Protein AF-A0A1Z9DSN2-F1 (afdb_monomer)

Secondary structure (DSSP, 8-state):
-----EEEEE--HHHHHHHHHHH----HHHH-HHHHHHSTTSS-B--HHHHHHHHHHHHT----SEEEEEESSPPBTTSEEEEEEEEE-SSEEEEEEEETTEEEEEEEEE-SS-------S--SEEEEEE--HHHHHHT--TTS-HHHHHHHHHHHHIIIIISS-TTEEEEEEEEEE-SS----SEEEEEEE-S-TT--EEEEEEEETTEEEEEEEEE-------PPPPPHHHHHHHHT--SEEEEETTTSHHHHHHHHHHTT--SS-EEEEESSSPP----TTEEEEE--TTT-HHHHHHHHHHS-SEEEEE-------SS---HHHHHHHHIIIIIHHHHHHHHHHHTT-EEEEEEEGGGTTT---HHHHHHHHHHHHHHTT-TTTTSEEEEEE---SSGGG--TT---PPPHHHHHHH-HHHHHHHHT--

Radius of gyration: 26.13 Å; Cα contacts (8 Å, |Δi|>4): 818; chains: 1; bounding box: 60×51×72 Å

Sequence (433 aa):
MNNVTVKKIVIKRKDGVNFSRLSGDNNSIHLIKSIGYLSQFGENIVHGSLILIKILKKIKIKNFFSINVNFLSFIKYDLVCEIVLSKRSNKKNIYKIYQEEELKIILEISNENNDEITDLKKITFEKKIKISNTKRKLFNDTSMDSNLKLILSELSKYVGVVYPGKNSLINRIKIIKKKNFSLNNLIFFKSNRLDKRFNLIENSLSFNEFFIDFKTSIRPVLRVKLKKPNNKIIKEIKAIKNNILIIGGSSGIGNDLLKLFVYNNKIKIISTYNKNSIVVKKKNVKNVKVNITKNTKKIFRIIKKYKPLNVYYFATPMINTTLKSKTVYNLYFNYYVKIPIKILKYCINQKNNFFYPSTVFIDYKNDSHYSYIKNLFEKKVKSLRNINNKINIVKIPRINTKHNLNILNEKLPNFRDIIFKNKEIRKKTFFNY

Mean predicted aligned error: 7.41 Å

pLDDT: mean 89.37, std 9.83, range [38.38, 98.62]

Nearest PDB structures (foldseek):
  4b79-assembly1_A-2  TM=8.120E-01  e=1.055E-06  Pseudomonas aeruginosa PAO1
  4b79-assembly1_B-2  TM=8.137E-01  e=2.299E-06  Pseudomonas aeruginosa PAO1
  1s9c-assembly1_B  TM=6.016E-01  e=8.811E-07  Homo sapiens
  5bp3-assembly2_B  TM=5.705E-01  e=1.661E-05  Mycolicibacterium smegmatis MC2 155
  5hu7-assembly1_A  TM=4.007E-01  e=7.891E-05  Brevibacillus brevis NBRC 100599

Structure (mmCIF, N/CA/C/O backbone):
data_AF-A0A1Z9DSN2-F1
#
_entry.id   AF-A0A1Z9DSN2-F1
#
loop_
_atom_site.group_PDB
_atom_site.id
_atom_site.type_symbol
_atom_site.label_atom_id
_atom_site.label_alt_id
_atom_site.label_comp_id
_atom_site.label_asym_id
_atom_site.label_entity_id
_atom_site.label_seq_id
_atom_site.pdbx_PDB_ins_code
_atom_site.Cartn_x
_atom_site.Cartn_y
_atom_site.Cartn_z
_atom_site.occupancy
_atom_site.B_iso_or_equiv
_atom_site.auth_seq_id
_atom_site.auth_comp_id
_atom_site.auth_asym_id
_atom_site.auth_atom_id
_atom_site.pdbx_PDB_model_num
ATOM 1 N N . MET A 1 1 ? 21.714 30.359 -12.832 1.00 38.38 1 MET A N 1
ATOM 2 C CA . MET A 1 1 ? 20.628 29.409 -12.493 1.00 38.38 1 MET A CA 1
ATOM 3 C C . MET A 1 1 ? 20.331 28.556 -13.722 1.00 38.38 1 MET A C 1
ATOM 5 O O . MET A 1 1 ? 19.765 29.066 -14.676 1.00 38.38 1 MET A O 1
ATOM 9 N N . ASN A 1 2 ? 20.775 27.296 -13.759 1.00 41.44 2 ASN A N 1
ATOM 10 C CA . ASN A 1 2 ? 20.534 26.428 -14.918 1.00 41.44 2 ASN A CA 1
ATOM 11 C C . ASN A 1 2 ? 19.049 26.054 -14.990 1.00 41.44 2 ASN A C 1
ATOM 13 O O . ASN A 1 2 ? 18.524 25.469 -14.044 1.00 41.44 2 ASN A O 1
ATOM 17 N N . ASN A 1 3 ? 18.388 26.370 -16.107 1.00 48.94 3 ASN A N 1
ATOM 18 C CA . ASN A 1 3 ? 17.003 25.989 -16.383 1.00 48.94 3 ASN A CA 1
ATOM 19 C C . ASN A 1 3 ? 16.847 24.463 -16.314 1.00 48.94 3 ASN A C 1
ATOM 21 O O . ASN A 1 3 ? 17.160 23.732 -17.258 1.00 48.94 3 ASN A O 1
ATOM 25 N N . VAL A 1 4 ? 16.367 23.966 -15.174 1.00 68.75 4 VAL A N 1
ATOM 26 C CA . VAL A 1 4 ? 16.099 22.544 -14.970 1.00 68.75 4 VAL A CA 1
ATOM 27 C C . VAL A 1 4 ? 14.948 22.150 -15.891 1.00 68.75 4 VAL A C 1
ATOM 29 O O . VAL A 1 4 ? 13.799 22.530 -15.681 1.00 68.75 4 VAL A O 1
ATOM 32 N N . THR A 1 5 ? 15.243 21.383 -16.940 1.00 76.44 5 THR A N 1
ATOM 33 C CA . THR A 1 5 ? 14.204 20.892 -17.850 1.00 76.44 5 THR A CA 1
ATOM 34 C C . THR A 1 5 ? 13.369 19.829 -17.138 1.00 76.44 5 THR A C 1
ATOM 36 O O . THR A 1 5 ? 13.841 18.711 -16.909 1.00 76.44 5 THR A O 1
ATOM 39 N N . VAL A 1 6 ? 12.117 20.162 -16.817 1.00 88.62 6 VAL A N 1
ATOM 40 C CA . VAL A 1 6 ? 11.157 19.241 -16.196 1.00 88.62 6 VAL A CA 1
ATOM 41 C C . VAL A 1 6 ? 10.145 18.771 -17.237 1.00 88.62 6 VAL A C 1
ATOM 43 O O . VAL A 1 6 ? 9.358 19.554 -17.765 1.00 88.62 6 VAL A O 1
ATOM 46 N N . LYS A 1 7 ? 10.125 17.467 -17.529 1.00 95.00 7 LYS A N 1
ATOM 47 C CA . LYS A 1 7 ? 9.081 16.841 -18.358 1.00 95.00 7 LYS A CA 1
ATOM 48 C C . LYS A 1 7 ? 8.053 16.161 -17.459 1.00 95.00 7 LYS A C 1
ATOM 50 O O . LYS A 1 7 ? 8.420 15.485 -16.509 1.00 95.00 7 LYS A O 1
ATOM 55 N N . LYS A 1 8 ? 6.765 16.268 -17.789 1.00 96.50 8 LYS A N 1
ATOM 56 C CA . LYS A 1 8 ? 5.681 15.621 -17.030 1.00 96.50 8 LYS A CA 1
ATOM 57 C C . LYS A 1 8 ? 5.045 14.475 -17.815 1.00 96.50 8 LYS A C 1
ATOM 59 O O . LYS A 1 8 ? 4.846 14.588 -19.030 1.00 96.50 8 LYS A O 1
ATOM 64 N N . ILE A 1 9 ? 4.727 13.382 -17.124 1.00 97.19 9 ILE A N 1
ATOM 65 C CA . ILE A 1 9 ? 3.923 12.268 -17.648 1.00 97.19 9 ILE A CA 1
ATOM 66 C C . ILE A 1 9 ? 2.844 11.872 -16.643 1.00 97.19 9 ILE A C 1
ATOM 68 O O . ILE A 1 9 ? 3.028 12.012 -15.441 1.00 97.19 9 ILE A O 1
ATOM 72 N N . VAL A 1 10 ? 1.730 11.339 -17.137 1.00 97.75 10 VAL A N 1
ATOM 73 C CA . VAL A 1 10 ? 0.703 10.684 -16.317 1.00 97.75 10 VAL A CA 1
ATOM 74 C C . VAL A 1 10 ? 0.472 9.306 -16.911 1.00 97.75 10 VAL A C 1
ATOM 76 O O . VAL A 1 10 ? 0.232 9.188 -18.114 1.00 97.75 10 VAL A O 1
ATOM 79 N N . ILE A 1 11 ? 0.544 8.268 -16.080 1.00 97.75 11 ILE A N 1
ATOM 80 C CA . ILE A 1 11 ? 0.219 6.901 -16.491 1.00 97.75 11 ILE A CA 1
ATOM 81 C C . ILE A 1 11 ? -1.161 6.578 -15.939 1.00 97.75 11 ILE A C 1
ATOM 83 O O . ILE A 1 11 ? -1.341 6.428 -14.730 1.00 97.75 11 ILE A O 1
ATOM 87 N N . LYS A 1 12 ? -2.154 6.511 -16.825 1.00 97.75 12 LYS A N 1
ATOM 88 C CA . LYS A 1 12 ? -3.547 6.316 -16.433 1.00 97.75 12 LYS A CA 1
ATOM 89 C C . LYS A 1 12 ? -3.828 4.856 -16.129 1.00 97.75 12 LYS A C 1
ATOM 91 O O . LYS A 1 12 ? -3.186 3.952 -16.666 1.00 97.75 12 LYS A O 1
ATOM 96 N N . ARG A 1 13 ? -4.877 4.594 -15.353 1.00 96.44 13 ARG A N 1
ATOM 97 C CA . ARG A 1 13 ? -5.306 3.218 -15.065 1.00 96.44 13 ARG A CA 1
ATOM 98 C C . ARG A 1 13 ? -5.552 2.378 -16.319 1.00 96.44 13 ARG A C 1
ATOM 100 O O . ARG A 1 13 ? -5.196 1.199 -16.345 1.00 96.44 13 ARG A O 1
ATOM 107 N N . LYS A 1 14 ? -6.120 3.005 -17.356 1.00 97.38 14 LYS A N 1
ATOM 108 C CA . LYS A 1 14 ? -6.358 2.388 -18.669 1.00 97.38 14 LYS A CA 1
ATOM 109 C C . LYS A 1 14 ? -5.066 1.964 -19.374 1.00 97.38 14 LYS A C 1
ATOM 111 O O . LYS A 1 14 ? -5.065 0.928 -20.027 1.00 97.38 14 LYS A O 1
ATOM 116 N N . ASP A 1 15 ? -3.966 2.704 -19.193 1.00 97.75 15 ASP A N 1
ATOM 117 C CA . ASP A 1 15 ? -2.663 2.335 -19.761 1.00 97.75 15 ASP A CA 1
ATOM 118 C C . ASP A 1 15 ? -2.185 1.003 -19.175 1.00 97.75 15 ASP A C 1
ATOM 120 O O . ASP A 1 15 ? -1.724 0.143 -19.914 1.00 97.75 15 ASP A O 1
ATOM 124 N N . GLY A 1 16 ? -2.355 0.803 -17.863 1.00 97.56 16 GLY A N 1
ATOM 125 C CA . GLY A 1 16 ? -2.004 -0.453 -17.192 1.00 97.56 16 GLY A CA 1
ATOM 126 C C . GLY A 1 16 ? -2.844 -1.646 -17.652 1.00 97.56 16 GLY A C 1
ATOM 127 O O . GLY A 1 16 ? -2.315 -2.739 -17.832 1.00 97.56 16 GLY A O 1
ATOM 128 N N . VAL A 1 17 ? -4.146 -1.443 -17.883 1.00 97.75 17 VAL A N 1
ATOM 129 C CA . VAL A 1 17 ? -5.033 -2.493 -18.422 1.00 97.75 17 VAL A CA 1
ATOM 130 C C . VAL A 1 17 ? -4.626 -2.866 -19.848 1.00 97.75 17 VAL A C 1
ATOM 132 O O . VAL A 1 17 ? -4.486 -4.047 -20.158 1.00 97.75 17 VAL A O 1
ATOM 135 N N . ASN A 1 18 ? -4.383 -1.873 -20.703 1.00 97.81 18 ASN A N 1
ATOM 136 C CA . ASN A 1 18 ? -3.964 -2.109 -22.084 1.00 97.81 18 ASN A CA 1
ATOM 137 C C . ASN A 1 18 ? -2.583 -2.770 -22.148 1.00 97.81 18 ASN A C 1
ATOM 139 O O . ASN A 1 18 ? -2.390 -3.718 -22.903 1.00 97.81 18 ASN A O 1
ATOM 143 N N . PHE A 1 19 ? -1.643 -2.323 -21.314 1.00 97.88 19 PHE A N 1
ATOM 144 C CA . PHE A 1 19 ? -0.321 -2.929 -21.225 1.00 97.88 19 PHE A CA 1
ATOM 145 C C . PHE A 1 19 ? -0.381 -4.370 -20.721 1.00 97.88 19 PHE A C 1
ATOM 147 O O . PHE A 1 19 ? 0.336 -5.217 -21.240 1.00 97.88 19 PHE A O 1
ATOM 154 N N . SER A 1 20 ? -1.254 -4.676 -19.760 1.00 97.56 20 SER A N 1
ATOM 155 C CA . SER A 1 20 ? -1.466 -6.048 -19.295 1.00 97.56 20 SER A CA 1
ATOM 156 C C . SER A 1 20 ? -1.955 -6.972 -20.413 1.00 97.56 20 SER A C 1
ATOM 158 O O . SER A 1 20 ? -1.433 -8.072 -20.560 1.00 97.56 20 SER A O 1
ATOM 160 N N . ARG A 1 21 ? -2.895 -6.507 -21.249 1.00 97.06 21 ARG A N 1
ATOM 161 C CA . ARG A 1 21 ? -3.361 -7.257 -22.429 1.00 97.06 21 ARG A CA 1
ATOM 162 C C . ARG A 1 21 ? -2.249 -7.454 -23.460 1.00 97.06 21 ARG A C 1
ATOM 164 O O . ARG A 1 21 ? -2.094 -8.553 -23.971 1.00 97.06 21 ARG A O 1
ATOM 171 N N . LEU A 1 22 ? -1.468 -6.405 -23.728 1.00 95.50 22 LEU A N 1
ATOM 172 C CA . LEU A 1 22 ? -0.383 -6.430 -24.713 1.00 95.50 22 LEU A CA 1
ATOM 173 C C . LEU A 1 22 ? 0.787 -7.327 -24.278 1.00 95.50 22 LEU A C 1
ATOM 175 O O . LEU A 1 22 ? 1.281 -8.133 -25.058 1.00 95.50 22 LEU A O 1
ATOM 179 N N . SER A 1 23 ? 1.249 -7.167 -23.039 1.00 96.44 23 SER A N 1
ATOM 180 C CA . SER A 1 23 ? 2.394 -7.908 -22.496 1.00 96.44 23 SER A CA 1
ATOM 181 C C . SER A 1 23 ? 2.024 -9.315 -22.035 1.00 96.44 23 SER A C 1
ATOM 183 O O . SER A 1 23 ? 2.876 -10.193 -22.001 1.00 96.44 23 SER A O 1
ATOM 185 N N . GLY A 1 24 ? 0.768 -9.546 -21.650 1.00 96.19 24 GLY A N 1
ATOM 186 C CA . GLY A 1 24 ? 0.348 -10.745 -20.930 1.00 96.19 24 GLY A CA 1
ATOM 187 C C . GLY A 1 24 ? 0.667 -10.712 -19.431 1.00 96.19 24 GLY A C 1
ATOM 188 O O . GLY A 1 24 ? 0.391 -11.693 -18.745 1.00 96.19 24 GLY A O 1
ATOM 189 N N . ASP A 1 25 ? 1.221 -9.616 -18.897 1.00 97.00 25 ASP A N 1
ATOM 190 C CA . ASP A 1 25 ? 1.394 -9.435 -17.454 1.00 97.00 25 ASP A CA 1
ATOM 191 C C . ASP A 1 25 ? 0.057 -9.080 -16.791 1.00 97.00 25 ASP A C 1
ATOM 193 O O . ASP A 1 25 ? -0.348 -7.914 -16.696 1.00 97.00 25 ASP A O 1
ATOM 197 N N . ASN A 1 26 ? -0.644 -10.113 -16.330 1.00 95.88 26 ASN A N 1
ATOM 198 C CA . ASN A 1 26 ? -1.940 -10.027 -15.664 1.00 95.88 26 ASN A CA 1
ATOM 199 C C . ASN A 1 26 ? -1.839 -9.986 -14.130 1.00 95.88 26 ASN A C 1
ATOM 201 O O . ASN A 1 26 ? -2.830 -10.245 -13.435 1.00 95.88 26 ASN A O 1
ATOM 205 N N . ASN A 1 27 ? -0.668 -9.642 -13.575 1.00 94.31 27 ASN A N 1
ATOM 206 C CA . ASN A 1 27 ? -0.483 -9.623 -12.131 1.00 94.31 27 ASN A CA 1
ATOM 207 C C . ASN A 1 27 ? -1.488 -8.674 -11.460 1.00 94.31 27 ASN A C 1
ATOM 209 O O . ASN A 1 27 ? -1.576 -7.471 -11.728 1.00 94.31 27 ASN A O 1
ATOM 213 N N . SER A 1 28 ? -2.265 -9.234 -10.535 1.00 94.00 28 SER A N 1
ATOM 214 C CA . SER A 1 28 ? -3.422 -8.562 -9.957 1.00 94.00 28 SER A CA 1
ATOM 215 C C . SER A 1 28 ? -3.082 -7.304 -9.158 1.00 94.00 28 SER A C 1
ATOM 217 O O . SER A 1 28 ? -3.966 -6.471 -8.956 1.00 94.00 28 SER A O 1
ATOM 219 N N . ILE A 1 29 ? -1.829 -7.120 -8.723 1.00 94.06 29 ILE A N 1
ATOM 220 C CA . ILE A 1 29 ? -1.405 -5.873 -8.064 1.00 94.06 29 ILE A CA 1
ATOM 221 C C . ILE A 1 29 ? -1.563 -4.658 -8.976 1.00 94.06 29 ILE A C 1
ATOM 223 O O . ILE A 1 29 ? -1.838 -3.555 -8.501 1.00 94.06 29 ILE A O 1
ATOM 227 N N . HIS A 1 30 ? -1.447 -4.874 -10.284 1.00 95.56 30 HIS A N 1
ATOM 228 C CA . HIS A 1 30 ? -1.593 -3.835 -11.282 1.00 95.56 30 HIS A CA 1
ATOM 229 C C . HIS A 1 30 ? -3.041 -3.640 -11.692 1.00 95.56 30 HIS A C 1
ATOM 231 O O . HIS A 1 30 ? -3.330 -2.606 -12.265 1.00 95.56 30 HIS A O 1
ATOM 237 N N . LEU A 1 31 ? -3.952 -4.591 -11.437 1.00 93.81 31 LEU A N 1
ATOM 238 C CA . LEU A 1 31 ? -5.282 -4.651 -12.066 1.00 93.81 31 LEU A CA 1
ATOM 239 C C . LEU A 1 31 ? -6.457 -4.618 -11.077 1.00 93.81 31 LEU A C 1
ATOM 241 O O . LEU A 1 31 ? -7.464 -3.974 -11.352 1.00 93.81 31 LEU A O 1
ATOM 245 N N . ILE A 1 32 ? -6.324 -5.219 -9.898 1.00 92.44 32 ILE A N 1
ATOM 246 C CA . ILE A 1 32 ? -7.440 -5.406 -8.967 1.00 92.44 32 ILE A CA 1
ATOM 247 C C . ILE A 1 32 ? -7.295 -4.448 -7.780 1.00 92.44 32 ILE A C 1
ATOM 249 O O . ILE A 1 32 ? -6.363 -4.567 -6.982 1.00 92.44 32 ILE A O 1
ATOM 253 N N . LYS A 1 33 ? -8.228 -3.495 -7.637 1.00 89.88 33 LYS A N 1
ATOM 254 C CA . LYS A 1 33 ? -8.186 -2.441 -6.598 1.00 89.88 33 LYS A CA 1
ATOM 255 C C . LYS A 1 33 ? -8.092 -2.993 -5.175 1.00 89.88 33 LYS A C 1
ATOM 257 O O . LYS A 1 33 ? -7.336 -2.462 -4.363 1.00 89.88 33 LYS A O 1
ATOM 262 N N . SER A 1 34 ? -8.829 -4.062 -4.871 1.00 85.25 34 SER A N 1
ATOM 263 C CA . SER A 1 34 ? -8.818 -4.690 -3.543 1.00 85.25 34 SER A CA 1
ATOM 264 C C . SER A 1 34 ? -7.457 -5.303 -3.202 1.00 85.25 34 SER A C 1
ATOM 266 O O . SER A 1 34 ? -6.990 -5.148 -2.076 1.00 85.25 34 SER A O 1
ATOM 268 N N . ILE A 1 35 ? -6.787 -5.928 -4.176 1.00 88.06 35 ILE A N 1
ATOM 269 C CA . ILE A 1 35 ? -5.452 -6.515 -4.000 1.00 88.06 35 ILE A CA 1
ATOM 270 C C . ILE A 1 35 ? -4.407 -5.420 -3.791 1.00 88.06 35 ILE A C 1
ATOM 272 O O . ILE A 1 35 ? -3.629 -5.506 -2.843 1.00 88.06 35 ILE A O 1
ATOM 276 N N . GLY A 1 36 ? -4.443 -4.355 -4.599 1.00 88.56 36 GLY A N 1
ATOM 277 C CA . GLY A 1 36 ? -3.597 -3.177 -4.389 1.00 88.56 36 GLY A CA 1
ATOM 278 C C . GLY A 1 36 ? -3.757 -2.602 -2.979 1.00 88.56 36 GLY A C 1
ATOM 279 O O . GLY A 1 36 ? -2.783 -2.445 -2.246 1.00 88.56 36 GLY A O 1
ATOM 280 N N . TYR A 1 37 ? -5.001 -2.403 -2.536 1.00 85.06 37 TYR A N 1
ATOM 281 C CA . TYR A 1 37 ? -5.294 -1.867 -1.204 1.00 85.06 37 TYR A CA 1
ATOM 282 C C . TYR A 1 37 ? -4.820 -2.744 -0.033 1.00 85.06 37 TYR A C 1
ATOM 284 O O . TYR A 1 37 ? -4.496 -2.216 1.040 1.00 85.06 37 TYR A O 1
ATOM 292 N N . LEU A 1 38 ? -4.833 -4.068 -0.203 1.00 81.19 38 LEU A N 1
ATOM 293 C CA . LEU A 1 38 ? -4.390 -5.033 0.808 1.00 81.19 38 LEU A CA 1
ATOM 294 C C . LEU A 1 38 ? -2.873 -5.265 0.802 1.00 81.19 38 LEU A C 1
ATOM 296 O O . LEU A 1 38 ? -2.351 -5.817 1.769 1.00 81.19 38 LEU A O 1
ATOM 300 N N . SER A 1 39 ? -2.178 -4.838 -0.251 1.00 86.19 39 SER A N 1
ATOM 301 C CA . SER A 1 39 ? -0.717 -4.861 -0.312 1.00 86.19 39 SER A CA 1
ATOM 302 C C . SER A 1 39 ? -0.080 -3.792 0.583 1.00 86.19 39 SER A C 1
ATOM 304 O O . SER A 1 39 ? -0.756 -2.889 1.087 1.00 86.19 39 SER A O 1
ATOM 306 N N . GLN A 1 40 ? 1.244 -3.857 0.720 1.00 83.94 40 GLN A N 1
ATOM 307 C CA . GLN A 1 40 ? 2.048 -2.836 1.391 1.00 83.94 40 GLN A CA 1
ATOM 308 C C . GLN A 1 40 ? 1.973 -1.457 0.712 1.00 83.94 40 GLN A C 1
ATOM 310 O O . GLN A 1 40 ? 2.264 -0.448 1.344 1.00 83.94 40 GLN A O 1
ATOM 315 N N . PHE A 1 41 ? 1.547 -1.394 -0.554 1.00 87.56 41 PHE A N 1
ATOM 316 C CA . PHE A 1 41 ? 1.435 -0.145 -1.309 1.00 87.56 41 PHE A CA 1
ATOM 317 C C . PHE A 1 41 ? 0.128 0.606 -1.039 1.00 87.56 41 PHE A C 1
ATOM 319 O O . PHE A 1 41 ? 0.032 1.791 -1.328 1.00 87.56 41 PHE A O 1
ATOM 326 N N . GLY A 1 42 ? -0.900 -0.068 -0.504 1.00 86.19 42 GLY A N 1
ATOM 327 C CA . GLY A 1 42 ? -2.195 0.548 -0.193 1.00 86.19 42 GLY A CA 1
ATOM 328 C C . GLY A 1 42 ? -3.064 0.921 -1.405 1.00 86.19 42 GLY A C 1
ATOM 329 O O . GLY A 1 42 ? -4.194 1.388 -1.215 1.00 86.19 42 GLY A O 1
ATOM 330 N N . GLU A 1 43 ? -2.593 0.662 -2.625 1.00 90.75 43 GLU A N 1
ATOM 331 C CA . GLU A 1 43 ? -3.275 0.902 -3.898 1.00 90.75 43 GLU A CA 1
ATOM 332 C C . GLU A 1 43 ? -2.655 0.080 -5.045 1.00 90.75 43 GLU A C 1
ATOM 334 O O . GLU A 1 43 ? -1.728 -0.701 -4.830 1.00 90.75 43 GLU A O 1
ATOM 339 N N . ASN A 1 44 ? -3.213 0.186 -6.258 1.00 94.00 44 ASN A N 1
ATOM 340 C CA . ASN A 1 44 ? -2.614 -0.443 -7.438 1.00 94.00 44 ASN A CA 1
ATOM 341 C C . ASN A 1 44 ? -1.383 0.339 -7.892 1.00 94.00 44 ASN A C 1
ATOM 343 O O . ASN A 1 44 ? -1.415 1.566 -7.936 1.00 94.00 44 ASN A O 1
ATOM 347 N N . ILE A 1 45 ? -0.354 -0.386 -8.319 1.00 95.69 45 ILE A N 1
ATOM 348 C CA . ILE A 1 45 ? 0.895 0.200 -8.811 1.00 95.69 45 ILE A CA 1
ATOM 349 C C . ILE A 1 45 ? 1.049 -0.038 -10.311 1.00 95.69 45 ILE A C 1
ATOM 351 O O . ILE A 1 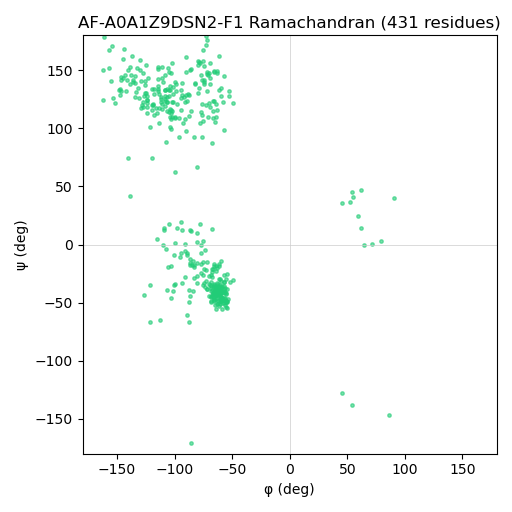45 ? 0.531 -1.025 -10.846 1.00 95.69 45 ILE A O 1
ATOM 355 N N . VAL A 1 46 ? 1.769 0.847 -10.990 1.00 97.69 46 VAL A N 1
ATOM 356 C CA . VAL A 1 46 ? 2.087 0.704 -12.415 1.00 97.69 46 VAL A CA 1
ATOM 357 C C . VAL A 1 46 ? 3.103 -0.429 -12.626 1.00 97.69 46 VAL A C 1
ATOM 359 O O . VAL A 1 46 ? 3.960 -0.662 -11.774 1.00 97.69 46 VAL A O 1
ATOM 362 N N . HIS A 1 47 ? 3.010 -1.154 -13.745 1.00 97.81 47 HIS A N 1
ATOM 363 C CA . HIS A 1 47 ? 4.035 -2.119 -14.161 1.00 97.81 47 HIS A CA 1
ATOM 364 C C . HIS A 1 47 ? 5.395 -1.431 -14.355 1.00 97.81 47 HIS A C 1
ATOM 366 O O . HIS A 1 47 ? 5.468 -0.394 -15.014 1.00 97.81 47 HIS A O 1
ATOM 372 N N . GLY A 1 48 ? 6.480 -2.028 -13.846 1.00 96.31 48 GLY A N 1
ATOM 373 C CA . GLY A 1 48 ? 7.838 -1.464 -13.945 1.00 96.31 48 GLY A CA 1
ATOM 374 C C . GLY A 1 48 ? 8.248 -1.146 -15.387 1.00 96.31 48 GLY A C 1
ATOM 375 O O . GLY A 1 48 ? 8.631 -0.019 -15.704 1.00 96.31 48 GLY A O 1
ATOM 376 N N . SER A 1 49 ? 8.065 -2.116 -16.286 1.00 97.69 49 SER A N 1
ATOM 377 C CA . SER A 1 49 ? 8.360 -1.963 -17.713 1.00 97.69 49 SER A CA 1
ATOM 378 C C . SER A 1 49 ? 7.486 -0.915 -18.405 1.00 97.69 49 SER A C 1
ATOM 380 O O . SER A 1 49 ? 7.989 -0.161 -19.233 1.00 97.69 49 SER A O 1
ATOM 382 N N . LEU A 1 50 ? 6.198 -0.809 -18.051 1.00 98.25 50 LEU A N 1
ATOM 383 C CA . LEU A 1 50 ? 5.310 0.217 -18.615 1.00 98.25 50 LEU A CA 1
ATOM 384 C C . LEU A 1 50 ? 5.801 1.626 -18.272 1.00 98.25 50 LEU A C 1
ATOM 386 O O . LEU A 1 50 ? 5.791 2.503 -19.137 1.00 98.25 50 LEU A O 1
ATOM 390 N N . ILE A 1 51 ? 6.239 1.842 -17.027 1.00 97.44 51 ILE A N 1
ATOM 391 C CA . ILE A 1 51 ? 6.800 3.130 -16.605 1.00 97.44 51 ILE A CA 1
ATOM 392 C C . ILE A 1 51 ? 8.024 3.459 -17.457 1.00 97.44 51 ILE A C 1
ATOM 394 O O . ILE A 1 51 ? 8.101 4.554 -18.013 1.00 97.44 51 ILE A O 1
ATOM 398 N N . LEU A 1 52 ? 8.940 2.499 -17.608 1.00 97.31 52 LEU A N 1
ATOM 399 C CA . LEU A 1 52 ? 10.156 2.689 -18.390 1.00 97.31 52 LEU A CA 1
ATOM 400 C C . LEU A 1 52 ? 9.844 3.027 -19.854 1.00 97.31 52 LEU A C 1
ATOM 402 O O . LEU A 1 52 ? 10.344 4.027 -20.357 1.00 97.31 52 LEU A O 1
ATOM 406 N N . ILE A 1 53 ? 8.950 2.278 -20.508 1.00 96.69 53 ILE A N 1
ATOM 407 C CA . ILE A 1 53 ? 8.513 2.558 -21.888 1.00 96.69 53 ILE A CA 1
ATOM 408 C C . ILE A 1 53 ? 7.953 3.986 -21.998 1.00 96.69 53 ILE A C 1
ATOM 410 O O . ILE A 1 53 ? 8.333 4.739 -22.896 1.00 96.69 53 ILE A O 1
ATOM 414 N N . LYS A 1 54 ? 7.070 4.399 -21.078 1.00 96.81 54 LYS A N 1
ATOM 415 C CA . LYS A 1 54 ? 6.478 5.750 -21.094 1.00 96.81 54 LYS A CA 1
ATOM 416 C C . LYS A 1 54 ? 7.533 6.842 -20.885 1.00 96.81 54 LYS A C 1
ATOM 418 O O . LYS A 1 54 ? 7.460 7.871 -21.558 1.00 96.81 54 LYS A O 1
ATOM 423 N N . ILE A 1 55 ? 8.507 6.622 -19.999 1.00 96.12 55 ILE A N 1
ATOM 424 C CA . ILE A 1 55 ? 9.616 7.558 -19.779 1.00 96.12 55 ILE A CA 1
ATOM 425 C C . ILE A 1 55 ? 10.466 7.662 -21.044 1.00 96.12 55 ILE A C 1
ATOM 427 O O . ILE A 1 55 ? 10.593 8.769 -21.562 1.00 96.12 55 ILE A O 1
ATOM 431 N N . LEU A 1 56 ? 10.977 6.543 -21.575 1.00 95.00 56 LEU A N 1
ATOM 432 C CA . LEU A 1 56 ? 11.865 6.511 -22.747 1.00 95.00 56 LEU A CA 1
ATOM 433 C C . LEU A 1 56 ? 11.241 7.214 -23.961 1.00 95.00 56 LEU A C 1
ATOM 435 O O . LEU A 1 56 ? 11.890 8.048 -24.594 1.00 95.00 56 LEU A O 1
ATOM 439 N N . LYS A 1 57 ? 9.947 6.985 -24.213 1.00 94.31 57 LYS A N 1
ATOM 440 C CA . LYS A 1 57 ? 9.191 7.705 -25.250 1.00 94.31 57 LYS A CA 1
ATOM 441 C C . LYS A 1 57 ? 9.126 9.212 -25.007 1.00 94.31 57 LYS A C 1
ATOM 443 O O . LYS A 1 57 ? 9.291 10.001 -25.933 1.00 94.31 57 LYS A O 1
ATOM 448 N N . LYS A 1 58 ? 8.892 9.643 -23.761 1.00 95.25 58 LYS A N 1
ATOM 449 C CA . LYS A 1 58 ? 8.804 11.071 -23.410 1.00 95.25 58 LYS A CA 1
ATOM 450 C C . LYS A 1 58 ? 10.153 11.783 -23.543 1.00 95.25 58 LYS A C 1
ATOM 452 O O . LYS A 1 58 ? 10.203 12.959 -23.924 1.00 95.25 58 LYS A O 1
ATOM 457 N N . ILE A 1 59 ? 11.246 11.097 -23.214 1.00 92.88 59 ILE A N 1
ATOM 458 C CA . ILE A 1 59 ? 12.595 11.643 -23.380 1.00 92.88 59 ILE A CA 1
ATOM 459 C C . ILE A 1 59 ? 13.112 11.534 -24.822 1.00 92.88 59 ILE A C 1
ATOM 461 O O . ILE A 1 59 ? 13.991 12.316 -25.163 1.00 92.88 59 ILE A O 1
ATOM 465 N N . LYS A 1 60 ? 12.479 10.707 -25.673 1.00 90.44 60 LYS A N 1
ATOM 466 C CA . LYS A 1 60 ? 12.788 10.501 -27.102 1.00 90.44 60 LYS A CA 1
ATOM 467 C C . LYS A 1 60 ? 14.197 9.943 -27.343 1.00 90.44 60 LYS A C 1
ATOM 469 O O . LYS A 1 60 ? 14.936 10.442 -28.187 1.00 90.44 60 LYS A O 1
ATOM 474 N N . ILE A 1 61 ? 14.578 8.912 -26.593 1.00 83.50 61 ILE A N 1
ATOM 475 C CA . ILE A 1 61 ? 15.883 8.256 -26.764 1.00 83.50 61 ILE A CA 1
ATOM 476 C C . ILE A 1 61 ? 15.842 7.356 -27.997 1.00 83.50 61 ILE A C 1
ATOM 478 O O . ILE A 1 61 ? 15.022 6.443 -28.063 1.00 83.50 61 ILE A O 1
ATOM 482 N N . LYS A 1 62 ? 16.727 7.632 -28.959 1.00 75.19 62 LYS A N 1
ATOM 483 C CA . LYS A 1 62 ? 16.888 6.838 -30.187 1.00 75.19 62 LYS A CA 1
ATOM 484 C C . LYS A 1 62 ? 18.126 5.944 -30.134 1.00 75.19 62 LYS A C 1
ATOM 486 O O . LYS A 1 62 ? 18.024 4.755 -30.405 1.00 75.19 62 LYS A O 1
ATOM 491 N N . ASN A 1 63 ? 19.257 6.505 -29.706 1.00 82.75 63 ASN A N 1
ATOM 492 C CA . ASN A 1 63 ? 20.537 5.808 -29.616 1.00 82.75 63 ASN A CA 1
ATOM 493 C C . ASN A 1 63 ? 21.000 5.767 -28.161 1.00 82.75 63 ASN A C 1
ATOM 495 O O . ASN A 1 63 ? 20.917 6.772 -27.456 1.00 82.75 63 ASN A O 1
ATOM 499 N N . PHE A 1 64 ? 21.450 4.597 -27.724 1.00 91.12 64 PHE A N 1
ATOM 500 C CA . PHE A 1 64 ? 22.074 4.371 -26.4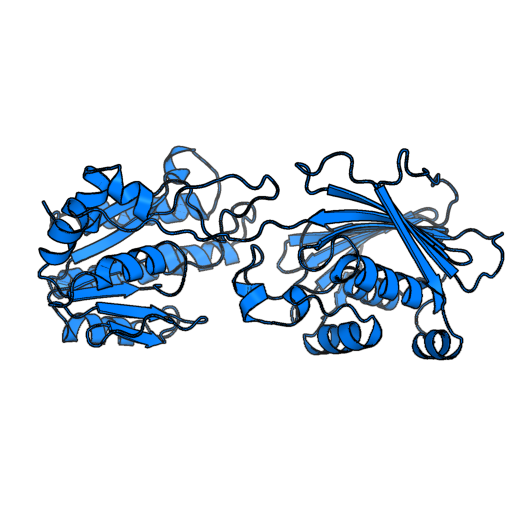28 1.00 91.12 64 PHE A CA 1
ATOM 501 C C . PHE A 1 64 ? 22.949 3.120 -26.516 1.00 91.12 64 PHE A C 1
ATOM 503 O O . PHE A 1 64 ? 22.654 2.209 -27.294 1.00 91.12 64 PHE A O 1
ATOM 510 N N . PHE A 1 65 ? 23.992 3.073 -25.694 1.00 91.88 65 PHE A N 1
ATOM 511 C CA . PHE A 1 65 ? 24.739 1.849 -25.430 1.00 91.88 65 PHE A CA 1
ATOM 512 C C . PHE A 1 65 ? 24.099 1.079 -24.273 1.00 91.88 65 PHE A C 1
ATOM 514 O O . PHE A 1 65 ? 23.786 -0.106 -24.402 1.00 91.88 65 PHE A O 1
ATOM 521 N N . SER A 1 66 ? 23.825 1.773 -23.163 1.00 94.19 66 SER A N 1
ATOM 522 C CA . SER A 1 66 ? 23.178 1.174 -22.000 1.00 94.19 66 SER A CA 1
ATOM 523 C C . SER A 1 66 ? 22.130 2.070 -21.346 1.00 94.19 66 SER A C 1
ATOM 525 O O . SER A 1 66 ? 22.170 3.301 -21.423 1.00 94.19 66 SER A O 1
ATOM 527 N N . ILE A 1 67 ? 21.160 1.423 -20.700 1.00 95.56 67 ILE A N 1
ATOM 528 C CA . ILE A 1 67 ? 20.126 2.055 -19.882 1.00 95.56 67 ILE A CA 1
ATOM 529 C C . ILE A 1 67 ? 20.091 1.348 -18.530 1.00 95.56 67 ILE A C 1
ATOM 531 O O . ILE A 1 67 ? 19.733 0.176 -18.453 1.00 95.56 67 ILE A O 1
ATOM 535 N N . ASN A 1 68 ? 20.390 2.075 -17.459 1.00 96.38 68 ASN A N 1
ATOM 536 C CA . ASN A 1 68 ? 20.320 1.594 -16.085 1.00 96.38 68 ASN A CA 1
ATOM 537 C C . ASN A 1 68 ? 19.144 2.248 -15.361 1.00 96.38 68 ASN A C 1
ATOM 539 O O . ASN A 1 68 ? 19.050 3.466 -15.264 1.00 96.38 68 ASN A O 1
ATOM 543 N N . VAL A 1 69 ? 18.243 1.436 -14.823 1.00 97.88 69 VAL A N 1
ATOM 544 C CA . VAL A 1 69 ? 17.030 1.881 -14.136 1.00 97.88 69 VAL A CA 1
ATOM 545 C C . VAL A 1 69 ? 17.009 1.286 -12.747 1.00 97.88 69 VAL A C 1
ATOM 547 O O . VAL A 1 69 ? 17.005 0.064 -12.596 1.00 97.88 69 VAL A O 1
ATOM 550 N N . ASN A 1 70 ? 16.948 2.145 -11.736 1.00 98.12 70 ASN A N 1
ATOM 551 C CA . ASN A 1 70 ? 16.775 1.750 -10.348 1.00 98.12 70 ASN A CA 1
ATOM 552 C C . ASN A 1 70 ? 15.412 2.228 -9.837 1.00 98.12 70 ASN A C 1
ATOM 554 O O . ASN A 1 70 ? 15.146 3.432 -9.797 1.00 98.12 70 ASN A O 1
ATOM 558 N N . PHE A 1 71 ? 14.551 1.287 -9.451 1.00 97.19 71 PHE A N 1
ATOM 559 C CA . PHE A 1 71 ? 13.242 1.563 -8.869 1.00 97.19 71 PHE A CA 1
ATOM 560 C C . PHE A 1 71 ? 13.388 1.664 -7.349 1.00 97.19 71 PHE A C 1
ATOM 562 O O . PHE A 1 71 ? 13.402 0.656 -6.643 1.00 97.19 71 PHE A O 1
ATOM 569 N N . LEU A 1 72 ? 13.485 2.894 -6.843 1.00 94.44 72 LEU A N 1
ATOM 570 C CA . LEU A 1 72 ? 13.567 3.169 -5.406 1.00 94.44 72 LEU A CA 1
ATOM 571 C C . LEU A 1 72 ? 12.213 2.975 -4.717 1.00 94.44 72 LEU A C 1
ATOM 573 O O . LEU A 1 72 ? 12.142 2.582 -3.555 1.00 94.44 72 LEU A O 1
ATOM 577 N N . SER A 1 73 ? 11.125 3.269 -5.431 1.00 92.44 73 SER A N 1
ATOM 578 C CA . SER A 1 73 ? 9.758 3.114 -4.943 1.00 92.44 73 SER A CA 1
ATOM 579 C C . SER A 1 73 ? 8.784 2.923 -6.109 1.00 92.44 73 SER A C 1
ATOM 581 O O . SER A 1 73 ? 9.142 3.029 -7.283 1.00 92.44 73 SER A O 1
ATOM 583 N N . PHE A 1 74 ? 7.537 2.590 -5.789 1.00 93.50 74 PHE A N 1
ATOM 584 C CA . PHE A 1 74 ? 6.499 2.321 -6.777 1.00 93.50 74 PHE A CA 1
ATOM 585 C C . PHE A 1 74 ? 5.897 3.614 -7.342 1.00 93.50 74 PHE A C 1
ATOM 587 O O . PHE A 1 74 ? 5.854 4.646 -6.672 1.00 93.50 74 PHE A O 1
ATOM 594 N N . ILE A 1 75 ? 5.372 3.518 -8.564 1.00 96.50 75 ILE A N 1
ATOM 595 C CA . ILE A 1 75 ? 4.574 4.568 -9.201 1.00 96.50 75 ILE A CA 1
ATOM 596 C C . ILE A 1 75 ? 3.094 4.207 -9.098 1.00 96.50 75 ILE A C 1
ATOM 598 O O . ILE A 1 75 ? 2.694 3.066 -9.350 1.00 96.50 75 ILE A O 1
ATOM 602 N N . LYS A 1 76 ? 2.283 5.198 -8.743 1.00 96.19 76 LYS A N 1
ATOM 603 C CA . LYS A 1 76 ? 0.823 5.135 -8.696 1.00 96.19 76 LYS A CA 1
ATOM 604 C C . LYS A 1 76 ? 0.222 5.553 -10.032 1.00 96.19 76 LYS A C 1
ATOM 606 O O . LYS A 1 76 ? 0.774 6.402 -10.738 1.00 96.19 76 LYS A O 1
ATOM 611 N N . TYR A 1 77 ? -0.925 4.965 -10.355 1.00 97.25 77 TYR A N 1
ATOM 612 C CA . TYR A 1 77 ? -1.725 5.383 -11.503 1.00 97.25 77 TYR A CA 1
ATOM 613 C C . TYR A 1 77 ? -2.348 6.762 -11.281 1.00 97.25 77 TYR A C 1
ATOM 615 O O . TYR A 1 77 ? -2.587 7.170 -10.148 1.00 97.25 77 TYR A O 1
ATOM 623 N N . ASP A 1 78 ? -2.663 7.436 -12.387 1.00 96.69 78 ASP A N 1
ATOM 624 C CA . ASP A 1 78 ? -3.468 8.663 -12.438 1.00 96.69 78 ASP A CA 1
ATOM 625 C C . ASP A 1 78 ? -2.856 9.867 -11.690 1.00 96.69 78 ASP A C 1
ATOM 627 O O . ASP A 1 78 ? -3.520 10.882 -11.491 1.00 96.69 78 ASP A O 1
ATOM 631 N N . LEU A 1 79 ? -1.573 9.783 -11.328 1.00 95.69 79 LEU A N 1
ATOM 632 C CA . LEU A 1 79 ? -0.789 10.866 -10.740 1.00 95.69 79 LEU A CA 1
ATOM 633 C C . LEU A 1 79 ? 0.339 11.293 -11.684 1.00 95.69 79 LEU A C 1
ATOM 635 O O . LEU A 1 79 ? 0.864 10.492 -12.462 1.00 95.69 79 LEU A O 1
ATOM 639 N N . VAL A 1 80 ? 0.720 12.567 -11.595 1.00 97.06 80 VAL A N 1
ATOM 640 C CA . VAL A 1 80 ? 1.811 13.144 -12.387 1.00 97.06 80 VAL A CA 1
ATOM 641 C C . VAL A 1 80 ? 3.154 12.615 -11.889 1.00 97.06 80 VAL A C 1
ATOM 643 O O . VAL A 1 80 ? 3.429 12.633 -10.691 1.00 97.06 80 VAL A O 1
ATOM 646 N N . CYS A 1 81 ? 3.994 12.172 -12.820 1.00 97.56 81 CYS A N 1
ATOM 647 C CA . CYS A 1 81 ? 5.417 11.971 -12.600 1.00 97.56 81 CYS A CA 1
ATOM 648 C C . CYS A 1 81 ? 6.196 13.111 -13.256 1.00 97.56 81 CYS A C 1
ATOM 650 O O . CYS A 1 81 ? 5.971 13.436 -14.427 1.00 97.56 81 CYS A O 1
ATOM 652 N N . GLU A 1 82 ? 7.137 13.673 -12.512 1.00 97.44 82 GLU A N 1
ATOM 653 C CA . GLU A 1 82 ? 8.047 14.712 -12.976 1.00 97.44 82 G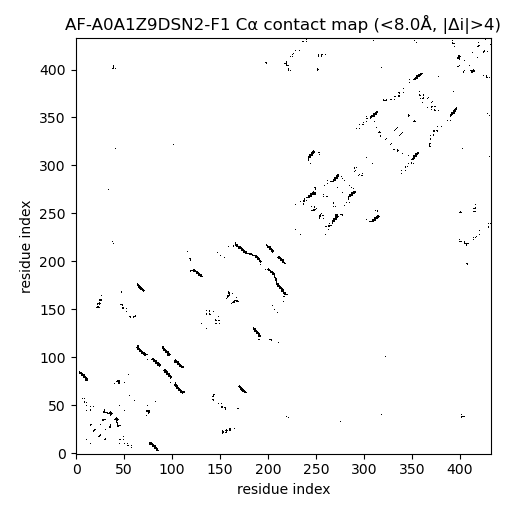LU A CA 1
ATOM 654 C C . GLU A 1 82 ? 9.402 14.081 -13.283 1.00 97.44 82 GLU A C 1
ATOM 656 O O . GLU A 1 82 ? 10.001 13.421 -12.440 1.00 97.44 82 GLU A O 1
ATOM 661 N N . ILE A 1 83 ? 9.863 14.242 -14.517 1.00 97.50 83 ILE A N 1
ATOM 662 C CA . ILE A 1 83 ? 11.130 13.726 -15.021 1.00 97.50 83 ILE A CA 1
ATOM 663 C C . ILE A 1 83 ? 12.092 14.904 -15.074 1.00 97.50 83 ILE A C 1
ATOM 665 O O . ILE A 1 83 ? 11.909 15.826 -15.871 1.00 97.50 83 ILE A O 1
ATOM 669 N N . VAL A 1 84 ? 13.118 14.845 -14.236 1.00 96.56 84 VAL A N 1
ATOM 670 C CA . VAL A 1 84 ? 14.114 15.896 -14.064 1.00 96.56 84 VAL A CA 1
ATOM 671 C C . VAL A 1 84 ? 15.450 15.397 -14.595 1.00 96.56 84 VAL A C 1
ATOM 673 O O . VAL A 1 84 ? 15.954 14.371 -14.140 1.00 96.56 84 VAL A O 1
ATOM 676 N N . LEU A 1 85 ? 16.039 16.111 -15.553 1.00 94.81 85 LEU A N 1
ATOM 677 C CA . LEU A 1 85 ? 17.418 15.859 -15.974 1.00 94.81 85 LEU A CA 1
ATOM 678 C C . LEU A 1 85 ? 18.365 16.416 -14.904 1.00 94.81 85 LEU A C 1
ATOM 680 O O . LEU A 1 85 ? 18.508 17.627 -14.783 1.00 94.81 85 LEU A O 1
ATOM 684 N N . SER A 1 86 ? 18.988 15.538 -14.114 1.00 90.88 86 SER A N 1
ATOM 685 C CA . SER A 1 86 ? 19.861 15.949 -13.006 1.00 90.88 86 SER A CA 1
ATOM 686 C C . SER A 1 86 ? 21.329 16.093 -13.398 1.00 90.88 86 SER A C 1
ATOM 688 O O . SER A 1 86 ? 22.052 16.851 -12.765 1.00 90.88 86 SER A O 1
ATOM 690 N N . LYS A 1 87 ? 21.787 15.347 -14.411 1.00 88.75 87 LYS A N 1
ATOM 691 C CA . LYS A 1 87 ? 23.154 15.444 -14.940 1.00 88.75 87 LYS A CA 1
ATOM 692 C C . LYS A 1 87 ? 23.136 15.156 -16.434 1.00 88.75 87 LYS A C 1
ATOM 694 O O . LYS A 1 87 ? 22.512 14.180 -16.852 1.00 88.75 87 LYS A O 1
ATOM 699 N N . ARG A 1 88 ? 23.825 15.988 -17.212 1.00 87.62 88 ARG A N 1
ATOM 700 C CA . ARG A 1 88 ? 24.011 15.822 -18.655 1.00 87.62 88 ARG A CA 1
ATOM 701 C C . ARG A 1 88 ? 25.501 15.837 -18.965 1.00 87.62 88 ARG A C 1
ATOM 703 O O . ARG A 1 88 ? 26.200 16.744 -18.527 1.00 87.62 88 ARG A O 1
ATOM 710 N N . SER A 1 89 ? 25.967 14.853 -19.716 1.00 85.31 89 SER A N 1
ATOM 711 C CA . SER A 1 89 ? 27.273 14.873 -20.370 1.00 85.31 89 SER A CA 1
ATOM 712 C C . SER A 1 89 ? 27.166 14.186 -21.728 1.00 85.31 89 SER A C 1
ATOM 714 O O . SER A 1 89 ? 26.172 13.515 -22.010 1.00 85.31 89 SER A O 1
ATOM 716 N N . ASN A 1 90 ? 28.193 14.325 -22.567 1.00 79.44 90 ASN A N 1
ATOM 717 C CA . ASN A 1 90 ? 28.237 13.637 -23.864 1.00 79.44 90 ASN A CA 1
ATOM 718 C C . ASN A 1 90 ? 28.168 12.108 -23.705 1.00 79.44 90 ASN A C 1
ATOM 720 O O . ASN A 1 90 ? 27.584 11.411 -24.534 1.00 79.44 90 ASN A O 1
ATOM 724 N N . LYS A 1 91 ? 28.714 11.603 -22.595 1.00 85.38 91 LYS A N 1
ATOM 725 C CA . LYS A 1 91 ? 28.832 10.176 -22.292 1.00 85.38 91 LYS A CA 1
ATOM 726 C C . LYS A 1 91 ? 27.595 9.616 -21.592 1.00 85.38 91 LYS A C 1
ATOM 728 O O . LYS A 1 91 ? 27.193 8.489 -21.866 1.00 85.38 91 LYS A O 1
ATOM 733 N N . LYS A 1 92 ? 27.002 10.385 -20.667 1.00 90.75 92 LYS A N 1
ATOM 734 C CA . LYS A 1 92 ? 25.996 9.887 -19.721 1.00 90.75 92 LYS A CA 1
ATOM 735 C C . LYS A 1 92 ? 24.962 10.948 -19.343 1.00 90.75 92 LYS A C 1
ATOM 737 O O . LYS A 1 92 ? 25.302 12.049 -18.913 1.00 90.75 92 LYS A O 1
ATOM 742 N N . ASN A 1 93 ? 23.691 10.562 -19.378 1.00 93.19 93 ASN A N 1
ATOM 743 C CA . ASN A 1 93 ? 22.569 11.361 -18.889 1.00 93.19 93 ASN A CA 1
ATOM 744 C C . ASN A 1 93 ? 21.911 10.680 -17.690 1.00 93.19 93 ASN A C 1
ATOM 746 O O . ASN A 1 93 ? 21.639 9.482 -17.733 1.00 93.19 93 ASN A O 1
ATOM 750 N N . ILE A 1 94 ? 21.628 11.444 -16.633 1.00 95.44 94 ILE A N 1
ATOM 751 C CA . ILE A 1 94 ? 20.947 10.950 -15.430 1.00 95.44 94 ILE A CA 1
ATOM 752 C C . ILE A 1 94 ? 19.638 11.707 -15.249 1.00 95.44 94 ILE A C 1
ATOM 754 O O . ILE A 1 94 ? 19.630 12.927 -15.064 1.00 95.44 94 ILE A O 1
ATOM 758 N N . TYR A 1 95 ? 18.543 10.959 -15.257 1.00 97.00 95 TYR A N 1
ATOM 759 C CA . TYR A 1 95 ? 17.194 11.427 -15.002 1.00 97.00 95 TYR A CA 1
ATOM 760 C C . TYR A 1 95 ? 16.711 10.930 -13.641 1.00 97.00 95 TYR A C 1
ATOM 762 O O . TYR A 1 95 ? 16.810 9.747 -13.311 1.00 97.00 95 TYR A O 1
ATOM 770 N N . LYS A 1 96 ? 16.129 11.841 -12.868 1.00 97.69 96 LYS A N 1
ATOM 771 C CA . LYS A 1 96 ? 15.446 11.556 -11.610 1.00 97.69 96 LYS A CA 1
ATOM 772 C C . LYS A 1 96 ? 13.950 11.727 -11.818 1.00 97.69 96 LYS A C 1
ATOM 774 O O . LYS A 1 96 ? 13.512 12.751 -12.340 1.00 97.69 96 LYS A O 1
ATOM 779 N N . ILE A 1 97 ? 13.172 10.714 -11.446 1.00 97.94 97 ILE A N 1
ATOM 780 C CA . ILE A 1 97 ? 11.721 10.722 -11.618 1.00 97.94 97 ILE A CA 1
ATOM 781 C C . ILE A 1 97 ? 11.053 10.812 -10.256 1.00 97.94 97 ILE A C 1
ATOM 783 O O . ILE A 1 97 ? 11.223 9.927 -9.412 1.00 97.94 97 ILE A O 1
ATOM 787 N N . TYR A 1 98 ? 10.268 11.867 -10.082 1.00 96.31 98 TYR A N 1
ATOM 788 C CA . TYR A 1 98 ? 9.548 12.181 -8.860 1.00 96.31 98 TYR A CA 1
ATOM 789 C C . TYR A 1 98 ? 8.048 11.947 -9.034 1.00 96.31 98 TYR A C 1
ATOM 791 O O . TYR A 1 98 ? 7.490 12.172 -10.108 1.00 96.31 98 TYR A O 1
ATOM 799 N N . GLN A 1 99 ? 7.382 11.506 -7.972 1.00 94.81 99 GLN A N 1
ATOM 800 C CA . GLN A 1 99 ? 5.922 11.479 -7.870 1.00 94.81 99 GLN A CA 1
ATOM 801 C C . GLN A 1 99 ? 5.549 11.742 -6.412 1.00 94.81 99 GLN A C 1
ATOM 803 O O . GLN A 1 99 ? 6.114 11.107 -5.523 1.00 94.81 99 GLN A O 1
ATOM 808 N N . GLU A 1 100 ? 4.603 12.656 -6.175 1.00 91.00 100 GLU A N 1
ATOM 809 C CA . GLU A 1 100 ? 4.234 13.104 -4.819 1.00 91.00 100 GLU A CA 1
ATOM 810 C C . GLU A 1 100 ? 5.455 13.597 -4.012 1.00 91.00 100 GLU A C 1
ATOM 812 O O . GLU A 1 100 ? 5.633 13.201 -2.865 1.00 91.00 100 GLU A O 1
ATOM 817 N N . GLU A 1 101 ? 6.319 14.418 -4.626 1.00 89.00 101 GLU A N 1
ATOM 818 C CA . GLU A 1 101 ? 7.546 14.983 -4.017 1.00 89.00 101 GLU A CA 1
ATOM 819 C C . GLU A 1 101 ? 8.627 13.947 -3.632 1.00 89.00 101 GLU A C 1
ATOM 821 O O . GLU A 1 101 ? 9.708 14.310 -3.177 1.00 89.00 101 GLU A O 1
ATOM 826 N N . GLU A 1 102 ? 8.394 12.653 -3.859 1.00 90.56 102 GLU A N 1
ATOM 827 C CA . GLU A 1 102 ? 9.363 11.594 -3.573 1.00 90.56 102 GLU A CA 1
ATOM 828 C C . GLU A 1 102 ? 10.115 11.163 -4.832 1.00 90.56 102 GLU A C 1
ATOM 830 O O . GLU A 1 102 ? 9.506 10.950 -5.882 1.00 90.56 102 GLU A O 1
ATOM 835 N N . LEU A 1 103 ? 11.431 10.952 -4.714 1.00 94.69 103 LEU A N 1
ATOM 836 C CA . LEU A 1 103 ? 12.231 10.312 -5.758 1.00 94.69 103 LEU A CA 1
ATOM 837 C C . LEU A 1 103 ? 11.853 8.829 -5.855 1.00 94.69 103 LEU A C 1
ATOM 839 O O . LEU A 1 103 ? 12.032 8.065 -4.908 1.00 94.69 103 LEU A O 1
ATOM 843 N N . LYS A 1 104 ? 11.344 8.413 -7.014 1.00 96.19 104 LYS A N 1
ATOM 844 C CA . LYS A 1 104 ? 10.847 7.049 -7.240 1.00 96.19 104 LYS A CA 1
ATOM 845 C C . LYS A 1 104 ? 11.781 6.217 -8.100 1.00 96.19 104 LYS A C 1
ATOM 847 O O . LYS A 1 104 ? 11.925 5.023 -7.855 1.00 96.19 104 LYS A O 1
ATOM 852 N N . ILE A 1 105 ? 12.379 6.829 -9.121 1.00 98.19 105 ILE A N 1
ATOM 853 C CA . ILE A 1 105 ? 13.215 6.130 -10.102 1.00 98.19 105 ILE A CA 1
ATOM 854 C C . ILE A 1 105 ? 14.443 6.978 -10.414 1.00 98.19 105 ILE A C 1
ATOM 856 O O . ILE A 1 105 ? 14.340 8.192 -10.601 1.00 98.19 105 ILE A O 1
ATOM 860 N N . ILE A 1 106 ? 15.591 6.312 -10.507 1.00 98.38 106 ILE A N 1
ATOM 861 C CA . ILE A 1 106 ? 16.807 6.857 -11.109 1.00 98.38 106 ILE A CA 1
ATOM 862 C C . ILE A 1 106 ? 17.013 6.130 -12.434 1.00 98.38 106 ILE A C 1
ATOM 864 O O . ILE A 1 106 ? 17.028 4.900 -12.471 1.00 98.38 106 ILE A O 1
ATOM 868 N N . LEU A 1 107 ? 17.129 6.896 -13.511 1.00 97.69 107 LEU A N 1
ATOM 869 C CA . LEU A 1 107 ? 17.357 6.410 -14.863 1.00 97.69 107 LEU A CA 1
ATOM 870 C C . LEU A 1 107 ? 18.668 7.001 -15.370 1.00 97.69 107 LEU A C 1
ATOM 872 O O . LEU A 1 107 ? 18.796 8.215 -15.489 1.00 97.69 107 LEU A O 1
ATOM 876 N N . GLU A 1 108 ? 19.615 6.147 -15.709 1.00 96.12 108 GLU A N 1
ATOM 877 C CA . GLU A 1 108 ? 20.880 6.529 -16.317 1.00 96.12 108 GLU A CA 1
ATOM 878 C C . GLU A 1 108 ? 20.954 5.972 -17.732 1.00 96.12 108 GLU A C 1
ATOM 880 O O . GLU A 1 108 ? 20.594 4.821 -17.972 1.00 96.12 108 GLU A O 1
ATOM 885 N N . ILE A 1 109 ? 21.416 6.789 -18.670 1.00 94.75 109 ILE A N 1
ATOM 886 C CA . ILE A 1 109 ? 21.567 6.414 -20.074 1.00 94.75 109 ILE A CA 1
ATOM 887 C C . ILE A 1 109 ? 22.995 6.735 -20.486 1.00 94.75 109 ILE A C 1
ATOM 889 O O . ILE A 1 109 ? 23.415 7.885 -20.347 1.00 94.75 109 ILE A O 1
ATOM 893 N N . SER A 1 110 ? 23.720 5.727 -20.964 1.00 93.31 110 SER A N 1
ATOM 894 C CA . SER A 1 110 ? 25.096 5.849 -21.446 1.00 93.31 110 SER A CA 1
ATOM 895 C C . SER A 1 110 ? 25.157 5.645 -22.954 1.00 93.31 110 SER A C 1
ATOM 897 O O . SER A 1 110 ? 24.464 4.781 -23.497 1.00 93.31 110 SER A O 1
ATOM 899 N N . ASN A 1 111 ? 26.028 6.405 -23.613 1.00 87.69 111 ASN A N 1
ATOM 900 C CA . ASN A 1 111 ? 26.385 6.211 -25.019 1.00 87.69 111 ASN A CA 1
ATOM 901 C C . ASN A 1 111 ? 27.724 5.477 -25.196 1.00 87.69 111 ASN A C 1
ATOM 903 O O . ASN A 1 111 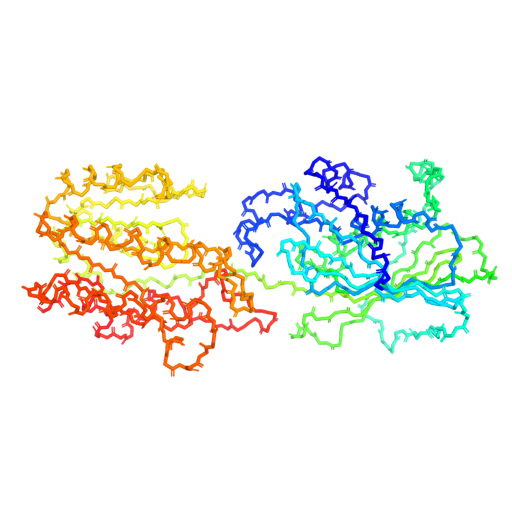? 28.051 5.096 -26.315 1.00 87.69 111 ASN A O 1
ATOM 907 N N . GLU A 1 112 ? 28.481 5.266 -24.116 1.00 83.44 112 GLU A N 1
ATOM 908 C CA . GLU A 1 112 ? 29.794 4.614 -24.158 1.00 83.44 112 GLU A CA 1
ATOM 909 C C . GLU A 1 112 ? 29.751 3.166 -23.677 1.00 83.44 112 GLU A C 1
ATOM 911 O O . GLU A 1 112 ? 28.993 2.816 -22.764 1.00 83.44 112 GLU A O 1
ATOM 916 N N . ASN A 1 113 ? 30.628 2.359 -24.277 1.00 73.44 113 ASN A N 1
ATOM 917 C CA . ASN A 1 113 ? 30.832 0.946 -23.987 1.00 73.44 113 ASN A CA 1
ATOM 918 C C . ASN A 1 113 ? 31.708 0.745 -22.740 1.00 73.44 113 ASN A C 1
ATOM 920 O O . ASN A 1 113 ? 32.829 0.264 -22.836 1.00 73.44 113 ASN A O 1
ATOM 924 N N . ASN A 1 114 ? 31.190 1.139 -21.578 1.00 67.94 114 ASN A N 1
ATOM 925 C CA . ASN A 1 114 ? 31.877 0.947 -20.293 1.00 67.94 114 ASN A CA 1
ATOM 926 C C . ASN A 1 114 ? 31.181 -0.113 -19.421 1.00 67.94 114 ASN A C 1
ATOM 928 O O . ASN A 1 114 ? 31.579 -0.348 -18.286 1.00 67.94 114 ASN A O 1
ATOM 932 N N . ASP A 1 115 ? 30.084 -0.698 -19.911 1.00 70.50 115 ASP A N 1
ATOM 933 C CA . ASP A 1 115 ? 29.256 -1.622 -19.145 1.00 70.50 115 ASP A CA 1
ATOM 934 C C . ASP A 1 115 ? 29.580 -3.072 -19.511 1.00 70.50 115 ASP A C 1
ATOM 936 O O . ASP A 1 115 ? 29.187 -3.562 -20.569 1.00 70.50 115 ASP A O 1
ATOM 940 N N . GLU A 1 116 ? 30.223 -3.778 -18.583 1.00 70.75 116 GLU A N 1
ATOM 941 C CA . GLU A 1 116 ? 30.427 -5.219 -18.694 1.00 70.75 116 GLU A CA 1
ATOM 942 C C . GLU A 1 116 ? 29.123 -5.995 -18.471 1.00 70.75 116 GLU A C 1
ATOM 944 O O . GLU A 1 116 ? 28.227 -5.594 -17.706 1.00 70.75 116 GLU A O 1
ATOM 949 N N . ILE A 1 117 ? 29.039 -7.130 -19.164 1.00 73.50 117 ILE A N 1
ATOM 950 C CA . ILE A 1 117 ? 28.020 -8.154 -18.962 1.00 73.50 117 ILE A CA 1
ATOM 951 C C . ILE A 1 117 ? 28.565 -9.142 -17.952 1.00 73.50 117 ILE A C 1
ATOM 953 O O . ILE A 1 117 ? 29.612 -9.742 -18.170 1.00 73.50 117 ILE A O 1
ATOM 957 N N . THR A 1 118 ? 27.829 -9.325 -16.864 1.00 69.12 118 THR A N 1
ATOM 958 C CA . THR A 1 118 ? 28.158 -10.337 -15.867 1.00 69.12 118 THR A CA 1
ATOM 959 C C . THR A 1 118 ? 27.187 -11.493 -16.017 1.00 69.12 118 THR A C 1
ATOM 961 O O . THR A 1 118 ? 25.984 -11.346 -15.806 1.00 69.12 118 THR A O 1
ATOM 964 N N . ASP A 1 119 ? 27.704 -12.655 -16.411 1.00 75.88 119 ASP A N 1
ATOM 965 C CA . ASP A 1 119 ? 26.899 -13.867 -16.423 1.00 75.88 119 ASP A CA 1
ATOM 966 C C . ASP A 1 119 ? 26.510 -14.273 -14.996 1.00 75.88 119 ASP A C 1
ATOM 968 O O . ASP A 1 119 ? 27.224 -14.043 -14.013 1.00 75.88 119 ASP A O 1
ATOM 972 N N . LEU A 1 120 ? 25.337 -14.893 -14.872 1.00 81.69 120 LEU A N 1
ATOM 973 C CA . LEU A 1 120 ? 24.870 -15.395 -13.586 1.00 81.69 120 LEU A CA 1
ATOM 974 C C . LEU A 1 120 ? 25.770 -16.545 -13.126 1.00 81.69 120 LEU A C 1
ATOM 976 O O . LEU A 1 120 ? 25.847 -17.575 -13.789 1.00 81.69 120 LEU A O 1
ATOM 980 N N . LYS A 1 121 ? 26.352 -16.412 -11.927 1.00 79.50 121 LYS A N 1
ATOM 981 C CA . LYS A 1 121 ? 27.212 -17.442 -11.310 1.00 79.50 121 LYS A CA 1
ATOM 982 C C . LYS A 1 121 ? 26.541 -18.818 -11.181 1.00 79.50 121 LYS A C 1
ATOM 984 O O . LYS A 1 121 ? 27.221 -19.834 -11.165 1.00 79.50 121 LYS A O 1
ATOM 989 N N . LYS A 1 122 ? 25.211 -18.8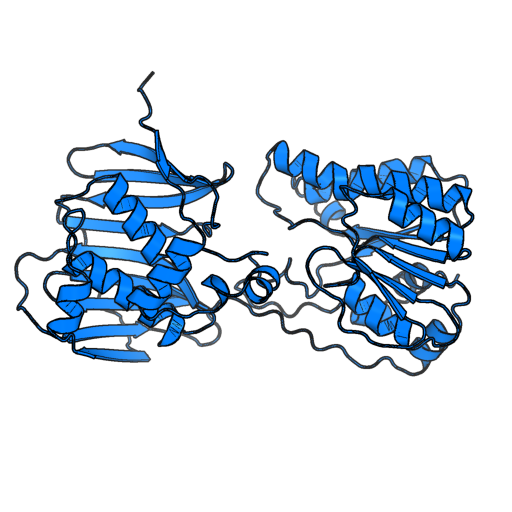56 -11.034 1.00 87.38 122 LYS A N 1
ATOM 990 C CA . LYS A 1 122 ? 24.408 -20.083 -10.938 1.00 87.38 122 LYS A CA 1
ATOM 991 C C . LYS A 1 122 ? 23.043 -19.861 -11.573 1.00 87.38 122 LYS A C 1
ATOM 993 O O . LYS A 1 122 ? 22.448 -18.803 -11.391 1.00 87.38 122 LYS A O 1
ATOM 998 N N . ILE A 1 123 ? 22.518 -20.865 -12.271 1.00 91.06 123 ILE A N 1
ATOM 999 C CA . ILE A 1 123 ? 21.168 -20.832 -12.840 1.00 91.06 123 ILE A CA 1
ATOM 1000 C C . ILE A 1 123 ? 20.273 -21.744 -12.003 1.00 91.06 123 ILE A C 1
ATOM 1002 O O . ILE A 1 123 ? 20.555 -22.921 -11.813 1.00 91.06 123 ILE A O 1
ATOM 1006 N N . THR A 1 124 ? 19.196 -21.175 -11.473 1.00 91.50 124 THR A N 1
ATOM 1007 C CA . THR A 1 124 ? 18.174 -21.895 -10.691 1.00 91.50 124 THR A CA 1
ATOM 1008 C C . THR A 1 124 ? 16.878 -22.100 -11.464 1.00 91.50 124 THR A C 1
ATOM 1010 O O . THR A 1 124 ? 16.069 -22.945 -11.097 1.00 91.50 124 THR A O 1
ATOM 1013 N N . PHE A 1 125 ? 16.667 -21.310 -12.516 1.00 93.19 125 PHE A N 1
ATOM 1014 C CA . PHE A 1 125 ? 15.523 -21.411 -13.407 1.00 93.19 125 PHE A CA 1
ATOM 1015 C C . PHE A 1 125 ? 15.894 -20.812 -14.767 1.00 93.19 125 PHE A C 1
ATOM 1017 O O . PHE A 1 125 ? 16.572 -19.784 -14.824 1.00 93.19 125 PHE A O 1
ATOM 1024 N N . GLU A 1 126 ? 15.434 -21.435 -15.847 1.00 95.19 126 GLU A N 1
ATOM 1025 C CA . GLU A 1 126 ? 15.627 -20.960 -17.217 1.00 95.19 126 GLU A CA 1
ATOM 1026 C C . GLU A 1 126 ? 14.306 -21.045 -17.987 1.00 95.19 126 GLU A C 1
ATOM 1028 O O . GLU A 1 126 ? 13.503 -21.961 -17.787 1.00 95.19 126 GLU A O 1
ATOM 1033 N N . LYS A 1 127 ? 14.070 -20.091 -18.891 1.00 95.38 127 LYS A N 1
ATOM 1034 C CA . LYS A 1 127 ? 12.946 -20.148 -19.826 1.00 95.38 127 LYS A CA 1
ATOM 1035 C C . LYS A 1 127 ? 13.344 -19.619 -21.195 1.00 95.38 127 LYS A C 1
ATOM 1037 O O . LYS A 1 127 ? 13.860 -18.515 -21.316 1.00 95.38 127 LYS A O 1
ATOM 1042 N N . LYS A 1 128 ? 12.998 -20.376 -22.234 1.00 94.88 128 LYS A N 1
ATOM 1043 C CA . LYS A 1 128 ? 13.103 -19.954 -23.635 1.00 94.88 128 LYS A CA 1
ATOM 1044 C C . LYS A 1 128 ? 11.716 -19.603 -24.168 1.00 94.88 128 LYS A C 1
ATOM 1046 O O . LYS A 1 128 ? 10.751 -20.323 -23.895 1.00 94.88 128 LYS A O 1
ATOM 1051 N N . ILE A 1 129 ? 11.600 -18.495 -24.898 1.00 93.00 129 ILE A N 1
ATOM 1052 C CA . ILE A 1 129 ? 10.340 -18.037 -25.500 1.00 93.00 129 ILE A CA 1
ATOM 1053 C C . ILE A 1 129 ? 10.558 -17.772 -26.985 1.00 93.00 129 ILE A C 1
ATOM 1055 O O . ILE A 1 129 ? 11.341 -16.898 -27.347 1.00 93.00 129 ILE A O 1
ATOM 1059 N N . LYS A 1 130 ? 9.819 -18.486 -27.841 1.00 92.69 130 LYS A N 1
ATOM 1060 C CA . LYS A 1 130 ? 9.785 -18.226 -29.283 1.00 92.69 130 LYS A CA 1
ATOM 1061 C C . LYS A 1 130 ? 8.870 -17.045 -29.595 1.00 92.69 130 LYS A C 1
ATOM 1063 O O . LYS A 1 130 ? 7.728 -16.987 -29.138 1.00 92.69 130 LYS A O 1
ATOM 1068 N N . ILE A 1 131 ? 9.379 -16.105 -30.379 1.00 91.25 131 ILE A N 1
ATOM 1069 C CA . ILE A 1 131 ? 8.681 -14.908 -30.832 1.00 91.25 131 ILE A CA 1
ATOM 1070 C C . ILE A 1 131 ? 8.229 -15.125 -32.273 1.00 91.25 131 ILE A C 1
ATOM 1072 O O . ILE A 1 131 ? 9.047 -15.256 -33.180 1.00 91.25 131 ILE A O 1
ATOM 1076 N N . SER A 1 132 ? 6.911 -15.166 -32.473 1.00 89.38 132 SER A N 1
ATOM 1077 C CA . SER A 1 132 ? 6.308 -15.246 -33.803 1.00 89.38 132 SER A CA 1
ATOM 1078 C C . SER A 1 132 ? 6.319 -13.889 -34.509 1.00 89.38 132 SER A C 1
ATOM 1080 O O . SER A 1 132 ? 6.300 -12.833 -33.869 1.00 89.38 132 SER A O 1
ATOM 1082 N N . ASN A 1 133 ? 6.268 -13.908 -35.841 1.00 86.44 133 ASN A N 1
ATOM 1083 C CA . ASN A 1 133 ? 6.183 -12.690 -36.653 1.00 86.44 133 ASN A CA 1
ATOM 1084 C C . ASN A 1 133 ? 4.920 -11.875 -36.341 1.00 86.44 133 ASN A C 1
ATOM 1086 O O . ASN A 1 133 ? 4.993 -10.653 -36.219 1.00 86.44 133 ASN A O 1
ATOM 1090 N N . THR A 1 134 ? 3.781 -12.537 -36.115 1.00 88.44 134 THR A N 1
ATOM 1091 C CA . THR A 1 134 ? 2.534 -11.885 -35.680 1.00 88.44 134 THR A CA 1
ATOM 1092 C C . THR A 1 134 ? 2.737 -11.110 -34.383 1.00 88.44 134 THR A C 1
ATOM 1094 O O . THR A 1 134 ? 2.299 -9.968 -34.263 1.00 88.44 134 THR A O 1
ATOM 1097 N N . LYS A 1 135 ? 3.473 -11.690 -33.426 1.00 87.56 135 LYS A N 1
ATOM 1098 C CA . LYS A 1 135 ? 3.795 -11.017 -32.170 1.00 87.56 135 LYS A CA 1
ATOM 1099 C C . LYS A 1 135 ? 4.721 -9.823 -32.388 1.00 87.56 135 LYS A C 1
ATOM 1101 O O . LYS A 1 135 ? 4.461 -8.781 -31.804 1.00 87.56 135 LYS A O 1
ATOM 1106 N N . ARG A 1 136 ? 5.743 -9.927 -33.249 1.00 88.19 136 ARG A N 1
ATOM 1107 C CA . ARG A 1 136 ? 6.620 -8.785 -33.591 1.00 88.19 136 ARG A CA 1
ATOM 1108 C C . ARG A 1 136 ? 5.813 -7.598 -34.126 1.00 88.19 136 ARG A C 1
ATOM 1110 O O . ARG A 1 136 ? 5.974 -6.493 -33.618 1.00 88.19 136 ARG A O 1
ATOM 1117 N N . LYS A 1 137 ? 4.875 -7.847 -35.050 1.00 89.06 137 LYS A N 1
ATOM 1118 C CA . LYS A 1 137 ? 4.008 -6.808 -35.638 1.00 89.06 137 LYS A CA 1
ATOM 1119 C C . LYS A 1 137 ? 3.193 -6.039 -34.587 1.00 89.06 137 LYS A C 1
ATOM 1121 O O . LYS A 1 137 ? 3.041 -4.829 -34.716 1.00 89.06 137 LYS A O 1
ATOM 1126 N N . LEU A 1 138 ? 2.735 -6.696 -33.514 1.00 90.62 138 LEU A N 1
ATOM 1127 C CA . LEU A 1 138 ? 2.003 -6.040 -32.413 1.00 90.62 138 LEU A CA 1
ATOM 1128 C C . LEU A 1 138 ? 2.841 -5.003 -31.646 1.00 90.62 138 LEU A C 1
ATOM 1130 O O . LEU A 1 138 ? 2.284 -4.119 -30.991 1.00 90.62 138 LEU A O 1
ATOM 1134 N N . PHE A 1 139 ? 4.171 -5.113 -31.692 1.00 91.25 139 PHE A N 1
ATOM 1135 C CA . PHE A 1 139 ? 5.083 -4.219 -30.980 1.00 91.25 139 PHE A CA 1
ATOM 1136 C C . PHE A 1 139 ? 5.691 -3.128 -31.858 1.00 91.25 139 PHE A C 1
ATOM 1138 O O . PHE A 1 139 ? 6.423 -2.300 -31.312 1.00 91.25 139 PHE A O 1
ATOM 1145 N N . ASN A 1 140 ? 5.331 -3.061 -33.145 1.00 88.81 140 ASN A N 1
ATOM 1146 C CA . ASN A 1 140 ? 5.744 -1.977 -34.031 1.00 88.81 140 ASN A CA 1
ATOM 1147 C C . ASN A 1 140 ? 5.397 -0.616 -33.412 1.00 88.81 140 ASN A C 1
ATOM 1149 O O . ASN A 1 140 ? 4.280 -0.375 -32.940 1.00 88.81 140 ASN A O 1
ATOM 1153 N N . ASP A 1 141 ? 6.392 0.262 -33.346 1.00 84.00 141 ASP A N 1
ATOM 1154 C CA . ASP A 1 141 ? 6.277 1.551 -32.681 1.00 84.00 141 ASP A CA 1
ATOM 1155 C C . ASP A 1 141 ? 7.226 2.565 -33.314 1.00 84.00 141 ASP A C 1
ATOM 1157 O O . ASP A 1 141 ? 8.436 2.375 -33.329 1.00 84.00 141 ASP A O 1
ATOM 1161 N N . THR A 1 142 ? 6.688 3.672 -33.816 1.00 84.62 142 THR A N 1
ATOM 1162 C CA . THR A 1 142 ? 7.496 4.738 -34.429 1.00 84.62 142 THR A CA 1
ATOM 1163 C C . THR A 1 142 ? 8.200 5.612 -33.390 1.00 84.62 142 THR A C 1
ATOM 1165 O O . THR A 1 142 ? 9.142 6.334 -33.707 1.00 84.62 142 THR A O 1
ATOM 1168 N N . SER A 1 143 ? 7.757 5.564 -32.128 1.00 86.50 143 SER A N 1
ATOM 1169 C CA . SER A 1 143 ? 8.266 6.426 -31.053 1.00 86.50 143 SER A CA 1
ATOM 1170 C C . SER A 1 143 ? 9.383 5.796 -30.215 1.00 86.50 143 SER A C 1
ATOM 1172 O O . SER A 1 143 ? 9.933 6.465 -29.339 1.00 86.50 143 SER A O 1
ATOM 1174 N N . MET A 1 144 ? 9.686 4.514 -30.433 1.00 89.69 144 MET A N 1
ATOM 1175 C CA . MET A 1 144 ? 10.654 3.735 -29.660 1.00 89.69 144 MET A CA 1
ATOM 1176 C C . MET A 1 144 ? 11.069 2.485 -30.441 1.00 89.69 144 MET A C 1
ATOM 1178 O O . MET A 1 144 ? 10.252 1.920 -31.155 1.00 89.69 144 MET A O 1
ATOM 1182 N N . ASP A 1 145 ? 12.298 2.011 -30.241 1.00 90.19 145 ASP A N 1
ATOM 1183 C CA . ASP A 1 145 ? 12.765 0.729 -30.780 1.00 90.19 145 ASP A CA 1
ATOM 1184 C C . ASP A 1 145 ? 11.761 -0.407 -30.467 1.00 90.19 145 ASP A C 1
ATOM 1186 O O . ASP A 1 145 ? 11.404 -0.661 -29.308 1.00 90.19 145 ASP A O 1
ATOM 1190 N N . SER A 1 146 ? 11.260 -1.056 -31.523 1.00 91.00 146 SER A N 1
ATOM 1191 C CA . SER A 1 146 ? 10.186 -2.052 -31.427 1.00 91.00 146 SER A CA 1
ATOM 1192 C C . SER A 1 146 ? 10.655 -3.333 -30.730 1.00 91.00 146 SER A C 1
ATOM 1194 O O . SER A 1 146 ? 9.897 -3.913 -29.946 1.00 91.00 146 SER A O 1
ATOM 1196 N N . ASN A 1 147 ? 11.919 -3.731 -30.924 1.00 91.00 147 ASN A N 1
ATOM 1197 C CA . ASN A 1 147 ? 12.519 -4.853 -30.203 1.00 91.00 147 ASN A CA 1
ATOM 1198 C C . ASN A 1 147 ? 12.642 -4.516 -28.714 1.00 91.00 147 ASN A C 1
ATOM 1200 O O . ASN A 1 147 ? 12.265 -5.331 -27.872 1.00 91.00 147 ASN A O 1
ATOM 1204 N N . LEU A 1 148 ? 13.064 -3.293 -28.375 1.00 93.19 148 LEU A N 1
ATOM 1205 C CA . LEU A 1 148 ? 13.150 -2.847 -26.981 1.00 93.19 148 LEU A CA 1
ATOM 1206 C C . LEU A 1 148 ? 11.777 -2.842 -26.283 1.00 93.19 148 LEU A C 1
ATOM 1208 O O . LEU A 1 148 ? 11.639 -3.266 -25.134 1.00 93.19 148 LEU A O 1
ATOM 1212 N N . LYS A 1 149 ? 10.728 -2.380 -26.968 1.00 94.62 149 LYS A N 1
ATOM 1213 C CA . LYS A 1 149 ? 9.358 -2.413 -26.433 1.00 94.62 149 LYS A CA 1
ATOM 1214 C C . LYS A 1 149 ? 8.864 -3.849 -26.226 1.00 94.62 149 LYS A C 1
ATOM 1216 O O . LYS A 1 149 ? 8.225 -4.127 -25.205 1.00 94.62 149 LYS A O 1
ATOM 1221 N N . LEU A 1 150 ? 9.168 -4.749 -27.163 1.00 95.25 150 LEU A N 1
ATOM 1222 C CA . LEU A 1 150 ? 8.834 -6.170 -27.074 1.00 95.25 150 LEU A CA 1
ATOM 1223 C C . LEU A 1 150 ? 9.517 -6.815 -25.865 1.00 95.25 150 LEU 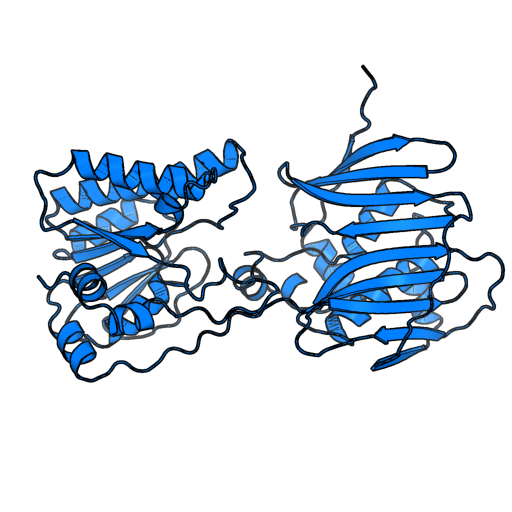A C 1
ATOM 1225 O O . LEU A 1 150 ? 8.828 -7.380 -25.018 1.00 95.25 150 LEU A O 1
ATOM 1229 N N . ILE A 1 151 ? 10.838 -6.673 -25.717 1.00 95.25 151 ILE A N 1
ATOM 1230 C CA . ILE A 1 151 ? 11.573 -7.309 -24.609 1.00 95.25 151 ILE A CA 1
ATOM 1231 C C . ILE A 1 151 ? 11.170 -6.753 -23.247 1.00 95.25 151 ILE A C 1
ATOM 1233 O O . ILE A 1 151 ? 11.053 -7.516 -22.295 1.00 95.25 151 ILE A O 1
ATOM 1237 N N . LEU A 1 152 ? 10.875 -5.453 -23.134 1.00 97.06 152 LEU A N 1
ATOM 1238 C CA . LEU A 1 152 ? 10.366 -4.883 -21.884 1.00 97.06 152 LEU A CA 1
ATOM 1239 C C . LEU A 1 152 ? 8.979 -5.433 -21.526 1.00 97.06 152 LEU A C 1
ATOM 1241 O O . LEU A 1 152 ? 8.674 -5.622 -20.344 1.00 97.06 152 LEU A O 1
ATOM 1245 N N . SER A 1 153 ? 8.153 -5.719 -22.532 1.00 97.06 153 SER A N 1
ATOM 1246 C CA . SER A 1 153 ? 6.839 -6.340 -22.346 1.00 97.06 153 SER A CA 1
ATOM 1247 C C . SER A 1 153 ? 6.972 -7.805 -21.919 1.00 97.06 153 SER A C 1
ATOM 1249 O O . SER A 1 153 ? 6.341 -8.211 -20.942 1.00 97.06 153 SER A O 1
ATOM 1251 N N . GLU A 1 154 ? 7.858 -8.569 -22.561 1.00 97.00 154 GLU A N 1
ATOM 1252 C CA . GLU A 1 154 ? 8.147 -9.957 -22.179 1.00 97.00 154 GLU A CA 1
ATOM 1253 C C . GLU A 1 154 ? 8.807 -10.060 -20.805 1.00 97.00 154 GLU A C 1
ATOM 1255 O O . GLU A 1 154 ? 8.461 -10.953 -20.036 1.00 97.00 154 GLU A O 1
ATOM 1260 N N . LEU A 1 155 ? 9.684 -9.118 -20.446 1.00 97.62 155 LEU A N 1
ATOM 1261 C CA . LEU A 1 155 ? 10.256 -9.020 -19.105 1.00 97.62 155 LEU A CA 1
ATOM 1262 C C . LEU A 1 155 ? 9.153 -8.823 -18.062 1.00 97.62 155 LEU A C 1
ATOM 1264 O O . LEU A 1 155 ? 9.150 -9.517 -17.047 1.00 97.62 155 LEU A O 1
ATOM 1268 N N . SER A 1 156 ? 8.183 -7.934 -18.315 1.00 97.88 156 SER A N 1
ATOM 1269 C CA . SER A 1 156 ? 7.053 -7.743 -17.393 1.00 97.88 156 SER A CA 1
ATOM 1270 C C . SER A 1 156 ? 6.276 -9.045 -17.209 1.00 97.88 156 SER A C 1
ATOM 1272 O O . SER A 1 156 ? 6.064 -9.479 -16.080 1.00 97.88 156 SER A O 1
ATOM 1274 N N . LYS A 1 157 ? 5.924 -9.725 -18.310 1.00 97.50 157 LYS A N 1
ATOM 1275 C CA . LYS A 1 157 ? 5.217 -11.012 -18.268 1.00 97.50 157 LYS A CA 1
ATOM 1276 C C . LYS A 1 157 ? 6.005 -12.075 -17.514 1.00 97.50 157 LYS A C 1
ATOM 1278 O O . LYS A 1 157 ? 5.440 -12.773 -16.672 1.00 97.50 157 LYS A O 1
ATOM 1283 N N . TYR A 1 158 ? 7.296 -12.198 -17.807 1.00 97.56 158 TYR A N 1
ATOM 1284 C CA . TYR A 1 158 ? 8.174 -13.151 -17.147 1.00 97.56 158 TYR A CA 1
ATOM 1285 C C . TYR A 1 158 ? 8.134 -12.944 -15.635 1.00 97.56 158 TYR A C 1
ATOM 1287 O O . TYR A 1 158 ? 7.758 -13.851 -14.899 1.00 97.56 158 TYR A O 1
ATOM 1295 N N . VAL A 1 159 ? 8.391 -11.718 -15.183 1.00 96.44 159 VAL A N 1
ATOM 1296 C CA . VAL A 1 159 ? 8.436 -11.385 -13.759 1.00 96.44 159 VAL A CA 1
ATOM 1297 C C . VAL A 1 159 ? 7.067 -11.537 -13.097 1.00 96.44 159 VAL A C 1
ATOM 1299 O O . VAL A 1 159 ? 6.961 -12.144 -12.030 1.00 96.44 159 VAL A O 1
ATOM 1302 N N . GLY A 1 160 ? 6.009 -11.003 -13.707 1.00 95.56 160 GLY A N 1
ATOM 1303 C CA . GLY A 1 160 ? 4.661 -10.949 -13.140 1.00 95.56 160 GLY A CA 1
ATOM 1304 C C . GLY A 1 160 ? 3.902 -12.278 -13.145 1.00 95.56 160 GLY A C 1
ATOM 1305 O O . GLY A 1 160 ? 3.045 -12.483 -12.281 1.00 95.56 160 GLY A O 1
ATOM 1306 N N . VAL A 1 161 ? 4.225 -13.185 -14.075 1.00 95.75 161 VAL A N 1
ATOM 1307 C CA . VAL A 1 161 ? 3.438 -14.404 -14.341 1.00 95.75 161 VAL A CA 1
ATOM 1308 C C . VAL A 1 161 ? 4.275 -15.679 -14.281 1.00 95.75 161 VAL A C 1
ATOM 1310 O O . VAL A 1 161 ? 3.818 -16.655 -13.696 1.00 95.75 161 VAL A O 1
ATOM 1313 N N . VAL A 1 162 ? 5.480 -15.682 -14.855 1.00 95.88 162 VAL A N 1
ATOM 1314 C CA . VAL A 1 162 ? 6.300 -16.899 -14.996 1.00 95.88 162 VAL A CA 1
ATOM 1315 C C . VAL A 1 162 ? 7.161 -17.126 -13.755 1.00 95.88 162 VAL A C 1
ATOM 1317 O O . VAL A 1 162 ? 6.940 -18.079 -13.015 1.00 95.88 162 VAL A O 1
ATOM 1320 N N . TYR A 1 163 ? 8.127 -16.244 -13.505 1.00 94.50 163 TYR A N 1
ATOM 1321 C CA . TYR A 1 163 ? 9.048 -16.348 -12.383 1.00 94.50 163 TYR A CA 1
ATOM 1322 C C . TYR A 1 163 ? 9.572 -14.959 -11.977 1.00 94.50 163 TYR A C 1
ATOM 1324 O O . TYR A 1 163 ? 10.092 -14.235 -12.822 1.00 94.50 163 TYR A O 1
ATOM 1332 N N . PRO A 1 164 ? 9.452 -14.547 -10.699 1.00 92.44 164 PRO A N 1
ATOM 1333 C CA . PRO A 1 164 ? 8.891 -15.292 -9.568 1.00 92.44 164 PRO A CA 1
ATOM 1334 C C . PRO A 1 164 ? 7.349 -15.274 -9.493 1.00 92.44 164 PRO A C 1
ATOM 1336 O O . PRO A 1 164 ? 6.770 -15.831 -8.559 1.00 92.44 164 PRO A O 1
ATOM 1339 N N . GLY A 1 165 ? 6.669 -14.641 -10.454 1.00 93.38 165 GLY A N 1
ATOM 1340 C CA . GLY A 1 165 ? 5.216 -14.709 -10.623 1.00 93.38 165 GLY A CA 1
ATOM 1341 C C . GLY A 1 165 ? 4.435 -13.687 -9.790 1.00 93.38 165 GLY A C 1
ATOM 1342 O O . GLY A 1 165 ? 4.889 -12.579 -9.526 1.00 93.38 165 GLY A O 1
ATOM 1343 N N . LYS A 1 166 ? 3.230 -14.051 -9.339 1.00 90.62 166 LYS A N 1
ATOM 1344 C CA . LYS A 1 166 ? 2.193 -13.134 -8.808 1.00 90.62 166 LYS A CA 1
ATOM 1345 C C . LYS A 1 166 ? 2.640 -12.118 -7.742 1.00 90.62 166 LYS A C 1
ATOM 1347 O O . LYS A 1 166 ? 2.047 -11.045 -7.616 1.00 90.62 166 LYS A O 1
ATOM 1352 N N . ASN A 1 167 ? 3.635 -12.438 -6.923 1.00 90.50 167 ASN A N 1
ATOM 1353 C CA . ASN A 1 167 ? 4.106 -11.553 -5.850 1.00 90.50 167 ASN A CA 1
ATOM 1354 C C . ASN A 1 167 ? 5.439 -10.879 -6.174 1.00 90.50 167 ASN A C 1
ATOM 1356 O O . ASN A 1 167 ? 6.100 -10.382 -5.274 1.00 90.50 167 ASN A O 1
ATOM 1360 N N . SER A 1 168 ? 5.835 -10.846 -7.436 1.00 93.12 168 SER A N 1
ATOM 1361 C CA . SER A 1 168 ? 7.074 -10.220 -7.860 1.00 93.12 168 SER A CA 1
ATOM 1362 C C . SER A 1 168 ? 7.008 -8.691 -7.881 1.00 93.12 168 SER A C 1
ATOM 1364 O O . SER A 1 168 ? 5.937 -8.077 -7.960 1.00 93.12 168 SER A O 1
ATOM 1366 N N . LEU A 1 169 ? 8.187 -8.084 -7.806 1.00 93.75 169 LEU A N 1
ATOM 1367 C CA . LEU A 1 169 ? 8.477 -6.681 -8.066 1.00 93.75 169 LEU A CA 1
ATOM 1368 C C . LEU A 1 169 ? 9.775 -6.605 -8.864 1.00 93.75 169 LEU A C 1
ATOM 1370 O O . LEU A 1 169 ? 10.685 -7.398 -8.631 1.00 93.75 169 LEU A O 1
ATOM 1374 N N . ILE A 1 170 ? 9.877 -5.630 -9.762 1.00 95.88 170 ILE A N 1
ATOM 1375 C CA . ILE A 1 170 ? 11.133 -5.295 -10.437 1.00 95.88 170 ILE A CA 1
ATOM 1376 C C . ILE A 1 170 ? 11.827 -4.205 -9.618 1.00 95.88 170 ILE A C 1
ATOM 1378 O O . ILE A 1 170 ? 11.221 -3.178 -9.324 1.00 95.88 170 ILE A O 1
ATOM 1382 N N . ASN A 1 171 ? 13.086 -4.433 -9.250 1.00 95.12 171 ASN A N 1
ATOM 1383 C CA . ASN A 1 171 ? 13.900 -3.496 -8.471 1.00 95.12 171 ASN A CA 1
ATOM 1384 C C . ASN A 1 171 ? 14.875 -2.723 -9.357 1.00 95.12 171 ASN A C 1
ATOM 1386 O O . ASN A 1 171 ? 15.083 -1.531 -9.163 1.00 95.12 171 ASN A O 1
ATOM 1390 N N . ARG A 1 172 ? 15.470 -3.401 -10.341 1.00 97.31 172 ARG A N 1
ATOM 1391 C CA . ARG A 1 172 ? 16.466 -2.820 -11.244 1.00 97.31 172 ARG A CA 1
ATOM 1392 C C . ARG A 1 172 ? 16.351 -3.447 -12.622 1.00 97.31 172 ARG A C 1
ATOM 1394 O O . ARG A 1 172 ? 16.121 -4.650 -12.702 1.00 97.31 172 ARG A O 1
ATOM 1401 N N . ILE A 1 173 ? 16.572 -2.656 -13.664 1.00 97.75 173 ILE A N 1
ATOM 1402 C CA . ILE A 1 173 ? 16.759 -3.122 -15.042 1.00 97.75 173 ILE A CA 1
ATOM 1403 C C . ILE A 1 173 ? 18.014 -2.435 -15.593 1.00 97.75 173 ILE A C 1
ATOM 1405 O O . ILE A 1 173 ? 18.099 -1.214 -15.548 1.00 97.75 173 ILE A O 1
ATOM 1409 N N . LYS A 1 174 ? 18.972 -3.201 -16.107 1.00 96.56 174 LYS A N 1
ATOM 1410 C CA . LYS A 1 174 ? 20.123 -2.742 -16.891 1.00 96.56 174 LYS A CA 1
ATOM 1411 C C . LYS A 1 174 ? 19.984 -3.331 -18.283 1.00 96.56 174 LYS A C 1
ATOM 1413 O O . LYS A 1 174 ? 19.963 -4.544 -18.409 1.00 96.56 174 LYS A O 1
ATOM 1418 N N . ILE A 1 175 ? 19.853 -2.488 -19.297 1.00 95.44 175 ILE A N 1
ATOM 1419 C CA . ILE A 1 175 ? 19.772 -2.876 -20.708 1.00 95.44 175 ILE A CA 1
ATOM 1420 C C . ILE A 1 175 ? 21.096 -2.500 -21.356 1.00 95.44 175 ILE A C 1
ATOM 1422 O O . ILE A 1 175 ? 21.553 -1.375 -21.176 1.00 95.44 175 ILE A O 1
ATOM 1426 N N . ILE A 1 176 ? 21.672 -3.410 -22.130 1.00 93.56 176 ILE A N 1
ATOM 1427 C CA . ILE A 1 176 ? 22.889 -3.213 -22.914 1.00 93.56 176 ILE A CA 1
ATOM 1428 C C . ILE A 1 176 ? 22.569 -3.586 -24.364 1.00 93.56 176 ILE A C 1
ATOM 1430 O O . ILE A 1 176 ? 21.988 -4.646 -24.612 1.00 93.56 176 ILE A O 1
ATOM 1434 N N . LYS A 1 177 ? 22.926 -2.713 -25.312 1.00 90.44 177 LYS A N 1
ATOM 1435 C CA . LYS A 1 177 ? 22.745 -2.926 -26.755 1.00 90.44 177 LYS A CA 1
ATOM 1436 C C . LYS A 1 177 ? 24.088 -3.300 -27.400 1.00 90.44 177 LYS A C 1
ATOM 1438 O O . LYS A 1 177 ? 25.013 -2.494 -27.415 1.00 90.44 177 LYS A O 1
ATOM 1443 N N . LYS A 1 178 ? 24.201 -4.515 -27.940 1.00 82.31 178 LYS A N 1
ATOM 1444 C CA . LYS A 1 178 ? 25.389 -5.054 -28.625 1.00 82.31 178 LYS A CA 1
ATOM 1445 C C . LYS A 1 178 ? 25.259 -4.943 -30.142 1.00 82.31 178 LYS A C 1
ATOM 1447 O O . LYS A 1 178 ? 24.266 -5.377 -30.700 1.00 82.31 178 LYS A O 1
ATOM 1452 N N . LYS A 1 179 ? 26.287 -4.446 -30.833 1.00 70.00 179 LYS A N 1
ATOM 1453 C CA . LYS A 1 179 ? 26.250 -4.296 -32.301 1.00 70.00 179 LYS A CA 1
ATOM 1454 C C . LYS A 1 179 ? 26.293 -5.626 -33.079 1.00 70.00 179 LYS A C 1
ATOM 1456 O O . LYS A 1 179 ? 25.723 -5.687 -34.159 1.00 70.00 179 LYS A O 1
ATOM 1461 N N . ASN A 1 180 ? 26.889 -6.686 -32.519 1.00 63.38 180 ASN A N 1
ATOM 1462 C CA . ASN A 1 180 ? 27.188 -7.930 -33.247 1.00 63.38 180 ASN A CA 1
ATOM 1463 C C . ASN A 1 180 ? 26.478 -9.146 -32.625 1.00 63.38 180 ASN A C 1
ATOM 1465 O O . ASN A 1 180 ? 27.110 -9.946 -31.939 1.00 63.38 180 ASN A O 1
ATOM 1469 N N . PHE A 1 181 ? 25.164 -9.281 -32.817 1.00 63.94 181 PHE A N 1
ATOM 1470 C CA . PHE A 1 181 ? 24.415 -10.460 -32.363 1.00 63.94 181 PHE A CA 1
ATOM 1471 C C . PHE A 1 181 ? 23.570 -11.041 -33.497 1.00 63.94 181 PHE A C 1
ATOM 1473 O O . PHE A 1 181 ? 22.976 -10.294 -34.273 1.00 63.94 181 PHE A O 1
ATOM 1480 N N . SER A 1 182 ? 23.499 -12.371 -33.587 1.00 63.09 182 SER A N 1
ATOM 1481 C CA . SER A 1 182 ? 22.667 -13.041 -34.585 1.00 63.09 182 SER A CA 1
ATOM 1482 C C . SER A 1 182 ? 21.179 -12.847 -34.275 1.00 63.09 182 SER A C 1
ATOM 1484 O O . SER A 1 182 ? 20.737 -12.919 -33.122 1.00 63.09 182 SER A O 1
ATOM 1486 N N . LEU A 1 183 ? 20.390 -12.583 -35.321 1.00 62.31 183 LEU A N 1
ATOM 1487 C CA . LEU A 1 183 ? 18.933 -12.512 -35.238 1.00 62.31 183 LEU A CA 1
ATOM 1488 C C . LEU A 1 183 ? 18.396 -13.896 -34.866 1.00 62.31 183 LEU A C 1
ATOM 1490 O O . LEU A 1 183 ? 18.356 -14.801 -35.696 1.00 62.31 183 LEU A O 1
ATOM 1494 N N . ASN A 1 184 ? 17.958 -14.057 -33.619 1.00 70.62 184 ASN A N 1
ATOM 1495 C CA . ASN A 1 184 ? 17.275 -15.263 -33.175 1.00 70.62 184 ASN A CA 1
ATOM 1496 C C . ASN A 1 184 ? 15.830 -14.926 -32.799 1.00 70.62 184 ASN A C 1
ATOM 1498 O O . ASN A 1 184 ? 15.526 -13.893 -32.206 1.00 70.62 184 ASN A O 1
ATOM 1502 N N . ASN A 1 185 ? 14.902 -15.824 -33.113 1.00 85.19 185 ASN A N 1
ATOM 1503 C CA . ASN A 1 185 ? 13.502 -15.687 -32.719 1.00 85.19 185 ASN A CA 1
ATOM 1504 C C . ASN A 1 185 ? 13.253 -16.129 -31.269 1.00 85.19 185 ASN A C 1
ATOM 1506 O O . ASN A 1 185 ? 12.100 -16.254 -30.863 1.00 85.19 185 ASN A O 1
ATOM 1510 N N . LEU A 1 186 ? 14.306 -16.380 -30.490 1.00 91.62 186 LEU A N 1
ATOM 1511 C CA . LEU A 1 186 ? 14.230 -16.874 -29.122 1.00 91.62 186 LEU A CA 1
ATOM 1512 C C . LEU A 1 186 ? 14.701 -15.819 -28.124 1.00 91.62 186 LEU A C 1
ATOM 1514 O O . LEU A 1 186 ? 15.815 -15.315 -28.222 1.00 91.62 186 LEU A O 1
ATOM 1518 N N . ILE A 1 187 ? 13.860 -15.541 -27.129 1.00 93.44 187 ILE A N 1
ATOM 1519 C CA . ILE A 1 187 ? 14.256 -14.837 -25.908 1.00 93.44 187 ILE A CA 1
ATOM 1520 C C . ILE A 1 187 ? 14.693 -15.878 -24.884 1.00 93.44 187 ILE A C 1
ATOM 1522 O O . ILE A 1 187 ? 13.932 -16.807 -24.590 1.00 93.44 187 ILE A O 1
ATOM 1526 N N . PHE A 1 188 ? 15.879 -15.697 -24.313 1.00 94.19 188 PHE A N 1
ATOM 1527 C CA . PHE A 1 188 ? 16.409 -16.556 -23.258 1.00 94.19 188 PHE A CA 1
ATOM 1528 C C . PHE A 1 188 ? 16.355 -15.822 -21.927 1.00 94.19 188 PHE A C 1
ATOM 1530 O O . PHE A 1 188 ? 16.939 -14.754 -21.795 1.00 94.19 188 PHE A O 1
ATOM 1537 N N . PHE A 1 189 ? 15.673 -16.400 -20.944 1.00 96.06 189 PHE A N 1
ATOM 1538 C CA . PHE A 1 189 ? 15.648 -15.931 -19.564 1.00 96.06 189 PHE A CA 1
ATOM 1539 C C . PHE A 1 189 ? 16.427 -16.887 -18.680 1.00 96.06 189 PHE A C 1
ATOM 1541 O O . PHE A 1 189 ? 16.166 -18.089 -18.710 1.00 96.06 189 PHE A O 1
ATOM 1548 N N . LYS A 1 190 ? 17.299 -16.350 -17.831 1.00 96.31 190 LYS A N 1
ATOM 1549 C CA . LYS A 1 190 ? 17.988 -17.091 -16.772 1.00 96.31 190 LYS A CA 1
ATOM 1550 C C . LYS A 1 190 ? 17.745 -16.393 -15.440 1.00 96.31 190 LYS A C 1
ATOM 1552 O O . LYS A 1 190 ? 17.752 -15.167 -15.370 1.00 96.31 190 LYS A O 1
ATOM 1557 N N . SER A 1 191 ? 17.547 -17.164 -14.377 1.00 95.56 191 SER A N 1
ATOM 1558 C CA . SER A 1 191 ? 17.332 -16.637 -13.029 1.00 95.56 191 SER A CA 1
ATOM 1559 C C . SER A 1 191 ? 18.163 -17.377 -11.991 1.00 95.56 191 SER A C 1
ATOM 1561 O O . SER A 1 191 ? 18.220 -18.608 -11.976 1.00 95.56 191 SER A O 1
ATOM 1563 N N . ASN A 1 192 ? 18.729 -16.622 -11.055 1.00 94.06 192 ASN A N 1
ATOM 1564 C CA . ASN A 1 192 ? 19.471 -17.114 -9.908 1.00 94.06 192 ASN A CA 1
ATOM 1565 C C . ASN A 1 192 ? 18.792 -16.694 -8.603 1.00 94.06 192 ASN A C 1
ATOM 1567 O O . ASN A 1 192 ? 18.647 -15.505 -8.302 1.00 94.06 192 ASN A O 1
ATOM 1571 N N . ARG A 1 193 ? 18.415 -17.683 -7.797 1.00 89.44 193 ARG A N 1
ATOM 1572 C CA . ARG A 1 193 ? 17.967 -17.488 -6.424 1.00 89.44 193 ARG A CA 1
ATOM 1573 C C . ARG A 1 193 ? 18.873 -18.275 -5.487 1.00 89.44 193 ARG A C 1
ATOM 1575 O O . ARG A 1 193 ? 18.689 -19.476 -5.325 1.00 89.44 193 ARG A O 1
ATOM 1582 N N . LEU A 1 194 ? 19.810 -17.577 -4.847 1.00 77.00 194 LEU A N 1
ATOM 1583 C CA . LEU A 1 194 ? 20.789 -18.199 -3.950 1.00 77.00 194 LEU A CA 1
ATOM 1584 C C . LEU A 1 194 ? 20.127 -18.921 -2.764 1.00 77.00 194 LEU A C 1
ATOM 1586 O O . LEU A 1 194 ? 20.520 -20.033 -2.434 1.00 77.00 194 LEU A O 1
ATOM 1590 N N . ASP A 1 195 ? 19.092 -18.324 -2.159 1.00 79.44 195 ASP A N 1
ATOM 1591 C CA . ASP A 1 195 ? 18.361 -18.917 -1.032 1.00 79.44 195 ASP A CA 1
ATOM 1592 C C . ASP A 1 195 ? 16.861 -18.576 -1.096 1.00 79.44 195 ASP A C 1
ATOM 1594 O O . ASP A 1 195 ? 16.460 -17.461 -1.447 1.00 79.44 195 ASP A O 1
ATOM 1598 N N . LYS A 1 196 ? 16.006 -19.529 -0.706 1.00 77.25 196 LYS A N 1
ATOM 1599 C CA . LYS A 1 196 ? 14.550 -19.337 -0.599 1.00 77.25 196 LYS A CA 1
ATOM 1600 C C . LYS A 1 196 ? 14.152 -18.365 0.521 1.00 77.25 196 LYS A C 1
ATOM 1602 O O . LYS A 1 196 ? 13.051 -17.817 0.478 1.00 77.25 196 LYS A O 1
ATOM 1607 N N . ARG A 1 197 ? 15.014 -18.144 1.513 1.00 76.38 197 ARG A N 1
ATOM 1608 C CA . ARG A 1 197 ? 14.824 -17.179 2.607 1.00 76.38 197 ARG A CA 1
ATOM 1609 C C . ARG A 1 197 ? 14.994 -15.741 2.132 1.00 76.38 197 ARG A C 1
ATOM 1611 O O . ARG A 1 197 ? 14.309 -14.853 2.636 1.00 76.38 197 ARG A O 1
ATOM 1618 N N . PHE A 1 198 ? 15.846 -15.517 1.133 1.00 78.62 198 PHE A N 1
ATOM 1619 C CA . PHE A 1 198 ? 15.979 -14.212 0.503 1.00 78.62 198 PHE A CA 1
ATOM 1620 C C . PHE A 1 198 ? 14.886 -14.018 -0.546 1.00 78.62 198 PHE A C 1
ATOM 1622 O O . PHE A 1 198 ? 14.528 -14.914 -1.320 1.00 78.62 198 PHE A O 1
ATOM 1629 N N . ASN A 1 199 ? 14.328 -12.812 -0.548 1.00 85.00 199 ASN A N 1
ATOM 1630 C CA . ASN A 1 199 ? 13.294 -12.427 -1.498 1.00 85.00 199 ASN A CA 1
ATOM 1631 C C . ASN A 1 199 ? 13.873 -11.885 -2.806 1.00 85.00 199 ASN A C 1
ATOM 1633 O O . ASN A 1 199 ? 13.111 -11.748 -3.753 1.00 85.00 199 ASN A O 1
ATOM 1637 N N . LEU A 1 200 ? 15.175 -11.586 -2.866 1.00 91.00 200 LEU A N 1
ATOM 1638 C CA . LEU A 1 200 ? 15.854 -11.067 -4.052 1.00 91.00 200 LEU A CA 1
ATOM 1639 C C . LEU A 1 200 ? 16.242 -12.200 -5.013 1.00 91.00 200 LEU A C 1
ATOM 1641 O O . LEU A 1 200 ? 16.695 -13.261 -4.590 1.00 91.00 200 LEU A O 1
ATOM 1645 N N . ILE A 1 201 ? 16.066 -11.948 -6.305 1.00 93.62 201 ILE A N 1
ATOM 1646 C CA . ILE A 1 201 ? 16.395 -12.849 -7.407 1.00 93.62 201 ILE A CA 1
ATOM 1647 C C . ILE A 1 201 ? 17.130 -12.028 -8.462 1.00 93.62 201 ILE A C 1
ATOM 1649 O O . ILE A 1 201 ? 16.678 -10.941 -8.843 1.00 93.62 201 ILE A O 1
ATOM 1653 N N . GLU A 1 202 ? 18.257 -12.555 -8.922 1.00 95.12 202 GLU A N 1
ATOM 1654 C CA . GLU A 1 202 ? 19.011 -12.003 -10.042 1.00 95.12 202 GLU A CA 1
ATOM 1655 C C . GLU A 1 202 ? 18.574 -12.698 -11.322 1.00 95.12 202 GLU A C 1
ATOM 1657 O O . GLU A 1 202 ? 18.319 -13.900 -11.327 1.00 95.12 202 GLU A O 1
ATOM 1662 N N . ASN A 1 203 ? 18.428 -11.940 -12.399 1.00 96.12 203 ASN A N 1
ATOM 1663 C CA . ASN A 1 203 ? 17.940 -12.460 -13.661 1.00 96.12 203 ASN A CA 1
ATOM 1664 C C . ASN A 1 203 ? 18.712 -11.827 -14.809 1.00 96.12 203 ASN A C 1
ATOM 1666 O O . ASN A 1 203 ? 19.096 -10.658 -14.719 1.00 96.12 203 ASN A O 1
ATOM 1670 N N . SER A 1 204 ? 18.838 -12.571 -15.898 1.00 95.62 204 SER A N 1
ATOM 1671 C CA . SER A 1 204 ? 19.297 -12.057 -17.178 1.00 95.62 204 SER A CA 1
ATOM 1672 C C . SER A 1 204 ? 18.347 -12.469 -18.302 1.00 95.62 204 SER A C 1
ATOM 1674 O O . SER A 1 204 ? 17.654 -13.490 -18.226 1.00 95.62 204 SER A O 1
ATOM 1676 N N . LEU A 1 205 ? 18.274 -11.625 -19.326 1.00 94.44 205 LEU A N 1
ATOM 1677 C CA . LEU A 1 205 ? 17.529 -11.839 -20.559 1.00 94.44 205 LEU A CA 1
ATOM 1678 C C . LEU A 1 205 ? 18.434 -11.522 -21.745 1.00 94.44 205 LEU A C 1
ATOM 1680 O O . LEU A 1 205 ? 19.070 -10.471 -21.755 1.00 94.44 205 LEU A O 1
ATOM 1684 N N . SER A 1 206 ? 18.441 -12.371 -22.771 1.00 92.38 206 SER A N 1
ATOM 1685 C CA . SER A 1 206 ? 19.067 -12.062 -24.062 1.00 92.38 206 SER A CA 1
ATOM 1686 C C . SER A 1 206 ? 18.093 -12.240 -25.228 1.00 92.38 206 SER A C 1
ATOM 1688 O O . SER A 1 206 ? 17.309 -13.195 -25.263 1.00 92.38 206 SER A O 1
ATOM 1690 N N . PHE A 1 207 ? 18.112 -11.286 -26.164 1.00 91.56 207 PHE A N 1
ATOM 1691 C CA . PHE A 1 207 ? 17.325 -11.312 -27.399 1.00 91.56 207 PHE A CA 1
ATOM 1692 C C . PHE A 1 207 ? 17.868 -10.325 -28.440 1.00 91.56 207 PHE A C 1
ATOM 1694 O O . PHE A 1 207 ? 17.917 -9.123 -28.172 1.00 91.56 207 PHE A O 1
ATOM 1701 N N . ASN A 1 208 ? 18.185 -10.819 -29.642 1.00 88.00 208 ASN A N 1
ATOM 1702 C CA . ASN A 1 208 ? 18.854 -10.058 -30.706 1.00 88.00 208 ASN A CA 1
ATOM 1703 C C . ASN A 1 208 ? 20.044 -9.262 -30.133 1.00 88.00 208 ASN A C 1
ATOM 1705 O O . ASN A 1 208 ? 20.865 -9.813 -29.405 1.00 88.00 208 ASN A O 1
ATOM 1709 N N . GLU A 1 209 ? 20.108 -7.959 -30.396 1.00 89.00 209 GLU A N 1
ATOM 1710 C CA . GLU A 1 209 ? 21.138 -7.061 -29.894 1.00 89.00 209 GLU A CA 1
ATOM 1711 C C . GLU A 1 209 ? 21.025 -6.712 -28.400 1.00 89.00 209 GLU A C 1
ATOM 1713 O O . GLU A 1 209 ? 21.886 -6.010 -27.872 1.00 89.00 209 GLU A O 1
ATOM 1718 N N . PHE A 1 210 ? 19.982 -7.151 -27.695 1.00 92.12 210 PHE A N 1
ATOM 1719 C CA . PHE A 1 210 ? 19.743 -6.754 -26.311 1.00 92.12 210 PHE A CA 1
ATOM 1720 C C . PHE A 1 210 ? 20.167 -7.822 -25.314 1.00 92.12 210 PHE A C 1
ATOM 1722 O O . PHE A 1 210 ? 19.716 -8.969 -25.353 1.00 92.12 210 PHE A O 1
ATOM 1729 N N . PHE A 1 211 ? 20.954 -7.385 -24.338 1.00 93.19 211 PHE A N 1
ATOM 1730 C CA . PHE A 1 211 ? 21.184 -8.097 -23.094 1.00 93.19 211 PHE A CA 1
ATOM 1731 C C . PHE A 1 211 ? 20.613 -7.276 -21.937 1.00 93.19 211 PHE A C 1
ATOM 1733 O O . PHE A 1 211 ? 20.836 -6.067 -21.858 1.00 93.19 211 PHE A O 1
ATOM 1740 N N . ILE A 1 212 ? 19.842 -7.907 -21.055 1.00 95.12 212 ILE A N 1
ATOM 1741 C CA . ILE A 1 212 ? 19.210 -7.246 -19.918 1.00 95.12 212 ILE A CA 1
ATOM 1742 C C . ILE A 1 212 ? 19.534 -7.987 -18.630 1.00 95.12 212 ILE A C 1
ATOM 1744 O O . ILE A 1 212 ? 19.046 -9.094 -18.430 1.00 95.12 212 ILE A O 1
ATOM 1748 N N . ASP A 1 213 ? 20.213 -7.316 -17.704 1.00 95.12 213 ASP A N 1
ATOM 1749 C CA . ASP A 1 213 ? 20.313 -7.751 -16.313 1.00 95.12 213 ASP A CA 1
ATOM 1750 C C . ASP A 1 213 ? 19.234 -7.083 -15.479 1.00 95.12 213 ASP A C 1
ATOM 1752 O O . ASP A 1 213 ? 19.114 -5.856 -15.443 1.00 95.12 213 ASP A O 1
ATOM 1756 N N . PHE A 1 214 ? 18.468 -7.860 -14.727 1.00 96.12 214 PHE A N 1
ATOM 1757 C CA . PHE A 1 214 ? 17.419 -7.300 -13.890 1.00 96.12 214 PHE A CA 1
ATOM 1758 C C . PHE A 1 214 ? 17.309 -8.002 -12.544 1.00 96.12 214 PHE A C 1
ATOM 1760 O O . PHE A 1 214 ? 17.453 -9.216 -12.403 1.00 96.12 214 PHE A O 1
ATOM 1767 N N . LYS A 1 215 ? 17.044 -7.201 -11.511 1.00 95.81 215 LYS A N 1
ATOM 1768 C CA . LYS A 1 215 ? 16.828 -7.694 -10.150 1.00 95.81 215 LYS A CA 1
ATOM 1769 C C . LYS A 1 215 ? 15.349 -7.634 -9.830 1.00 95.81 215 LYS A C 1
ATOM 1771 O O . LYS A 1 215 ? 14.703 -6.608 -10.056 1.00 95.81 215 LYS A O 1
ATOM 1776 N N . THR A 1 216 ? 14.834 -8.723 -9.282 1.00 95.62 216 THR A N 1
ATOM 1777 C CA . THR A 1 216 ? 13.439 -8.831 -8.857 1.00 95.62 216 THR A CA 1
ATOM 1778 C C . THR A 1 216 ? 13.348 -9.235 -7.403 1.00 95.62 216 THR A C 1
ATOM 1780 O O . THR A 1 216 ? 14.232 -9.924 -6.901 1.00 95.62 216 THR A O 1
ATOM 1783 N N . SER A 1 217 ? 12.253 -8.878 -6.743 1.00 92.62 217 SER A N 1
ATOM 1784 C CA . SER A 1 217 ? 11.973 -9.299 -5.376 1.00 92.62 217 SER A CA 1
ATOM 1785 C C . SER A 1 217 ? 10.596 -9.926 -5.246 1.00 92.62 217 SER A C 1
ATOM 1787 O O . SER A 1 217 ? 9.653 -9.547 -5.937 1.00 92.62 217 SER A O 1
ATOM 1789 N N . ILE A 1 218 ? 10.466 -10.886 -4.336 1.00 91.38 218 ILE A N 1
ATOM 1790 C CA . ILE A 1 218 ? 9.174 -11.406 -3.895 1.00 91.38 218 ILE A CA 1
ATOM 1791 C C . ILE A 1 218 ? 8.668 -10.509 -2.770 1.00 91.38 218 ILE A C 1
ATOM 1793 O O . ILE A 1 218 ? 9.258 -10.434 -1.694 1.00 91.38 218 ILE A O 1
ATOM 1797 N N . ARG A 1 219 ? 7.558 -9.816 -3.009 1.00 87.56 219 ARG A N 1
ATOM 1798 C CA . ARG A 1 219 ? 6.935 -8.965 -2.000 1.00 87.56 219 ARG A CA 1
ATOM 1799 C C . ARG A 1 219 ? 6.297 -9.796 -0.881 1.00 87.56 219 ARG A C 1
ATOM 1801 O O . ARG A 1 219 ? 5.726 -10.859 -1.156 1.00 87.56 219 ARG A O 1
ATOM 1808 N N . PRO A 1 220 ? 6.291 -9.282 0.359 1.00 82.19 220 PRO A N 1
ATOM 1809 C CA . PRO A 1 220 ? 5.590 -9.916 1.465 1.00 82.19 220 PRO A CA 1
ATOM 1810 C C . PRO A 1 220 ? 4.077 -9.955 1.217 1.00 82.19 220 PRO A C 1
ATOM 1812 O O . PRO A 1 220 ? 3.493 -9.064 0.597 1.00 82.19 220 PRO A O 1
ATOM 1815 N N . VAL A 1 221 ? 3.420 -10.984 1.750 1.00 82.00 221 VAL A N 1
ATOM 1816 C CA . VAL A 1 221 ? 1.959 -11.132 1.701 1.00 82.00 221 VAL A CA 1
ATOM 1817 C C . VAL A 1 221 ? 1.421 -11.120 3.120 1.00 82.00 221 VAL A C 1
ATOM 1819 O O . VAL A 1 221 ? 1.881 -11.888 3.965 1.00 82.00 221 VAL A O 1
ATOM 1822 N N . LEU A 1 222 ? 0.407 -10.291 3.376 1.00 78.50 222 LEU A N 1
ATOM 1823 C CA . LEU A 1 222 ? -0.265 -10.272 4.670 1.00 78.50 222 LEU A CA 1
ATOM 1824 C C . LEU A 1 222 ? -0.969 -11.608 4.922 1.00 78.50 222 LEU A C 1
ATOM 1826 O O . LEU A 1 222 ? -1.988 -11.917 4.305 1.00 78.50 222 LEU A O 1
ATOM 1830 N N . ARG A 1 223 ? -0.442 -12.386 5.869 1.00 75.00 223 ARG A N 1
ATOM 1831 C CA . ARG A 1 223 ? -1.048 -13.637 6.331 1.00 75.00 223 ARG A CA 1
ATOM 1832 C C . ARG A 1 223 ? -1.704 -13.398 7.685 1.00 75.00 223 ARG A C 1
ATOM 1834 O O . ARG A 1 223 ? -1.028 -13.359 8.708 1.00 75.00 223 ARG A O 1
ATOM 1841 N N . VAL A 1 224 ? -3.026 -13.244 7.696 1.00 72.06 224 VAL A N 1
ATOM 1842 C CA . VAL A 1 224 ? -3.798 -13.075 8.936 1.00 72.06 224 VAL A CA 1
ATOM 1843 C C . VAL A 1 224 ? -4.349 -14.433 9.371 1.00 72.06 224 VAL A C 1
ATOM 1845 O O . VAL A 1 224 ? -5.428 -14.835 8.941 1.00 72.06 224 VAL A O 1
ATOM 1848 N N . LYS A 1 225 ? -3.612 -15.153 10.223 1.00 76.81 225 LYS A N 1
ATOM 1849 C CA . LYS A 1 225 ? -4.142 -16.314 10.958 1.00 76.81 225 LYS A CA 1
ATOM 1850 C C . LYS A 1 225 ? -4.486 -15.863 12.378 1.00 76.81 225 LYS A C 1
ATOM 1852 O O . LYS A 1 225 ? -3.585 -15.558 13.152 1.00 76.81 225 LYS A O 1
ATOM 1857 N N . LEU A 1 226 ? -5.779 -15.785 12.701 1.00 79.81 226 LEU A N 1
ATOM 1858 C CA . LEU A 1 226 ? -6.256 -15.404 14.036 1.00 79.81 226 LEU A CA 1
ATOM 1859 C C . LEU A 1 226 ? -6.516 -16.653 14.876 1.00 79.81 226 LEU A C 1
ATOM 1861 O O . LEU A 1 226 ? -7.290 -17.516 14.464 1.00 79.81 226 LEU A O 1
ATOM 1865 N N . LYS A 1 227 ? -5.920 -16.726 16.068 1.00 82.06 227 LYS A N 1
ATOM 1866 C CA . LYS A 1 227 ? -6.210 -17.790 17.037 1.00 82.06 227 LYS A CA 1
ATOM 1867 C C . LYS A 1 227 ? -7.623 -17.630 17.609 1.00 82.06 227 LYS A C 1
ATOM 1869 O O . LYS A 1 227 ? -8.073 -16.507 17.850 1.00 82.06 227 LYS A O 1
ATOM 1874 N N . LYS A 1 228 ? -8.326 -18.742 17.859 1.00 87.50 228 LYS A N 1
ATOM 1875 C CA . LYS A 1 228 ? -9.607 -18.729 18.593 1.00 87.50 228 LYS A CA 1
ATOM 1876 C C . LYS A 1 228 ? -9.384 -18.224 20.034 1.00 87.50 228 LYS A C 1
ATOM 1878 O O . LYS A 1 228 ? -8.291 -18.400 20.568 1.00 87.50 228 LYS A O 1
ATOM 1883 N N . PRO A 1 229 ? -10.358 -17.521 20.645 1.00 90.75 229 PRO A N 1
ATOM 1884 C CA . PRO A 1 229 ? -10.208 -17.011 22.003 1.00 90.75 229 PRO A CA 1
ATOM 1885 C C . PRO A 1 229 ? -10.417 -18.166 22.985 1.00 90.75 229 PRO A C 1
ATOM 1887 O O . PRO A 1 229 ? -11.236 -19.043 22.722 1.00 90.75 229 PRO A O 1
ATOM 1890 N N . ASN A 1 230 ? -9.713 -18.163 24.115 1.00 92.56 230 ASN A N 1
ATOM 1891 C CA . ASN A 1 230 ? -9.998 -19.128 25.178 1.00 92.56 230 ASN A CA 1
ATOM 1892 C C . ASN A 1 230 ? -11.282 -18.746 25.947 1.00 92.56 230 ASN A C 1
ATOM 1894 O O . ASN A 1 230 ? -11.791 -17.626 25.828 1.00 92.56 230 ASN A O 1
ATOM 1898 N N . ASN A 1 231 ? -11.788 -19.668 26.768 1.00 93.81 231 ASN A N 1
ATOM 1899 C CA . ASN A 1 231 ? -13.043 -19.482 27.504 1.00 93.81 231 ASN A CA 1
ATOM 1900 C C . ASN A 1 231 ? -13.015 -18.277 28.454 1.00 93.81 231 ASN A C 1
ATOM 1902 O O . ASN A 1 231 ? -14.013 -17.568 28.559 1.00 93.81 231 ASN A O 1
ATOM 1906 N N . LYS A 1 232 ? -11.873 -17.993 29.093 1.00 93.69 232 LYS A N 1
ATOM 1907 C CA . LYS A 1 232 ? -11.706 -16.822 29.968 1.00 93.69 232 LYS A CA 1
ATOM 1908 C C . LYS A 1 232 ? -11.936 -15.518 29.205 1.00 93.69 232 LYS A C 1
ATOM 1910 O O . LYS A 1 232 ? -12.734 -14.688 29.628 1.00 93.69 232 LYS A O 1
ATOM 1915 N N . ILE A 1 233 ? -11.307 -15.374 28.041 1.00 93.69 233 ILE A N 1
ATOM 1916 C CA . ILE A 1 233 ? -11.481 -14.203 27.179 1.00 93.69 233 ILE A CA 1
ATOM 1917 C C . ILE A 1 233 ? -12.927 -14.091 26.683 1.00 93.69 233 ILE A C 1
ATOM 1919 O O . ILE A 1 233 ? -13.482 -12.996 26.663 1.00 93.69 233 ILE A O 1
ATOM 1923 N N . ILE A 1 234 ? -13.558 -15.206 26.303 1.00 95.12 234 ILE A N 1
ATOM 1924 C CA . ILE A 1 234 ? -14.965 -15.203 25.874 1.00 95.12 234 ILE A CA 1
ATOM 1925 C C . ILE A 1 234 ? -15.878 -14.728 27.011 1.00 95.12 234 ILE A C 1
ATOM 1927 O O . ILE A 1 234 ? -16.770 -13.919 26.757 1.00 95.12 234 ILE A O 1
ATOM 1931 N N . LYS A 1 235 ? -15.653 -15.191 28.249 1.00 95.44 235 LYS A N 1
ATOM 1932 C CA . LYS A 1 235 ? -16.394 -14.733 29.434 1.00 95.44 235 LYS A CA 1
ATOM 1933 C C . LYS A 1 235 ? -16.239 -13.220 29.628 1.00 95.44 235 LYS A C 1
ATOM 1935 O O . LYS A 1 235 ? -17.247 -12.530 29.734 1.00 95.44 235 LYS A O 1
ATOM 1940 N N . GLU A 1 236 ? -15.012 -12.696 29.565 1.00 95.62 236 GLU A N 1
ATOM 1941 C CA . GLU A 1 236 ? -14.748 -11.250 29.671 1.00 95.62 236 GLU A CA 1
ATOM 1942 C C . GLU A 1 236 ? -15.457 -10.442 28.563 1.00 95.62 236 GLU A C 1
ATOM 1944 O O . GLU A 1 236 ? -16.063 -9.411 28.837 1.00 95.62 236 GLU A O 1
ATOM 1949 N N . ILE A 1 237 ? -15.460 -10.926 27.316 1.00 95.94 237 ILE A N 1
ATOM 1950 C CA . ILE A 1 237 ? -16.146 -10.260 26.193 1.00 95.94 237 ILE A CA 1
ATOM 1951 C C . ILE A 1 237 ? -17.666 -10.264 26.375 1.00 95.94 237 ILE A C 1
ATOM 1953 O O . ILE A 1 237 ? -18.326 -9.260 26.100 1.00 95.94 237 ILE A O 1
ATOM 1957 N N . LYS A 1 238 ? -18.235 -11.387 26.827 1.00 96.12 238 LYS A N 1
ATOM 1958 C CA . LYS A 1 238 ? -19.675 -11.521 27.092 1.00 96.12 238 LYS A CA 1
ATOM 1959 C C . LYS A 1 238 ? -20.140 -10.669 28.278 1.00 96.12 238 LYS A C 1
ATOM 1961 O O . LYS A 1 238 ? -21.316 -10.326 28.325 1.00 96.12 238 LYS A O 1
ATOM 1966 N N . ALA A 1 239 ? -19.239 -10.318 29.195 1.00 96.31 239 ALA A N 1
ATOM 1967 C CA . ALA A 1 239 ? -19.529 -9.441 30.327 1.00 96.31 239 ALA A CA 1
ATOM 1968 C C . ALA A 1 239 ? -19.643 -7.953 29.938 1.00 96.31 239 ALA A C 1
ATOM 1970 O O . ALA A 1 239 ? -20.174 -7.158 30.712 1.00 96.31 239 ALA A O 1
ATOM 1971 N N . ILE A 1 240 ? -19.186 -7.559 28.742 1.00 96.00 240 ILE A N 1
ATOM 1972 C CA . ILE A 1 240 ? -19.315 -6.179 28.253 1.00 96.00 240 ILE A CA 1
ATOM 1973 C C . ILE A 1 240 ? -20.801 -5.830 28.081 1.00 96.00 240 ILE A C 1
ATOM 1975 O O . ILE A 1 240 ? -21.508 -6.471 27.301 1.00 96.00 240 ILE A O 1
ATOM 1979 N N . LYS A 1 241 ? -21.252 -4.784 28.787 1.00 95.12 241 LYS A N 1
ATOM 1980 C CA . LYS A 1 241 ? -22.647 -4.303 28.773 1.00 95.12 241 LYS A CA 1
ATOM 1981 C C . LYS A 1 241 ? -22.902 -3.193 27.747 1.00 95.12 241 LYS A C 1
ATOM 1983 O O . LYS A 1 241 ? -23.983 -3.125 27.172 1.00 95.12 241 LYS A O 1
ATOM 1988 N N . ASN A 1 242 ? -21.912 -2.333 27.502 1.00 96.06 242 ASN A N 1
ATOM 1989 C CA . ASN A 1 242 ? -22.053 -1.213 26.571 1.00 96.06 242 ASN A CA 1
ATOM 1990 C C . ASN A 1 242 ? -22.081 -1.697 25.119 1.00 96.06 242 ASN A C 1
ATOM 1992 O O . ASN A 1 242 ? -21.352 -2.617 24.746 1.00 96.06 242 ASN A O 1
ATOM 1996 N N . ASN A 1 243 ? -22.845 -1.004 24.273 1.00 98.06 243 ASN A N 1
ATOM 1997 C CA . ASN A 1 243 ? -22.753 -1.189 22.828 1.00 98.06 243 ASN A CA 1
ATOM 1998 C C . ASN A 1 243 ? -21.343 -0.824 22.339 1.00 98.06 243 ASN A C 1
ATOM 2000 O O . ASN A 1 243 ? -20.593 -0.107 23.003 1.00 98.06 243 ASN A O 1
ATOM 2004 N N . ILE A 1 244 ? -20.976 -1.268 21.140 1.00 98.38 244 ILE A N 1
ATOM 2005 C CA . ILE A 1 244 ? -19.635 -1.037 20.595 1.00 98.38 244 ILE A CA 1
ATOM 2006 C C . ILE A 1 244 ? -19.718 -0.242 19.299 1.00 98.38 244 ILE A C 1
ATOM 2008 O O . ILE A 1 244 ? -20.492 -0.577 18.406 1.00 98.38 244 ILE A O 1
ATOM 2012 N N . LEU A 1 245 ? -18.870 0.779 19.167 1.00 98.62 245 LEU A N 1
ATOM 2013 C CA . LEU A 1 245 ? -18.620 1.471 17.905 1.00 98.62 245 LEU A CA 1
ATOM 2014 C C . LEU A 1 245 ? -17.143 1.346 17.530 1.00 98.62 245 LEU A C 1
ATOM 2016 O O . LEU A 1 245 ? -16.289 1.906 18.204 1.00 98.62 245 LEU A O 1
ATOM 2020 N N . ILE A 1 246 ? -16.842 0.678 16.420 1.00 98.50 246 ILE A N 1
ATOM 2021 C CA . ILE A 1 246 ? -15.488 0.563 15.868 1.00 98.50 246 ILE A CA 1
ATOM 2022 C C . ILE A 1 246 ? -15.369 1.486 14.658 1.00 98.50 246 ILE A C 1
ATOM 2024 O O . ILE A 1 246 ? -15.945 1.228 13.600 1.00 98.50 246 ILE A O 1
ATOM 2028 N N . ILE A 1 247 ? -14.599 2.561 14.792 1.00 98.12 247 ILE A N 1
ATOM 2029 C CA . ILE A 1 247 ? -14.297 3.475 13.694 1.00 98.12 247 ILE A CA 1
ATOM 2030 C C . ILE A 1 247 ? -13.066 2.949 12.955 1.00 98.12 247 ILE A C 1
ATOM 2032 O O . ILE A 1 247 ? -11.969 2.985 13.499 1.00 98.12 247 ILE A O 1
ATOM 2036 N N . GLY A 1 248 ? -13.230 2.463 11.721 1.00 95.38 248 GLY A N 1
ATOM 2037 C CA . GLY A 1 248 ? -12.143 1.822 10.965 1.00 95.38 248 GLY A CA 1
ATOM 2038 C C . GLY A 1 248 ? -12.046 0.302 11.163 1.00 95.38 248 GLY A C 1
ATOM 2039 O O . GLY A 1 248 ? -10.952 -0.245 11.245 1.00 95.38 248 GLY A O 1
ATOM 2040 N N . GLY A 1 249 ? -13.177 -0.403 11.213 1.00 94.69 249 GLY A N 1
ATOM 2041 C CA . GLY A 1 249 ? -13.236 -1.848 11.474 1.00 94.69 249 GLY A CA 1
ATOM 2042 C C . GLY A 1 249 ? -13.071 -2.769 10.257 1.00 94.69 249 GLY A C 1
ATOM 2043 O O . GLY A 1 249 ? -13.334 -3.961 10.362 1.00 94.69 249 GLY A O 1
ATOM 2044 N N . SER A 1 250 ? -12.656 -2.248 9.097 1.00 91.50 250 SER A N 1
ATOM 2045 C CA . SER A 1 250 ? -12.505 -3.037 7.854 1.00 91.50 250 SER A CA 1
ATOM 2046 C C . SER A 1 250 ? -11.155 -3.737 7.689 1.00 91.50 250 SER A C 1
ATOM 2048 O O . SER A 1 250 ? -11.032 -4.631 6.854 1.00 91.50 250 SER A O 1
ATOM 2050 N N . SER A 1 251 ? -10.132 -3.360 8.459 1.00 88.44 251 SER A N 1
ATOM 2051 C CA . SER A 1 251 ? -8.798 -3.970 8.371 1.00 88.44 251 SER A CA 1
ATOM 2052 C C . SER A 1 251 ? -7.997 -3.802 9.663 1.00 88.44 251 SER A C 1
ATOM 2054 O O . SER A 1 251 ? -8.367 -2.994 10.513 1.00 88.44 251 SER A O 1
ATOM 2056 N N . GLY A 1 252 ? -6.884 -4.535 9.783 1.00 88.00 252 GLY A N 1
ATOM 2057 C CA . GLY A 1 252 ? -5.934 -4.412 10.894 1.00 88.00 252 GLY A CA 1
ATOM 2058 C C . GLY A 1 252 ? -6.594 -4.553 12.268 1.00 88.00 252 GLY A C 1
ATOM 2059 O O . GLY A 1 252 ? -7.496 -5.369 12.445 1.00 88.00 252 GLY A O 1
ATOM 2060 N N . ILE A 1 253 ? -6.181 -3.699 13.209 1.00 90.88 253 ILE A N 1
ATOM 2061 C CA . ILE A 1 253 ? -6.622 -3.703 14.616 1.00 90.88 253 ILE A CA 1
ATOM 2062 C C . ILE A 1 253 ? -8.146 -3.666 14.755 1.00 90.88 253 ILE A C 1
ATOM 2064 O O . ILE A 1 253 ? -8.724 -4.441 15.514 1.00 90.88 253 ILE A O 1
ATOM 2068 N N . GLY A 1 254 ? -8.809 -2.778 14.007 1.00 93.88 254 GLY A N 1
ATOM 2069 C CA . GLY A 1 254 ? -10.259 -2.624 14.091 1.00 93.88 254 GLY A CA 1
ATOM 2070 C C . GLY A 1 254 ? -11.007 -3.884 13.650 1.00 93.88 254 GLY A C 1
ATOM 2071 O O . GLY A 1 254 ? -12.017 -4.240 14.252 1.00 93.88 254 GLY A O 1
ATOM 2072 N N . ASN A 1 255 ? -10.501 -4.589 12.634 1.00 92.25 255 ASN A N 1
ATOM 2073 C CA . ASN A 1 255 ? -11.083 -5.855 12.182 1.00 92.25 255 ASN A CA 1
ATOM 2074 C C . ASN A 1 255 ? -10.799 -7.006 13.159 1.00 92.25 255 ASN A C 1
ATOM 2076 O O . ASN A 1 255 ? -11.672 -7.845 13.379 1.00 92.25 255 ASN A O 1
ATOM 2080 N N . ASP A 1 256 ? -9.611 -7.037 13.768 1.00 92.06 256 ASP A N 1
ATOM 2081 C CA . ASP A 1 256 ? -9.277 -8.014 14.811 1.00 92.06 256 ASP A CA 1
ATOM 2082 C C . ASP A 1 256 ? -10.229 -7.887 16.004 1.00 92.06 256 ASP A C 1
ATOM 2084 O O . ASP A 1 256 ? -10.767 -8.894 16.472 1.00 92.06 256 ASP A O 1
ATOM 2088 N N . LEU A 1 257 ? -10.494 -6.653 16.448 1.00 94.69 257 LEU A N 1
ATOM 2089 C CA . LEU A 1 257 ? -11.453 -6.382 17.517 1.00 94.69 257 LEU A CA 1
ATOM 2090 C C . LEU A 1 257 ? -12.893 -6.658 17.109 1.00 94.69 257 LEU A C 1
ATOM 2092 O O . LEU A 1 257 ? -13.627 -7.243 17.897 1.00 94.69 257 LEU A O 1
ATOM 2096 N N . LEU A 1 258 ? -13.306 -6.319 15.885 1.00 95.75 258 LEU A N 1
ATOM 2097 C CA . LEU A 1 258 ? -14.636 -6.687 15.398 1.00 95.75 258 LEU A CA 1
ATOM 2098 C C . LEU A 1 258 ? -14.853 -8.202 15.503 1.00 95.75 258 LEU A C 1
ATOM 2100 O O . LEU A 1 258 ? -15.847 -8.648 16.068 1.00 95.75 258 LEU A O 1
ATOM 2104 N N . LYS A 1 259 ? -13.893 -8.994 15.012 1.00 93.56 259 LYS A N 1
ATOM 2105 C CA . LYS A 1 259 ? -13.929 -10.464 15.075 1.00 93.56 259 LYS A CA 1
ATOM 2106 C C . LYS A 1 259 ? -13.851 -11.019 16.498 1.00 93.56 259 LYS A C 1
ATOM 2108 O O . LYS A 1 259 ? -14.175 -12.187 16.705 1.00 93.56 259 LYS A O 1
ATOM 2113 N N . LEU A 1 260 ? -13.400 -10.222 17.460 1.00 94.12 260 LEU A N 1
ATOM 2114 C CA . LEU A 1 260 ? -13.388 -10.582 18.870 1.00 94.12 260 LEU A CA 1
ATOM 2115 C C . LEU A 1 260 ? -14.727 -10.244 19.541 1.00 94.12 260 LEU A C 1
ATOM 2117 O O . LEU A 1 260 ? -15.285 -11.073 20.251 1.00 94.12 260 LEU A O 1
ATOM 2121 N N . PHE A 1 261 ? -15.290 -9.069 19.271 1.00 96.25 261 PHE A N 1
ATOM 2122 C CA . PHE A 1 261 ? -16.525 -8.621 19.911 1.00 96.25 261 PHE A CA 1
ATOM 2123 C C . PHE A 1 261 ? -17.777 -9.351 19.426 1.00 96.25 261 PHE A C 1
ATOM 2125 O O . PHE A 1 261 ? -18.734 -9.449 20.185 1.00 96.25 261 PHE A O 1
ATOM 2132 N N . VAL A 1 262 ? -17.768 -9.953 18.231 1.00 95.50 262 VAL A N 1
ATOM 2133 C CA . VAL A 1 262 ? -18.892 -10.791 17.754 1.00 95.50 262 VAL A CA 1
ATOM 2134 C C . VAL A 1 262 ? -19.213 -11.998 18.641 1.00 95.50 262 VAL A C 1
ATOM 2136 O O . VAL A 1 262 ? -20.277 -12.590 18.477 1.00 95.50 262 VAL A O 1
ATOM 2139 N N . TYR A 1 263 ? -18.331 -12.370 19.575 1.00 95.38 263 TYR A N 1
ATOM 2140 C CA . TYR A 1 263 ? -18.623 -13.394 20.584 1.00 95.38 263 TYR A CA 1
ATOM 2141 C C . TYR A 1 263 ? -19.625 -12.924 21.654 1.00 95.38 263 TYR A C 1
ATOM 2143 O O . TYR A 1 263 ? -20.177 -13.759 22.373 1.00 95.38 263 TYR A O 1
ATOM 2151 N N . ASN A 1 264 ? -19.888 -11.617 21.753 1.00 96.44 264 ASN A N 1
ATOM 2152 C CA . ASN A 1 264 ? -20.977 -11.062 22.547 1.00 96.44 264 ASN A CA 1
ATOM 2153 C C . ASN A 1 264 ? -22.187 -10.808 21.636 1.00 96.44 264 ASN A C 1
ATOM 2155 O O . ASN A 1 264 ? -22.176 -9.907 20.799 1.00 96.44 264 ASN A O 1
ATOM 2159 N N . ASN A 1 265 ? -23.230 -11.621 21.790 1.00 94.94 265 ASN A N 1
ATOM 2160 C CA . ASN A 1 265 ? -24.478 -11.525 21.032 1.00 94.94 265 ASN A CA 1
ATOM 2161 C C . ASN A 1 265 ? -25.527 -10.604 21.684 1.00 94.94 265 ASN A C 1
ATOM 2163 O O . ASN A 1 265 ? -26.535 -10.313 21.043 1.00 94.94 265 ASN A O 1
ATOM 2167 N N . LYS A 1 266 ? -25.296 -10.144 22.923 1.00 96.06 266 LYS A N 1
ATOM 2168 C CA . LYS A 1 266 ? -26.257 -9.358 23.715 1.00 96.06 266 LYS A CA 1
ATOM 2169 C C . LYS A 1 266 ? -26.238 -7.869 23.367 1.00 96.06 266 LYS A C 1
ATOM 2171 O O . LYS A 1 266 ? -27.259 -7.200 23.463 1.00 96.06 266 LYS A O 1
ATOM 2176 N N . ILE A 1 267 ? -25.091 -7.354 22.927 1.00 97.19 267 ILE A N 1
ATOM 2177 C CA . ILE A 1 267 ? -24.896 -5.931 22.612 1.00 97.19 267 ILE A CA 1
ATOM 2178 C C . ILE A 1 267 ? -24.928 -5.662 21.105 1.00 97.19 267 ILE A C 1
ATOM 2180 O O . ILE A 1 267 ? -24.618 -6.536 20.287 1.00 97.19 267 ILE A O 1
ATOM 2184 N N . LYS A 1 268 ? -25.251 -4.423 20.716 1.00 98.25 268 LYS A N 1
ATOM 2185 C CA . LYS A 1 268 ? -25.101 -3.962 19.330 1.00 98.25 268 LYS A CA 1
ATOM 2186 C C . LYS A 1 268 ? -23.644 -3.607 19.049 1.00 98.25 268 LYS A C 1
ATOM 2188 O O . LYS A 1 268 ? -23.001 -2.888 19.813 1.00 98.25 268 LYS A O 1
ATOM 2193 N N . ILE A 1 269 ? -23.145 -4.063 17.904 1.00 98.44 269 ILE A N 1
ATOM 2194 C CA . ILE A 1 269 ? -21.786 -3.792 17.431 1.00 98.44 269 ILE A CA 1
ATOM 2195 C C . ILE A 1 269 ? -21.887 -3.029 16.115 1.00 98.44 269 ILE A C 1
ATOM 2197 O O . ILE A 1 269 ? -22.304 -3.566 15.094 1.00 98.44 269 ILE A O 1
ATOM 2201 N N . ILE A 1 270 ? -21.500 -1.762 16.119 1.00 98.38 270 ILE A N 1
ATOM 2202 C CA . ILE A 1 270 ? -21.473 -0.910 14.938 1.00 98.38 270 ILE A CA 1
ATOM 2203 C C . ILE A 1 270 ? -20.029 -0.810 14.463 1.00 98.38 270 ILE A C 1
ATOM 2205 O O . ILE A 1 270 ? -19.154 -0.371 15.202 1.00 98.38 270 ILE A O 1
ATOM 2209 N N . SER A 1 271 ? -19.764 -1.187 13.217 1.00 98.06 271 SER A N 1
ATOM 2210 C CA . SER A 1 271 ? -18.419 -1.142 12.646 1.00 98.06 271 SER A CA 1
ATOM 2211 C C . SER A 1 271 ? -18.401 -0.311 11.375 1.00 98.06 271 SER A C 1
ATOM 2213 O O . SER A 1 271 ? -19.224 -0.510 10.479 1.00 98.06 271 SER A O 1
ATOM 2215 N N . THR A 1 272 ? -17.489 0.658 11.291 1.00 97.62 272 THR A N 1
ATOM 2216 C CA . THR A 1 272 ? -17.429 1.587 10.160 1.00 97.62 272 THR A CA 1
ATOM 2217 C C . THR A 1 272 ? -16.287 1.278 9.205 1.00 97.62 272 THR A C 1
ATOM 2219 O O . THR A 1 272 ? -15.212 0.813 9.595 1.00 97.62 272 THR A O 1
ATOM 2222 N N . TYR A 1 273 ? -16.513 1.568 7.928 1.00 95.31 273 TYR A N 1
ATOM 2223 C CA . TYR A 1 273 ? -15.524 1.407 6.869 1.00 95.31 273 TYR A CA 1
ATOM 2224 C C . TYR A 1 273 ? -15.654 2.504 5.813 1.00 95.31 273 TYR A C 1
ATOM 2226 O O . TYR A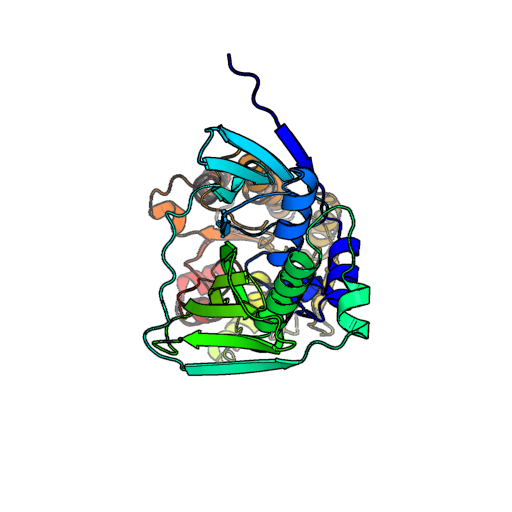 1 273 ? -16.706 3.119 5.688 1.00 95.31 273 TYR A O 1
ATOM 2234 N N . ASN A 1 274 ? -14.597 2.745 5.034 1.00 91.88 274 ASN A N 1
ATOM 2235 C CA . ASN A 1 274 ? -14.633 3.718 3.935 1.00 91.88 274 ASN A CA 1
ATOM 2236 C C . ASN A 1 274 ? -14.509 3.029 2.569 1.00 91.88 274 ASN A C 1
ATOM 2238 O O . ASN A 1 274 ? -15.452 3.039 1.780 1.00 91.88 274 ASN A O 1
ATOM 2242 N N . LYS A 1 275 ? -13.353 2.400 2.312 1.00 84.69 275 LYS A N 1
ATOM 2243 C CA . LYS A 1 275 ? -13.045 1.746 1.031 1.00 84.69 275 LYS A CA 1
ATOM 2244 C C . LYS A 1 275 ? -13.498 0.282 1.010 1.00 84.69 275 LYS A C 1
ATOM 2246 O O . LYS A 1 275 ? -14.354 -0.074 0.212 1.00 84.69 275 LYS A O 1
ATOM 2251 N N . ASN A 1 276 ? -12.967 -0.541 1.915 1.00 83.25 276 ASN A N 1
ATOM 2252 C CA . ASN A 1 276 ? -13.250 -1.976 1.947 1.00 83.25 276 ASN A CA 1
ATOM 2253 C C . ASN A 1 276 ? -14.482 -2.299 2.781 1.00 83.25 276 ASN A C 1
ATOM 2255 O O . ASN A 1 276 ? -14.553 -1.903 3.943 1.00 83.25 276 ASN A O 1
ATOM 2259 N N . SER A 1 277 ? -15.410 -3.068 2.216 1.00 85.75 277 SER A N 1
ATOM 2260 C CA . SER A 1 277 ? -16.553 -3.595 2.953 1.00 85.75 277 SER A CA 1
ATOM 2261 C C . SER A 1 277 ? -16.120 -4.585 4.031 1.00 85.75 277 SER A C 1
ATOM 2263 O O . SER A 1 277 ? -15.134 -5.310 3.902 1.00 85.75 277 SER A O 1
ATOM 2265 N N . ILE A 1 278 ? -16.900 -4.625 5.103 1.00 89.38 278 ILE A N 1
ATOM 2266 C CA . ILE A 1 278 ? -16.745 -5.593 6.184 1.00 89.38 278 ILE A CA 1
ATOM 2267 C C . ILE A 1 278 ? -17.551 -6.843 5.826 1.00 89.38 278 ILE A C 1
ATOM 2269 O O . ILE A 1 278 ? -18.733 -6.743 5.511 1.00 89.38 278 ILE A O 1
ATOM 2273 N N . VAL A 1 279 ? -16.913 -8.014 5.888 1.00 86.38 279 VAL A N 1
ATOM 2274 C CA . VAL A 1 279 ? -17.524 -9.305 5.504 1.00 86.38 279 VAL A CA 1
ATOM 2275 C C . VAL A 1 279 ? -18.323 -9.942 6.649 1.00 86.38 279 VAL A C 1
ATOM 2277 O O . VAL A 1 279 ? -19.152 -10.814 6.422 1.00 86.38 279 VAL A O 1
ATOM 2280 N N . VAL A 1 280 ? -18.111 -9.508 7.893 1.00 89.00 280 VAL A N 1
ATOM 2281 C CA . VAL A 1 280 ? -18.791 -10.060 9.073 1.00 89.00 280 VAL A CA 1
ATOM 2282 C C . VAL A 1 280 ? -20.305 -9.822 8.988 1.00 89.00 280 VAL A C 1
ATOM 2284 O O . VAL A 1 280 ? -20.752 -8.674 9.040 1.00 89.00 280 VAL A O 1
ATOM 2287 N N . LYS A 1 281 ? -21.079 -10.914 8.895 1.00 87.50 281 LYS A N 1
ATOM 2288 C CA . LYS A 1 281 ? -22.551 -10.933 8.885 1.00 87.50 281 LYS A CA 1
ATOM 2289 C C . LYS A 1 281 ? -23.069 -11.616 10.161 1.00 87.50 281 LYS A C 1
ATOM 2291 O O . LYS A 1 281 ? -22.971 -12.832 10.301 1.00 87.50 281 LYS A O 1
ATOM 2296 N N . LYS A 1 282 ? -23.578 -10.832 11.117 1.00 93.12 282 LYS A N 1
ATOM 2297 C CA . LYS A 1 282 ? -24.237 -11.295 12.357 1.00 93.12 282 LYS A CA 1
ATOM 2298 C C . LYS A 1 282 ? -25.399 -10.353 12.684 1.00 93.12 282 LYS A C 1
ATOM 2300 O O . LYS A 1 282 ? -25.276 -9.155 12.450 1.00 93.12 282 LYS A O 1
ATOM 2305 N N . LYS A 1 283 ? -26.494 -10.868 13.262 1.00 92.88 283 LYS A N 1
ATOM 2306 C CA . LYS A 1 283 ? -27.730 -10.099 13.545 1.00 92.88 283 LYS A CA 1
ATOM 2307 C C . LYS A 1 283 ? -27.494 -8.869 14.435 1.00 92.88 283 LYS A C 1
ATOM 2309 O O . LYS A 1 283 ? -28.165 -7.851 14.285 1.00 92.88 283 LYS A O 1
ATOM 2314 N N . ASN A 1 284 ? -26.532 -8.938 15.354 1.00 95.56 284 ASN A N 1
ATOM 2315 C CA . ASN A 1 284 ? -26.188 -7.835 16.251 1.00 95.56 284 ASN A CA 1
ATOM 2316 C C . ASN A 1 284 ? -25.094 -6.895 15.704 1.00 95.56 284 ASN A C 1
ATOM 2318 O O . ASN A 1 284 ? -24.742 -5.928 16.380 1.00 95.56 284 ASN A O 1
ATOM 2322 N N . VAL A 1 285 ? -24.577 -7.141 14.492 1.00 97.38 285 VAL A N 1
ATOM 2323 C CA . VAL A 1 285 ? -23.520 -6.339 13.858 1.00 97.38 285 VAL A CA 1
ATOM 2324 C C . VAL A 1 285 ? -24.098 -5.451 12.758 1.00 97.38 285 VAL A C 1
ATOM 2326 O O . VAL A 1 285 ? -24.740 -5.930 11.827 1.00 97.38 285 VAL A O 1
ATOM 2329 N N . LYS A 1 286 ? -23.805 -4.149 12.816 1.00 97.12 286 LYS A N 1
ATOM 2330 C CA . LYS A 1 286 ? -24.164 -3.167 11.788 1.00 97.12 286 LYS A CA 1
ATOM 2331 C C . LYS A 1 286 ? -22.915 -2.592 11.123 1.00 97.12 286 LYS A C 1
ATOM 2333 O O . LYS A 1 286 ? -22.173 -1.825 11.735 1.00 97.12 286 LYS A O 1
ATOM 2338 N N . ASN A 1 287 ? -22.727 -2.898 9.841 1.00 97.06 287 ASN A N 1
ATOM 2339 C CA . ASN A 1 287 ? -21.623 -2.369 9.039 1.00 97.06 287 ASN A CA 1
ATOM 2340 C C . ASN A 1 287 ? -22.033 -1.047 8.375 1.00 97.06 287 ASN A C 1
ATOM 2342 O O . ASN A 1 287 ? -23.014 -0.998 7.636 1.00 97.06 287 ASN A O 1
ATOM 2346 N N . VAL A 1 288 ? -21.288 0.036 8.613 1.00 96.19 288 VAL A N 1
ATOM 2347 C CA . VAL A 1 288 ? -21.649 1.383 8.141 1.00 96.19 288 VAL A CA 1
ATOM 2348 C C . VAL A 1 288 ? -20.537 1.993 7.293 1.00 96.19 288 VAL A C 1
ATOM 2350 O O . VAL A 1 288 ? -19.448 2.283 7.786 1.00 96.19 288 VAL A O 1
ATOM 2353 N N . LYS A 1 289 ? -20.832 2.288 6.022 1.00 96.38 289 LYS A N 1
ATOM 2354 C CA . LYS A 1 289 ? -19.915 3.045 5.162 1.00 96.38 289 LYS A CA 1
ATOM 2355 C C . LYS A 1 289 ? -19.878 4.521 5.579 1.00 96.38 289 LYS A C 1
ATOM 2357 O O . LYS A 1 289 ? -20.918 5.195 5.570 1.00 96.38 289 LYS A O 1
ATOM 2362 N N . VAL A 1 290 ? -18.701 5.021 5.956 1.00 95.25 290 VAL A N 1
ATOM 2363 C CA . VAL A 1 290 ? -18.440 6.408 6.367 1.00 95.25 290 VAL A CA 1
ATOM 2364 C C . VAL A 1 290 ? -17.028 6.823 5.955 1.00 95.25 290 VAL A C 1
ATOM 2366 O O . VAL A 1 290 ? -16.047 6.181 6.325 1.00 95.25 290 VAL A O 1
ATOM 2369 N N . ASN A 1 291 ? -16.916 7.959 5.265 1.00 94.56 291 ASN A N 1
ATOM 2370 C CA . ASN A 1 291 ? -15.653 8.679 5.165 1.00 94.56 291 ASN A CA 1
ATOM 2371 C C . ASN A 1 291 ? -15.579 9.725 6.285 1.00 94.56 291 ASN A C 1
ATOM 2373 O O . ASN A 1 291 ? -16.238 10.764 6.215 1.00 94.56 291 ASN A O 1
ATOM 2377 N N . ILE A 1 292 ? -14.782 9.449 7.317 1.00 94.00 292 ILE A N 1
ATOM 2378 C CA . ILE A 1 292 ? -14.695 10.301 8.509 1.00 94.00 292 ILE A CA 1
ATOM 2379 C C . ILE A 1 292 ? -14.089 11.681 8.237 1.00 94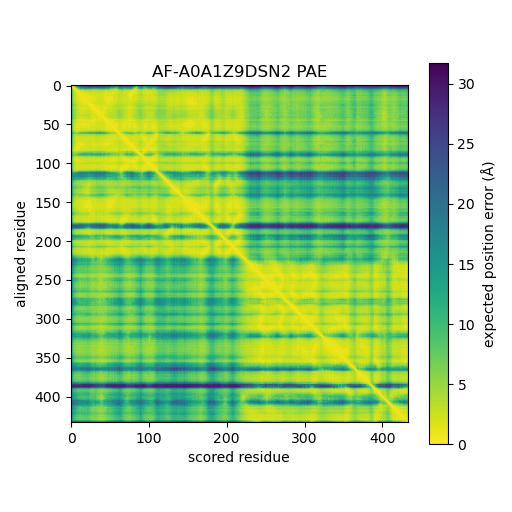.00 292 ILE A C 1
ATOM 2381 O O . ILE A 1 292 ? -14.363 12.602 8.998 1.00 94.00 292 ILE A O 1
ATOM 2385 N N . THR A 1 293 ? -13.326 11.858 7.152 1.00 92.31 293 THR A N 1
ATOM 2386 C CA . THR A 1 293 ? -12.794 13.181 6.789 1.00 92.31 293 THR A CA 1
ATOM 2387 C C . THR A 1 293 ? -13.855 14.074 6.156 1.00 92.31 293 THR A C 1
ATOM 2389 O O . THR A 1 293 ? -13.748 15.290 6.249 1.00 92.31 293 THR A O 1
ATOM 2392 N N . LYS A 1 294 ? -14.895 13.480 5.551 1.00 92.00 294 LYS A N 1
ATOM 2393 C CA . LYS A 1 294 ? -15.990 14.204 4.889 1.00 92.00 294 LYS A CA 1
ATOM 2394 C C . LYS A 1 294 ? -17.247 14.319 5.754 1.00 92.00 294 LYS A C 1
ATOM 2396 O O . LYS A 1 294 ? -17.955 15.310 5.673 1.00 92.00 294 LYS A O 1
ATOM 2401 N N . ASN A 1 295 ? -17.558 13.312 6.577 1.00 89.81 295 ASN A N 1
ATOM 2402 C CA . ASN A 1 295 ? -18.839 13.242 7.288 1.00 89.81 295 ASN A CA 1
ATOM 2403 C C . ASN A 1 295 ? -18.696 12.720 8.728 1.00 89.81 295 ASN A C 1
ATOM 2405 O O . ASN A 1 295 ? -19.080 11.594 9.053 1.00 89.81 295 ASN A O 1
ATOM 2409 N N . THR A 1 296 ? -18.181 13.572 9.618 1.00 93.31 296 THR A N 1
ATOM 2410 C CA . THR A 1 296 ? -18.154 13.291 11.067 1.00 93.31 296 THR A CA 1
ATOM 2411 C C . THR A 1 296 ? -19.553 13.283 11.698 1.00 93.31 296 THR A C 1
ATOM 2413 O O . THR A 1 296 ? -19.781 12.541 12.650 1.00 93.31 296 THR A O 1
ATOM 2416 N N . LYS A 1 297 ? -20.531 14.007 11.128 1.00 95.44 297 LYS A N 1
ATOM 2417 C CA . LYS A 1 297 ? -21.923 14.056 11.624 1.00 95.44 297 LYS A CA 1
ATOM 2418 C C . LYS A 1 297 ? -22.569 12.666 11.687 1.00 95.44 297 LYS A C 1
ATOM 2420 O O . LYS A 1 297 ? -23.278 12.356 12.642 1.00 95.44 297 LYS A O 1
ATOM 2425 N N . LYS A 1 298 ? -22.294 11.792 10.711 1.00 96.62 298 LYS A N 1
ATOM 2426 C CA . LYS A 1 298 ? -22.796 10.406 10.711 1.00 96.62 298 LYS A CA 1
ATOM 2427 C C . LYS A 1 298 ? -22.285 9.597 11.909 1.00 96.62 298 LYS A C 1
ATOM 2429 O O . LYS A 1 298 ? -23.044 8.807 12.459 1.00 96.62 298 LYS A O 1
ATOM 2434 N N . ILE A 1 299 ? -21.044 9.829 12.345 1.00 97.75 299 ILE A N 1
ATOM 2435 C CA . ILE A 1 299 ? -20.488 9.215 13.559 1.00 97.75 299 ILE A CA 1
ATOM 2436 C C . ILE A 1 299 ? -21.212 9.738 14.803 1.00 97.75 299 ILE A C 1
ATOM 2438 O O . ILE A 1 299 ? -21.625 8.939 15.636 1.00 97.75 299 ILE A O 1
ATOM 2442 N N . PHE A 1 300 ? -21.458 11.047 14.900 1.00 97.81 300 PHE A N 1
ATOM 2443 C CA . PHE A 1 300 ? -22.177 11.631 16.041 1.00 97.81 300 PHE A CA 1
ATOM 2444 C C . PHE A 1 300 ? -23.603 11.094 16.180 1.00 97.81 300 PHE A C 1
ATOM 2446 O O . PHE A 1 300 ? -24.022 10.753 17.281 1.00 97.81 300 PHE A O 1
ATOM 2453 N N . ARG A 1 301 ? -24.321 10.914 15.064 1.00 97.81 301 ARG A N 1
ATOM 2454 C CA . ARG A 1 301 ? -25.654 10.285 15.068 1.00 97.81 301 ARG A CA 1
ATOM 2455 C C . ARG A 1 301 ? -25.621 8.859 15.616 1.00 97.81 301 ARG A C 1
ATOM 2457 O O . ARG A 1 301 ? -26.505 8.486 16.378 1.00 97.81 301 ARG A O 1
ATOM 2464 N N . ILE A 1 302 ? -24.603 8.071 15.260 1.00 97.81 302 ILE A N 1
ATOM 2465 C CA . ILE A 1 302 ? -24.412 6.722 15.816 1.00 97.81 302 ILE A CA 1
ATOM 2466 C C . ILE A 1 302 ? -24.135 6.814 17.320 1.00 97.81 302 ILE A C 1
ATOM 2468 O O . ILE A 1 302 ? -24.773 6.105 18.091 1.00 97.81 302 ILE A O 1
ATOM 2472 N N . ILE A 1 303 ? -23.237 7.712 17.735 1.00 97.69 303 ILE A N 1
ATOM 2473 C CA . ILE A 1 303 ? -22.884 7.889 19.148 1.00 97.69 303 ILE A CA 1
ATOM 2474 C C . ILE A 1 303 ? -24.115 8.251 19.988 1.00 97.69 303 ILE A C 1
ATOM 2476 O O . ILE A 1 303 ? -24.348 7.642 21.027 1.00 97.69 303 ILE A O 1
ATOM 2480 N N . LYS A 1 304 ? -24.940 9.192 19.514 1.00 97.38 304 LYS A N 1
ATOM 2481 C CA . LYS A 1 304 ? -26.174 9.602 20.196 1.00 97.38 304 LYS A CA 1
ATOM 2482 C C . LYS A 1 304 ? -27.216 8.478 20.238 1.00 97.38 304 LYS A C 1
ATOM 2484 O O . LYS A 1 304 ? -27.858 8.299 21.265 1.00 97.38 304 LYS A O 1
ATOM 2489 N N . LYS A 1 305 ? -27.378 7.726 19.140 1.00 97.56 305 LYS A N 1
ATOM 2490 C CA . LYS A 1 305 ? -28.419 6.692 18.996 1.00 97.56 305 LYS A CA 1
ATOM 2491 C C . LYS A 1 305 ? -28.168 5.436 19.833 1.00 97.56 305 LYS A C 1
ATOM 2493 O O . LYS A 1 305 ? -29.129 4.849 20.307 1.00 97.56 305 LYS A O 1
ATOM 2498 N N . TYR A 1 306 ? -26.919 4.990 19.962 1.00 96.81 306 TYR A N 1
ATOM 2499 C CA . TYR A 1 306 ? -26.603 3.687 20.573 1.00 96.81 306 TYR A CA 1
ATOM 2500 C C . TYR A 1 306 ? -25.940 3.789 21.952 1.00 96.81 306 TYR A C 1
ATOM 2502 O O . TYR A 1 306 ? -25.411 2.786 22.431 1.00 96.81 306 TYR A O 1
ATOM 2510 N N . LYS A 1 307 ? -25.942 4.973 22.582 1.00 93.81 307 LYS A N 1
ATOM 2511 C CA . LYS A 1 307 ? -25.407 5.156 23.941 1.00 93.81 307 LYS A CA 1
ATOM 2512 C C . LYS A 1 307 ? -26.113 4.218 24.951 1.00 93.81 307 LYS A C 1
ATOM 2514 O O . LYS A 1 307 ? -27.312 3.999 24.794 1.00 93.81 307 LYS A O 1
ATOM 2519 N N . PRO A 1 308 ? -25.414 3.692 25.978 1.00 94.44 308 PRO A N 1
ATOM 2520 C CA . PRO A 1 308 ? -23.981 3.852 26.238 1.00 94.44 308 PRO A CA 1
ATOM 2521 C C . PRO A 1 308 ? -23.103 3.019 25.281 1.00 94.44 308 PRO A C 1
ATOM 2523 O O . PRO A 1 308 ? -23.409 1.869 24.963 1.00 94.44 308 PRO A O 1
ATOM 2526 N N . LEU A 1 309 ? -21.991 3.610 24.827 1.00 96.62 309 LEU A N 1
ATOM 2527 C CA . LEU A 1 309 ? -21.037 3.024 23.881 1.00 96.62 309 LEU A CA 1
ATOM 2528 C C . LEU A 1 309 ? -19.614 2.960 24.435 1.00 96.62 309 LEU A C 1
ATOM 2530 O O . LEU A 1 309 ? -19.118 3.920 25.022 1.00 96.62 309 LEU A O 1
ATOM 2534 N N . ASN A 1 310 ? -18.916 1.884 24.080 1.00 97.69 310 ASN A N 1
ATOM 2535 C CA . ASN A 1 310 ? -17.463 1.850 23.977 1.00 97.69 310 ASN A CA 1
ATOM 2536 C C . ASN A 1 310 ? -17.073 2.216 22.536 1.00 97.69 310 ASN A C 1
ATOM 2538 O O . ASN A 1 310 ? -17.311 1.450 21.596 1.00 97.69 310 ASN A O 1
ATOM 2542 N N . VAL A 1 311 ? -16.518 3.417 22.345 1.00 98.19 311 VAL A N 1
ATOM 2543 C CA . VAL A 1 311 ? -16.125 3.943 21.029 1.00 98.19 311 VAL A CA 1
ATOM 2544 C C . VAL A 1 311 ? -14.635 3.727 20.804 1.00 98.19 311 VAL A C 1
ATOM 2546 O O . VAL A 1 311 ? -13.816 4.260 21.539 1.00 98.19 311 VAL A O 1
ATOM 2549 N N . TYR A 1 312 ? -14.269 3.004 19.751 1.00 98.38 312 TYR A N 1
ATOM 2550 C CA . TYR A 1 312 ? -12.885 2.710 19.397 1.00 98.38 312 TYR A CA 1
ATOM 2551 C C . TYR A 1 312 ? -12.477 3.413 18.103 1.00 98.38 312 TYR A C 1
ATOM 2553 O O . TYR A 1 312 ? -13.116 3.226 17.065 1.00 98.38 312 TYR A O 1
ATOM 2561 N N . TYR A 1 313 ? -11.392 4.190 18.130 1.00 97.56 313 TYR A N 1
ATOM 2562 C CA . TYR A 1 313 ? -10.912 4.937 16.966 1.00 97.56 313 TYR A CA 1
ATOM 2563 C C . TYR A 1 313 ? -9.688 4.283 16.303 1.00 97.56 313 TYR A C 1
ATOM 2565 O O . TYR A 1 313 ? -8.565 4.498 16.730 1.00 97.56 313 TYR A O 1
ATOM 2573 N N . PHE A 1 314 ? -9.876 3.532 15.214 1.00 96.00 314 PHE A N 1
ATOM 2574 C CA . PHE A 1 314 ? -8.798 2.865 14.453 1.00 96.00 314 PHE A CA 1
ATOM 2575 C C . PHE A 1 314 ? -8.614 3.388 13.027 1.00 96.00 314 PHE A C 1
ATOM 2577 O O . PHE A 1 314 ? -7.823 2.836 12.261 1.00 96.00 314 PHE A O 1
ATOM 2584 N N . ALA A 1 315 ? -9.346 4.427 12.630 1.00 93.94 315 ALA A N 1
ATOM 2585 C CA . ALA A 1 315 ? -9.201 4.977 11.293 1.00 93.94 315 ALA A CA 1
ATOM 2586 C C . ALA A 1 315 ? -7.808 5.592 11.111 1.00 93.94 315 ALA A C 1
ATOM 2588 O O . ALA A 1 315 ? -7.404 6.491 11.847 1.00 93.94 315 ALA A O 1
ATOM 2589 N N . THR A 1 316 ? -7.093 5.105 10.100 1.00 90.38 316 THR A N 1
ATOM 2590 C CA . THR A 1 316 ? -5.713 5.489 9.811 1.00 90.38 316 THR A CA 1
ATOM 2591 C C . THR A 1 316 ? -5.528 5.719 8.308 1.00 90.38 316 THR A C 1
ATOM 2593 O O . THR A 1 316 ? -6.088 4.960 7.506 1.00 90.38 316 THR A O 1
ATOM 2596 N N . PRO A 1 317 ? -4.765 6.747 7.895 1.00 87.94 317 PRO A N 1
ATOM 2597 C CA . PRO A 1 317 ? -4.231 6.829 6.545 1.00 87.94 317 PRO A CA 1
ATOM 2598 C C . PRO A 1 317 ? -3.112 5.791 6.358 1.00 87.94 317 PRO A C 1
ATOM 2600 O O . PRO A 1 317 ? -2.728 5.084 7.294 1.00 87.94 317 PRO A O 1
ATOM 2603 N N . MET A 1 318 ? -2.588 5.691 5.135 1.00 81.50 318 MET A N 1
ATOM 2604 C CA . MET A 1 318 ? -1.338 4.969 4.899 1.00 81.50 318 MET A CA 1
ATOM 2605 C C . MET A 1 318 ? -0.208 5.646 5.680 1.00 81.50 318 MET A C 1
ATOM 2607 O O . MET A 1 318 ? -0.107 6.870 5.668 1.00 81.50 318 MET A O 1
ATOM 2611 N N . ILE A 1 319 ? 0.595 4.844 6.379 1.00 78.69 319 ILE A N 1
ATOM 2612 C CA . ILE A 1 319 ? 1.705 5.330 7.196 1.00 78.69 319 ILE A CA 1
ATOM 2613 C C . ILE A 1 319 ? 2.978 5.281 6.353 1.00 78.69 319 ILE A C 1
ATOM 2615 O O . ILE A 1 319 ? 3.429 4.215 5.953 1.00 78.69 319 ILE A O 1
ATOM 2619 N N . ASN A 1 320 ? 3.528 6.455 6.102 1.00 73.06 320 ASN A N 1
ATOM 2620 C CA . ASN A 1 320 ? 4.870 6.736 5.631 1.00 73.06 320 ASN A CA 1
ATOM 2621 C C . ASN A 1 320 ? 5.668 7.362 6.791 1.00 73.06 320 ASN A C 1
ATOM 2623 O O . ASN A 1 320 ? 5.260 8.387 7.349 1.00 73.06 320 ASN A O 1
ATOM 2627 N N . THR A 1 321 ? 6.752 6.706 7.203 1.00 68.62 321 THR A N 1
ATOM 2628 C CA . THR A 1 321 ? 7.622 7.155 8.302 1.00 68.62 321 THR A CA 1
ATOM 2629 C C . THR A 1 321 ? 8.833 7.950 7.823 1.00 68.62 321 THR A C 1
ATOM 2631 O O . THR A 1 321 ? 9.511 8.540 8.657 1.00 68.62 321 THR A O 1
ATOM 2634 N N . THR A 1 322 ? 9.105 7.975 6.516 1.00 70.19 322 THR A N 1
ATOM 2635 C CA . THR A 1 322 ? 10.293 8.608 5.925 1.00 70.19 322 THR A CA 1
ATOM 2636 C C . THR A 1 322 ? 9.989 9.980 5.329 1.00 70.19 322 THR A C 1
ATOM 2638 O O . THR A 1 322 ? 10.820 10.878 5.414 1.00 70.19 322 THR A O 1
ATOM 2641 N N . LEU A 1 323 ? 8.797 10.178 4.756 1.00 74.31 323 LEU A N 1
ATOM 2642 C CA . LEU A 1 323 ? 8.428 11.437 4.111 1.00 74.31 323 LEU A CA 1
ATOM 2643 C C . LEU A 1 323 ? 8.071 12.523 5.131 1.00 74.31 323 LEU A C 1
ATOM 2645 O O . LEU A 1 323 ? 7.044 12.453 5.814 1.00 74.31 323 LEU A O 1
ATOM 2649 N N . LYS A 1 324 ? 8.895 13.572 5.170 1.00 77.38 324 LYS A N 1
ATOM 2650 C CA . LYS A 1 324 ? 8.699 14.774 5.988 1.00 77.38 324 LYS A CA 1
ATOM 2651 C C . LYS A 1 324 ? 8.114 15.927 5.153 1.00 77.38 324 LYS A C 1
ATOM 2653 O O . LYS A 1 324 ? 8.745 16.963 5.005 1.00 77.38 324 LYS A O 1
ATOM 2658 N N . SER A 1 325 ? 6.908 15.763 4.595 1.00 83.06 325 SER A N 1
ATOM 2659 C CA . SER A 1 325 ? 6.218 16.847 3.862 1.00 83.06 325 SER A CA 1
ATOM 2660 C C . SER A 1 325 ? 5.060 17.465 4.655 1.00 83.06 325 SER A C 1
ATOM 2662 O O . SER A 1 325 ? 4.403 16.795 5.465 1.00 83.06 325 SER A O 1
ATOM 2664 N N . LYS A 1 326 ? 4.766 18.749 4.398 1.00 86.44 326 LYS A N 1
ATOM 2665 C CA . LYS A 1 326 ? 3.636 19.485 5.007 1.00 86.44 326 LYS A CA 1
ATOM 2666 C C . LYS A 1 326 ? 2.294 18.811 4.704 1.00 86.44 326 LYS A C 1
ATOM 2668 O O . LYS A 1 326 ? 1.412 18.748 5.560 1.00 86.44 326 LYS A O 1
ATOM 2673 N N . THR A 1 327 ? 2.155 18.240 3.511 1.00 85.75 327 THR A N 1
ATOM 2674 C CA . THR A 1 327 ? 0.964 17.492 3.089 1.00 85.75 327 THR A CA 1
ATOM 2675 C C . THR A 1 327 ? 0.750 16.242 3.945 1.00 85.75 327 THR A C 1
ATOM 2677 O O . THR A 1 327 ? -0.356 16.022 4.449 1.00 85.75 327 THR A O 1
ATOM 2680 N N . VAL A 1 328 ? 1.807 15.455 4.188 1.00 86.19 328 VAL A N 1
ATOM 2681 C CA . VAL A 1 328 ? 1.749 14.282 5.080 1.00 86.19 328 VAL A CA 1
ATOM 2682 C C . VAL A 1 328 ? 1.442 14.701 6.514 1.00 86.19 328 VAL A C 1
ATOM 2684 O O . VAL A 1 328 ? 0.590 14.086 7.160 1.00 86.19 328 VAL A O 1
ATOM 2687 N N . TYR A 1 329 ? 2.079 15.771 6.997 1.00 90.38 329 TYR A N 1
ATOM 2688 C CA . TYR A 1 329 ? 1.813 16.317 8.327 1.00 90.38 329 TYR A CA 1
ATOM 2689 C C . TYR A 1 329 ? 0.328 16.660 8.505 1.00 90.38 329 TYR A C 1
ATOM 2691 O O . TYR A 1 329 ? -0.318 16.171 9.431 1.00 90.38 329 TYR A O 1
ATOM 2699 N N . ASN A 1 330 ? -0.248 17.430 7.578 1.00 91.75 330 ASN A N 1
ATOM 2700 C CA . ASN A 1 330 ? -1.653 17.838 7.627 1.00 91.75 330 ASN A CA 1
ATOM 2701 C C . ASN A 1 330 ? -2.609 16.641 7.568 1.00 91.75 330 ASN A C 1
ATOM 2703 O O . ASN A 1 330 ? -3.599 16.592 8.307 1.00 91.75 330 ASN A O 1
ATOM 2707 N N . LEU A 1 331 ? -2.305 15.649 6.723 1.00 92.00 331 LEU A N 1
ATOM 2708 C CA . LEU A 1 331 ? -3.073 14.409 6.636 1.00 92.00 331 LEU A CA 1
ATOM 2709 C C . LEU A 1 331 ? -3.090 13.677 7.983 1.00 92.00 331 LEU A C 1
ATOM 2711 O O . LEU A 1 331 ? -4.157 13.311 8.484 1.00 92.00 331 LEU A O 1
ATOM 2715 N N . TYR A 1 332 ? -1.920 13.480 8.586 1.00 93.06 332 TYR A N 1
ATOM 2716 C CA . TYR A 1 332 ? -1.788 12.816 9.878 1.00 93.06 332 TYR A CA 1
ATOM 2717 C C . TYR A 1 332 ? -2.434 13.613 11.001 1.00 93.06 332 TYR A C 1
ATOM 2719 O O . TYR A 1 332 ? -3.167 13.036 11.801 1.00 93.06 332 TYR A O 1
ATOM 2727 N N . PHE A 1 333 ? -2.237 14.929 11.044 1.00 94.56 333 PHE A N 1
ATOM 2728 C CA . PHE A 1 333 ? -2.844 15.790 12.050 1.00 94.56 333 PHE A CA 1
ATOM 2729 C C . PHE A 1 333 ? -4.369 15.681 11.998 1.00 94.56 333 PHE A C 1
ATOM 2731 O O . PHE A 1 333 ? -5.031 15.551 13.032 1.00 94.56 333 PHE A O 1
ATOM 2738 N N . ASN A 1 334 ? -4.942 15.637 10.793 1.00 95.56 334 ASN A N 1
ATOM 2739 C CA . ASN A 1 334 ? -6.375 15.461 10.623 1.00 95.56 334 ASN A CA 1
ATOM 2740 C C . ASN A 1 334 ? -6.867 14.111 11.184 1.00 95.56 334 ASN A C 1
ATOM 2742 O O . ASN A 1 334 ? -7.806 14.077 11.982 1.00 95.56 334 ASN A O 1
ATOM 2746 N N . TYR A 1 335 ? -6.217 13.004 10.805 1.00 95.88 335 TYR A N 1
ATOM 2747 C CA . TYR A 1 335 ? -6.633 11.652 11.195 1.00 95.88 335 TYR A CA 1
ATOM 2748 C C . TYR A 1 335 ? -6.318 11.283 12.644 1.00 95.88 335 TYR A C 1
ATOM 2750 O O . TYR A 1 335 ? -7.081 10.536 13.248 1.00 95.88 335 TYR A O 1
ATOM 2758 N N . TYR A 1 336 ? -5.210 11.752 13.205 1.00 95.50 336 TYR A N 1
ATOM 2759 C CA . TYR A 1 336 ? -4.744 11.315 14.519 1.00 95.50 336 TYR A CA 1
ATOM 2760 C C . TYR A 1 336 ? -5.025 12.321 15.628 1.00 95.50 336 TYR A C 1
ATOM 2762 O O . TYR A 1 336 ? -5.047 11.902 16.782 1.00 95.50 336 TYR A O 1
ATOM 2770 N N . VAL A 1 337 ? -5.291 13.591 15.300 1.00 95.31 337 VAL A N 1
ATOM 2771 C CA . VAL A 1 337 ? -5.558 14.647 16.287 1.00 95.31 337 VAL A CA 1
ATOM 2772 C C . VAL A 1 337 ? -6.929 15.283 16.069 1.00 95.31 337 VAL A C 1
ATOM 2774 O O . VAL A 1 337 ? -7.818 15.105 16.899 1.00 95.31 337 VAL A O 1
ATOM 2777 N N . LYS A 1 338 ? -7.142 15.994 14.955 1.00 96.25 338 LYS A N 1
ATOM 2778 C CA . LYS A 1 338 ? -8.333 16.842 14.748 1.00 96.25 338 LYS A CA 1
ATOM 2779 C C . LYS A 1 338 ? -9.646 16.057 14.832 1.00 96.25 338 LYS A C 1
ATOM 2781 O O . LYS A 1 338 ? -10.522 16.399 15.626 1.00 96.25 338 LYS A O 1
ATOM 2786 N N . ILE A 1 339 ? -9.791 15.008 14.022 1.00 96.88 339 ILE A N 1
ATOM 2787 C CA . ILE A 1 339 ? -11.002 14.178 13.993 1.00 96.88 339 ILE A CA 1
ATOM 2788 C C . ILE A 1 339 ? -11.216 13.422 15.316 1.00 96.88 339 ILE A C 1
ATOM 2790 O O . ILE A 1 339 ? -12.313 13.539 15.870 1.00 96.88 339 ILE A O 1
ATOM 2794 N N . PRO A 1 340 ? -10.236 12.669 15.857 1.00 96.56 340 PRO A N 1
ATOM 2795 C CA . PRO A 1 340 ? -10.457 11.906 17.081 1.00 96.56 340 PRO A CA 1
ATOM 2796 C C . PRO A 1 340 ? -10.710 12.798 18.298 1.00 96.56 340 PRO A C 1
ATOM 2798 O O . PRO A 1 340 ? -11.566 12.435 19.092 1.00 96.56 340 PRO A O 1
ATOM 2801 N N . ILE A 1 341 ? -10.088 13.982 18.423 1.00 95.00 341 ILE A N 1
ATOM 2802 C CA . ILE A 1 341 ? -10.427 14.933 19.503 1.00 95.00 341 ILE A CA 1
ATOM 2803 C C . ILE A 1 341 ? -11.874 15.409 19.379 1.00 95.00 341 ILE A C 1
ATOM 2805 O O . ILE A 1 341 ? -12.593 15.460 20.375 1.00 95.00 341 ILE A O 1
ATOM 2809 N N . LYS A 1 342 ? -12.333 15.731 18.163 1.00 95.69 342 LYS A N 1
ATOM 2810 C CA . LYS A 1 342 ? -13.724 16.148 17.942 1.00 95.69 342 LYS A CA 1
ATOM 2811 C C . LYS A 1 342 ? -14.711 15.050 18.356 1.00 95.69 342 LYS A C 1
ATOM 2813 O O . LYS A 1 342 ? -15.727 15.340 18.981 1.00 95.69 342 LYS A O 1
ATOM 2818 N N . ILE A 1 343 ? -14.407 13.795 18.020 1.00 96.50 343 ILE A N 1
ATOM 2819 C CA . ILE A 1 343 ? -15.222 12.638 18.412 1.00 96.50 343 ILE A CA 1
ATOM 2820 C C . ILE A 1 343 ? -15.151 12.409 19.922 1.00 96.50 343 ILE A C 1
ATOM 2822 O O . ILE A 1 343 ? -16.192 12.215 20.536 1.00 96.50 343 ILE A O 1
ATOM 2826 N N . LEU A 1 344 ? -13.963 12.491 20.521 1.00 94.88 344 LEU A N 1
ATOM 2827 C CA . LEU A 1 344 ? -13.752 12.334 21.957 1.00 94.88 344 LEU A CA 1
ATOM 2828 C C . LEU A 1 344 ? -14.585 13.336 22.764 1.00 94.88 344 LEU A C 1
ATOM 2830 O O . LEU A 1 344 ? -15.331 12.920 23.645 1.00 94.88 344 LEU A O 1
ATOM 2834 N N . LYS A 1 345 ? -14.520 14.632 22.428 1.00 92.94 345 LYS A N 1
ATOM 2835 C CA . LYS A 1 345 ? -15.334 15.674 23.082 1.00 92.94 345 LYS A CA 1
ATOM 2836 C C . LYS A 1 345 ? -16.829 15.350 23.003 1.00 92.94 345 LYS A C 1
ATOM 2838 O O . LYS A 1 345 ? -17.549 15.465 23.987 1.00 92.94 345 LYS A O 1
ATOM 2843 N N . TYR A 1 346 ? -17.295 14.867 21.851 1.00 94.50 346 TYR A N 1
ATOM 2844 C CA . TYR A 1 346 ? -18.687 14.447 21.697 1.00 94.50 346 TYR A CA 1
ATOM 2845 C C . TYR A 1 346 ? -19.027 13.193 22.524 1.00 94.50 346 TYR A C 1
ATOM 2847 O O . TYR A 1 346 ? -20.104 13.122 23.112 1.00 94.50 346 TYR A O 1
ATOM 2855 N N . CYS A 1 347 ? -18.121 12.212 22.603 1.00 93.69 347 CYS A N 1
ATOM 2856 C CA . CYS A 1 347 ? -18.291 11.022 23.440 1.00 93.69 347 CYS A CA 1
ATOM 2857 C C . CYS A 1 347 ? -18.430 11.386 24.917 1.00 93.69 347 CYS A C 1
ATOM 2859 O O . CYS A 1 347 ? -19.349 10.885 25.563 1.00 93.69 347 CYS A O 1
ATOM 2861 N N . ILE A 1 348 ? -17.566 12.281 25.404 1.00 90.81 348 ILE A N 1
ATOM 2862 C CA . ILE A 1 348 ? -17.592 12.823 26.764 1.00 90.81 348 ILE A CA 1
ATOM 2863 C C . ILE A 1 348 ? -18.970 13.421 27.070 1.00 90.81 348 ILE A C 1
ATOM 2865 O O . ILE A 1 348 ? -19.636 12.972 28.003 1.00 90.81 348 ILE A O 1
ATOM 2869 N N . ASN A 1 349 ? -19.448 14.342 26.226 1.00 91.38 349 ASN A N 1
ATOM 2870 C CA . ASN A 1 349 ? -20.742 15.008 26.417 1.00 91.38 349 ASN A CA 1
ATOM 2871 C C . ASN A 1 349 ? -21.919 14.020 26.408 1.00 91.38 349 ASN A C 1
ATOM 2873 O O . ASN A 1 349 ? -22.941 14.246 27.045 1.00 91.38 349 ASN A O 1
ATOM 2877 N N . GLN A 1 350 ? -21.788 12.910 25.679 1.00 93.00 350 GLN A N 1
ATOM 2878 C CA . GLN A 1 350 ? -22.801 11.855 25.607 1.00 93.00 350 GLN A CA 1
ATOM 2879 C C . GLN A 1 350 ? -22.572 10.719 26.623 1.00 93.00 350 GLN A C 1
ATOM 2881 O O . GLN A 1 350 ? -23.215 9.675 26.512 1.00 93.00 350 GLN A O 1
ATOM 2886 N N . LYS A 1 351 ? -21.676 10.909 27.605 1.00 91.69 351 LYS A N 1
ATOM 2887 C CA . LYS A 1 351 ? -21.333 9.957 28.678 1.00 91.69 351 LYS A CA 1
ATOM 2888 C C . LYS A 1 351 ? -20.801 8.594 28.191 1.00 91.69 351 LYS A C 1
ATOM 2890 O O . LYS A 1 351 ? -20.869 7.626 28.946 1.00 91.69 351 LYS A O 1
ATOM 2895 N N . ASN A 1 352 ? -20.229 8.525 26.988 1.00 93.75 352 ASN A N 1
ATOM 2896 C CA . ASN A 1 352 ? -19.665 7.308 26.390 1.00 93.75 352 ASN A CA 1
ATOM 2897 C C . ASN A 1 352 ? -18.178 7.115 26.720 1.00 93.75 352 ASN A C 1
ATOM 2899 O O . ASN A 1 352 ? -17.469 8.071 27.028 1.00 93.75 352 ASN A O 1
ATOM 2903 N N . ASN A 1 353 ? -17.702 5.881 26.560 1.00 95.31 353 ASN A N 1
ATOM 2904 C CA . ASN A 1 353 ? -16.294 5.519 26.677 1.00 95.31 353 ASN A CA 1
ATOM 2905 C C . ASN A 1 353 ? -15.558 5.717 25.342 1.00 95.31 353 ASN A C 1
ATOM 2907 O O . ASN A 1 353 ? -16.145 5.549 24.267 1.00 95.31 353 ASN A O 1
ATOM 2911 N N . PHE A 1 354 ? -14.263 6.033 25.392 1.00 95.75 354 PHE A N 1
ATOM 2912 C CA . PHE A 1 354 ? -13.434 6.271 24.211 1.00 95.75 354 PHE A CA 1
ATOM 2913 C C . PHE A 1 354 ? -12.079 5.566 24.301 1.00 95.75 354 PHE A C 1
ATOM 2915 O O . PHE A 1 354 ? -11.337 5.737 25.263 1.00 95.75 354 PHE A O 1
ATOM 2922 N N . PHE A 1 355 ? -11.743 4.788 23.276 1.00 96.38 355 PHE A N 1
ATOM 2923 C CA . PHE A 1 355 ? -10.480 4.076 23.138 1.00 96.38 355 PHE A CA 1
ATOM 2924 C C . PHE A 1 355 ? -9.679 4.635 21.965 1.00 96.38 355 PHE A C 1
ATOM 2926 O O . PHE A 1 355 ? -10.175 4.700 20.832 1.00 96.38 355 PHE A O 1
ATOM 2933 N N . TYR A 1 356 ? -8.411 4.955 22.221 1.00 95.12 356 TYR A N 1
ATOM 2934 C CA . TYR A 1 356 ? -7.474 5.420 21.209 1.00 95.12 356 TYR A CA 1
ATOM 2935 C C . TYR A 1 356 ? -6.202 4.551 21.146 1.00 95.12 356 TYR A C 1
ATOM 2937 O O . TYR A 1 356 ? -5.489 4.424 22.146 1.00 95.12 356 TYR A O 1
ATOM 2945 N N . PRO A 1 357 ? -5.862 3.995 19.968 1.00 92.69 357 PRO A N 1
ATOM 2946 C CA . PRO A 1 357 ? -4.605 3.304 19.725 1.00 92.69 357 PRO A CA 1
ATOM 2947 C C . PRO A 1 357 ? -3.480 4.323 19.512 1.00 92.69 357 PRO A C 1
ATOM 2949 O O . PRO A 1 357 ? -3.358 4.943 18.446 1.00 92.69 357 PRO A O 1
ATOM 2952 N N . SER A 1 358 ? -2.641 4.491 20.523 1.00 89.69 358 SER A N 1
ATOM 2953 C CA . SER A 1 358 ? -1.345 5.145 20.377 1.00 89.69 358 SER A CA 1
ATOM 2954 C C . SER A 1 358 ? -0.273 4.142 19.928 1.00 89.69 358 SER A C 1
ATOM 2956 O O . SER A 1 358 ? -0.580 3.009 19.549 1.00 89.69 358 SER A O 1
ATOM 2958 N N . THR A 1 359 ? 0.991 4.552 19.933 1.00 83.38 359 THR A N 1
ATOM 2959 C CA . THR A 1 359 ? 2.116 3.768 19.424 1.00 83.38 359 THR A CA 1
ATOM 2960 C C . THR A 1 359 ? 3.309 3.818 20.367 1.00 83.38 359 THR A C 1
ATOM 2962 O O . THR A 1 359 ? 3.628 4.873 20.909 1.00 83.38 359 THR A O 1
ATOM 2965 N N . VAL A 1 360 ? 4.005 2.689 20.508 1.00 80.31 360 VAL A N 1
ATOM 2966 C CA . VAL A 1 360 ? 5.308 2.627 21.200 1.00 80.31 360 VAL A CA 1
ATOM 2967 C C . VAL A 1 360 ? 6.396 3.414 20.459 1.00 80.31 360 VAL A C 1
ATOM 2969 O O . VAL A 1 360 ? 7.403 3.775 21.048 1.00 80.31 360 VAL A O 1
ATOM 2972 N N . PHE A 1 361 ? 6.185 3.748 19.177 1.00 74.75 361 PHE A N 1
ATOM 2973 C CA . PHE A 1 361 ? 7.137 4.550 18.395 1.00 74.75 361 PHE A CA 1
ATOM 2974 C C . PHE A 1 361 ? 7.394 5.958 18.949 1.00 74.75 361 PHE A C 1
ATOM 2976 O O . PHE A 1 361 ? 8.403 6.562 18.589 1.00 74.75 361 PHE A O 1
ATOM 2983 N N . ILE A 1 362 ? 6.521 6.454 19.830 1.00 74.38 362 ILE A N 1
ATOM 2984 C CA . ILE A 1 362 ? 6.736 7.701 20.579 1.00 74.38 362 ILE A CA 1
ATOM 2985 C C . ILE A 1 362 ? 7.987 7.603 21.454 1.00 74.38 362 ILE A C 1
ATOM 2987 O O . ILE A 1 362 ? 8.718 8.580 21.587 1.00 74.38 362 ILE A O 1
ATOM 2991 N N . ASP A 1 363 ? 8.257 6.418 21.994 1.00 71.12 363 ASP A N 1
ATOM 2992 C CA . ASP A 1 363 ? 9.306 6.214 22.989 1.00 71.12 363 ASP A CA 1
ATOM 2993 C C . ASP A 1 363 ? 10.691 6.042 22.335 1.00 71.12 363 ASP A C 1
ATOM 2995 O O . ASP A 1 363 ? 11.711 6.285 22.970 1.00 71.12 363 ASP A O 1
ATOM 2999 N N . TYR A 1 364 ? 10.743 5.730 21.033 1.00 65.44 364 TYR A N 1
ATOM 3000 C CA . TYR A 1 364 ? 11.991 5.547 20.278 1.00 65.44 364 TYR A CA 1
ATOM 3001 C C . TYR A 1 364 ? 12.583 6.844 19.690 1.00 65.44 364 TYR A C 1
ATOM 3003 O O . TYR A 1 364 ? 13.451 6.762 18.826 1.00 65.44 364 TYR A O 1
ATOM 3011 N N . LYS A 1 365 ? 12.099 8.033 20.095 1.00 60.03 365 LYS A N 1
ATOM 3012 C CA . LYS A 1 365 ? 12.564 9.359 19.615 1.00 60.03 365 LYS A CA 1
ATOM 3013 C C . LYS A 1 365 ? 12.742 9.462 18.086 1.00 60.03 365 LYS A C 1
ATOM 3015 O O . LYS A 1 365 ? 13.656 10.122 17.608 1.00 60.03 365 LYS A O 1
ATOM 3020 N N . ASN A 1 366 ? 11.887 8.808 17.293 1.00 66.88 366 ASN A N 1
ATOM 3021 C CA . ASN A 1 366 ? 11.985 8.942 15.840 1.00 66.88 366 ASN A CA 1
ATOM 3022 C C . ASN A 1 366 ? 11.413 10.296 15.377 1.00 66.88 366 ASN A C 1
ATOM 3024 O O . ASN A 1 366 ? 10.368 10.737 15.859 1.00 66.88 366 ASN A O 1
ATOM 3028 N N . ASP A 1 367 ? 12.053 10.919 14.388 1.00 68.88 367 ASP A N 1
ATOM 3029 C CA . ASP A 1 367 ? 11.613 12.198 13.805 1.00 68.88 367 ASP A CA 1
ATOM 3030 C C . ASP A 1 367 ? 10.433 12.057 12.825 1.00 68.88 367 ASP A C 1
ATOM 3032 O O . ASP A 1 367 ? 10.190 12.925 11.979 1.00 68.88 367 ASP A O 1
ATOM 3036 N N . SER A 1 368 ? 9.704 10.939 12.847 1.00 80.81 368 SER A N 1
ATOM 3037 C CA . SER A 1 368 ? 8.598 10.765 11.908 1.00 80.81 368 SER A CA 1
ATOM 3038 C C . SER A 1 368 ? 7.408 11.630 12.326 1.00 80.81 368 SER A C 1
ATOM 3040 O O . SER A 1 368 ? 6.995 11.642 13.491 1.00 80.81 368 SER A O 1
ATOM 3042 N N . HIS A 1 369 ? 6.760 12.271 11.346 1.00 84.56 369 HIS A N 1
ATOM 3043 C CA . HIS A 1 369 ? 5.490 12.973 11.569 1.00 84.56 369 HIS A CA 1
ATOM 3044 C C . HIS A 1 369 ? 4.449 12.073 12.253 1.00 84.56 369 HIS A C 1
ATOM 3046 O O . HIS A 1 369 ? 3.634 12.547 13.040 1.00 84.56 369 HIS A O 1
ATOM 3052 N N . TYR A 1 370 ? 4.474 10.765 11.976 1.00 85.12 370 TYR A N 1
ATOM 3053 C CA . TYR A 1 370 ? 3.568 9.797 12.590 1.00 85.12 370 TYR A CA 1
ATOM 3054 C C . TYR A 1 370 ? 3.716 9.747 14.117 1.00 85.12 370 TYR A C 1
ATOM 3056 O O . TYR A 1 370 ? 2.716 9.861 14.831 1.00 85.12 370 TYR A O 1
ATOM 3064 N N . SER A 1 371 ? 4.949 9.601 14.608 1.00 85.00 371 SER A N 1
ATOM 3065 C CA . SER A 1 371 ? 5.242 9.512 16.040 1.00 85.00 371 SER A CA 1
ATOM 3066 C C . SER A 1 371 ? 4.922 10.824 16.759 1.00 85.00 371 SER A C 1
ATOM 3068 O O . SER A 1 371 ? 4.154 10.841 17.726 1.00 85.00 371 SER A O 1
ATOM 3070 N N . TYR A 1 372 ? 5.397 11.942 16.199 1.00 88.06 372 TYR A N 1
ATOM 3071 C CA . TYR A 1 372 ? 5.152 13.281 16.735 1.00 88.06 372 TYR A CA 1
ATOM 3072 C C . TYR A 1 372 ? 3.653 13.583 16.896 1.00 88.06 372 TYR A C 1
ATOM 3074 O O . TYR A 1 372 ? 3.196 13.995 17.964 1.00 88.06 372 TYR A O 1
ATOM 3082 N N . ILE A 1 373 ? 2.851 13.320 15.861 1.00 90.94 373 ILE A N 1
ATOM 3083 C CA . ILE A 1 373 ? 1.417 13.642 15.865 1.00 90.94 373 ILE A CA 1
ATOM 3084 C C . ILE A 1 373 ? 0.634 12.732 16.824 1.00 90.94 373 ILE A C 1
ATOM 3086 O O . ILE A 1 373 ? -0.331 13.179 17.450 1.00 90.94 373 ILE A O 1
ATOM 3090 N N . LYS A 1 374 ? 1.036 11.464 16.981 1.00 90.19 374 LYS A N 1
ATOM 3091 C CA . LYS A 1 374 ? 0.439 10.564 17.979 1.00 90.19 374 LYS A CA 1
ATOM 3092 C C . LYS A 1 374 ? 0.715 11.047 19.405 1.00 90.19 374 LYS A C 1
ATOM 3094 O O . LYS A 1 374 ? -0.217 11.096 20.205 1.00 90.19 374 LYS A O 1
ATOM 3099 N N . ASN A 1 375 ? 1.938 11.497 19.687 1.00 90.31 375 ASN A N 1
ATOM 3100 C CA . ASN A 1 375 ? 2.281 12.117 20.969 1.00 90.31 375 ASN A CA 1
ATOM 3101 C C . ASN A 1 375 ? 1.478 13.409 21.214 1.00 90.31 375 ASN A C 1
ATOM 3103 O O . ASN A 1 375 ? 0.973 13.642 22.311 1.00 90.31 375 ASN A O 1
ATOM 3107 N N . LEU A 1 376 ? 1.276 14.226 20.173 1.00 92.12 376 LEU A N 1
ATOM 3108 C CA . LEU A 1 376 ? 0.455 15.437 20.261 1.00 92.12 376 LEU A CA 1
ATOM 3109 C C . LEU A 1 376 ? -0.994 15.135 20.676 1.00 92.12 376 LEU A C 1
ATOM 3111 O O . LEU A 1 376 ? -1.579 15.896 21.447 1.00 92.12 376 LEU A O 1
ATOM 3115 N N . PHE A 1 377 ? -1.577 14.027 20.202 1.00 92.94 377 PHE A N 1
ATOM 3116 C CA . PHE A 1 377 ? -2.889 13.579 20.675 1.00 92.94 377 PHE A CA 1
ATOM 3117 C C . PHE A 1 377 ? -2.861 13.243 22.172 1.00 92.94 377 PHE A C 1
ATOM 3119 O O . PHE A 1 377 ? -3.716 13.733 22.905 1.00 92.94 377 PHE A O 1
ATOM 3126 N N . GLU A 1 378 ? -1.876 12.465 22.640 1.00 91.12 378 GLU A N 1
ATOM 3127 C CA . GLU A 1 378 ? -1.761 12.116 24.064 1.00 91.12 378 GLU A CA 1
ATOM 3128 C C . GLU A 1 378 ? -1.669 13.361 24.951 1.00 91.12 378 GLU A C 1
ATOM 3130 O O . GLU A 1 378 ? -2.410 13.473 25.928 1.00 91.12 378 GLU A O 1
ATOM 3135 N N . LYS A 1 379 ? -0.825 14.332 24.576 1.00 90.38 379 LYS A N 1
ATOM 3136 C CA . LYS A 1 379 ? -0.690 15.610 25.294 1.00 90.38 379 LYS A CA 1
ATOM 3137 C C . LYS A 1 379 ? -2.016 16.377 25.352 1.00 90.38 379 LYS A C 1
ATOM 3139 O O . LYS A 1 379 ? -2.417 16.816 26.424 1.00 90.38 379 LYS A O 1
ATOM 3144 N N . LYS A 1 380 ? -2.738 16.474 24.229 1.00 90.75 380 LYS A N 1
ATOM 3145 C CA . LYS A 1 380 ? -4.043 17.158 24.169 1.00 90.75 380 LYS A CA 1
ATOM 3146 C C . LYS A 1 380 ? -5.149 16.457 24.954 1.00 90.75 380 LYS A C 1
ATOM 3148 O O . LYS A 1 380 ? -6.096 17.112 25.367 1.00 90.75 380 LYS A O 1
ATOM 3153 N N . VAL A 1 381 ? -5.081 15.138 25.130 1.00 89.06 381 VAL A N 1
ATOM 3154 C CA . VAL A 1 381 ? -6.057 14.416 25.961 1.00 89.06 381 VAL A CA 1
ATOM 3155 C C . VAL A 1 381 ? -5.714 14.527 27.443 1.00 89.06 381 VAL A C 1
ATOM 3157 O O . VAL A 1 381 ? -6.628 14.616 28.258 1.00 89.06 381 VAL A O 1
ATOM 3160 N N . LYS A 1 382 ? -4.425 14.596 27.807 1.00 85.06 382 LYS A N 1
ATOM 3161 C CA . LYS A 1 382 ? -4.005 14.834 29.198 1.00 85.06 382 LYS A CA 1
ATOM 3162 C C . LYS A 1 382 ? -4.581 16.134 29.772 1.00 85.06 382 LYS A C 1
ATOM 3164 O O . LYS A 1 382 ? -4.909 16.148 30.948 1.00 85.06 382 LYS A O 1
ATOM 3169 N N . SER A 1 383 ? -4.779 17.176 28.964 1.00 80.69 383 SER A N 1
ATOM 3170 C CA . SER A 1 383 ? -5.406 18.428 29.416 1.00 80.69 383 SER A CA 1
ATOM 3171 C C . SER A 1 383 ? -6.936 18.359 29.559 1.00 80.69 383 SER A C 1
ATOM 3173 O O . SER A 1 383 ? -7.544 19.306 30.036 1.00 80.69 383 SER A O 1
ATOM 3175 N N . LEU A 1 384 ? -7.587 17.264 29.144 1.00 77.44 384 LEU A N 1
ATOM 3176 C CA . LEU A 1 384 ? -9.044 17.061 29.248 1.00 77.44 384 LEU A CA 1
ATOM 3177 C C . LEU A 1 384 ? -9.430 16.208 30.478 1.00 77.44 384 LEU A C 1
ATOM 3179 O O . LEU A 1 384 ? -10.535 15.670 30.540 1.00 77.44 384 LEU A O 1
ATOM 3183 N N . ARG A 1 385 ? -8.498 16.018 31.423 1.00 56.28 385 ARG A N 1
ATOM 3184 C CA . ARG A 1 385 ? -8.465 14.907 32.392 1.00 56.28 385 ARG A CA 1
ATOM 3185 C C . ARG A 1 385 ? -9.435 14.949 33.573 1.00 56.28 385 ARG A C 1
ATOM 3187 O O . ARG A 1 385 ? -9.461 13.967 34.310 1.00 56.28 385 ARG A O 1
ATOM 3194 N N . ASN A 1 386 ? -10.323 15.932 33.694 1.00 57.69 386 ASN A N 1
ATOM 3195 C CA . ASN A 1 386 ? -11.363 15.913 34.740 1.00 57.69 386 ASN A CA 1
ATOM 3196 C C . ASN A 1 386 ? -12.429 14.795 34.542 1.00 57.69 386 ASN A C 1
ATOM 3198 O O . ASN A 1 386 ? -13.474 14.815 35.177 1.00 57.69 386 ASN A O 1
ATOM 3202 N N . ILE A 1 387 ? -12.202 13.808 33.653 1.00 59.06 387 ILE A N 1
ATOM 3203 C CA . ILE A 1 387 ? -13.151 12.744 33.249 1.00 59.06 387 ILE A CA 1
ATOM 3204 C C . ILE A 1 387 ? -12.419 11.386 33.122 1.00 59.06 387 ILE A C 1
ATOM 3206 O O . ILE A 1 387 ? -12.591 10.623 32.167 1.00 59.06 387 ILE A O 1
ATOM 3210 N N . ASN A 1 388 ? -11.526 11.106 34.075 1.00 57.03 388 ASN A N 1
ATOM 3211 C CA . ASN A 1 388 ? -10.406 10.168 33.922 1.00 57.03 388 ASN A CA 1
ATOM 3212 C C . ASN A 1 388 ? -10.787 8.685 33.671 1.00 57.03 388 ASN A C 1
ATOM 3214 O O . ASN A 1 388 ? -9.997 7.954 33.083 1.00 57.03 388 ASN A O 1
ATOM 3218 N N . ASN A 1 389 ? -12.004 8.234 34.001 1.00 63.00 389 ASN A N 1
ATOM 3219 C CA . ASN A 1 389 ? -12.356 6.800 33.928 1.00 63.00 389 ASN A CA 1
ATOM 3220 C C . ASN A 1 389 ? -12.956 6.337 32.584 1.00 63.00 389 ASN A C 1
ATOM 3222 O O . ASN A 1 389 ? -13.192 5.144 32.393 1.00 63.00 389 ASN A O 1
ATOM 3226 N N . LYS A 1 390 ? -13.216 7.249 31.634 1.00 80.88 390 LYS A N 1
ATOM 3227 C CA . LYS A 1 390 ? -13.907 6.921 30.365 1.00 80.88 390 LYS A CA 1
ATOM 3228 C C . LYS A 1 390 ? -13.007 6.916 29.131 1.00 80.88 390 LYS A C 1
ATOM 3230 O O . LYS A 1 390 ? -13.479 6.597 28.038 1.00 80.88 390 LYS A O 1
ATOM 3235 N N . ILE A 1 391 ? -11.729 7.267 29.271 1.00 91.25 391 ILE A N 1
ATOM 3236 C CA . ILE A 1 391 ? -10.818 7.463 28.138 1.00 91.25 391 ILE A CA 1
ATOM 3237 C C . ILE A 1 391 ? -9.598 6.562 28.293 1.00 91.25 391 ILE A C 1
ATOM 3239 O O . ILE A 1 391 ? -8.756 6.785 29.155 1.00 91.25 391 ILE A O 1
ATOM 3243 N N . ASN A 1 392 ? -9.463 5.588 27.397 1.00 92.75 392 ASN A N 1
ATOM 3244 C CA . ASN A 1 392 ? -8.348 4.651 27.397 1.00 92.75 392 ASN A CA 1
ATOM 3245 C C . ASN A 1 392 ? -7.444 4.903 26.193 1.00 92.75 392 ASN A C 1
ATOM 3247 O O . ASN A 1 392 ? -7.846 4.734 25.040 1.00 92.75 392 ASN A O 1
ATOM 3251 N N . ILE A 1 393 ? -6.198 5.280 26.467 1.00 92.25 393 ILE A N 1
ATOM 3252 C CA . ILE A 1 393 ? -5.137 5.376 25.466 1.00 92.25 393 ILE A CA 1
ATOM 3253 C C . ILE A 1 393 ? -4.183 4.205 25.686 1.00 92.25 393 ILE A C 1
ATOM 3255 O O . ILE A 1 393 ? -3.697 3.996 26.797 1.00 92.25 393 ILE A O 1
ATOM 3259 N N . VAL A 1 394 ? -3.920 3.435 24.631 1.00 91.81 394 VAL A N 1
ATOM 3260 C CA . VAL A 1 394 ? -3.012 2.281 24.685 1.00 91.81 394 VAL A CA 1
ATOM 3261 C C . VAL A 1 394 ? -1.921 2.444 23.642 1.00 91.81 394 VAL A C 1
ATOM 3263 O O . VAL A 1 394 ? -2.227 2.574 22.458 1.00 91.81 394 VAL A O 1
ATOM 3266 N N . LYS A 1 395 ? -0.655 2.398 24.063 1.00 90.44 395 LYS A N 1
ATOM 3267 C CA . LYS A 1 395 ? 0.496 2.320 23.157 1.00 90.44 395 LYS A CA 1
ATOM 3268 C C . LYS A 1 395 ? 0.609 0.899 22.612 1.00 90.44 395 LYS A C 1
ATOM 3270 O O . LYS A 1 395 ? 0.877 -0.039 23.356 1.00 90.44 395 LYS A O 1
ATOM 3275 N N . ILE A 1 396 ? 0.348 0.728 21.319 1.00 86.88 396 ILE A N 1
ATOM 3276 C CA . ILE A 1 396 ? 0.348 -0.588 20.672 1.00 86.88 396 ILE A CA 1
ATOM 3277 C C . ILE A 1 396 ? 1.732 -0.837 20.045 1.00 86.88 396 ILE A C 1
ATOM 3279 O O . ILE A 1 396 ? 2.248 0.061 19.371 1.00 86.88 396 ILE A O 1
ATOM 3283 N N . PRO A 1 397 ? 2.348 -2.021 20.248 1.00 84.12 397 PRO A N 1
ATOM 3284 C CA . PRO A 1 397 ? 3.607 -2.381 19.598 1.00 84.12 397 PRO A CA 1
ATOM 3285 C C . PRO A 1 397 ? 3.416 -2.677 18.101 1.00 84.12 397 PRO A C 1
ATOM 3287 O O . PRO A 1 397 ? 2.304 -2.639 17.569 1.00 84.12 397 PRO A O 1
ATOM 3290 N N . ARG A 1 398 ? 4.504 -3.002 17.391 1.00 81.06 398 ARG A N 1
ATOM 3291 C CA . ARG A 1 398 ? 4.413 -3.461 15.996 1.00 81.06 398 ARG A CA 1
ATOM 3292 C C . ARG A 1 398 ? 3.570 -4.739 15.926 1.00 81.06 398 ARG A C 1
ATOM 3294 O O . ARG A 1 398 ? 3.818 -5.711 16.632 1.00 81.06 398 ARG A O 1
ATOM 3301 N N . ILE A 1 399 ? 2.573 -4.726 15.049 1.00 82.00 399 ILE A N 1
ATOM 3302 C CA . ILE A 1 399 ? 1.596 -5.808 14.871 1.00 82.00 399 ILE A CA 1
ATOM 3303 C C . ILE A 1 399 ? 1.457 -6.197 13.402 1.00 82.00 399 ILE A C 1
ATOM 3305 O O . ILE A 1 399 ? 1.740 -5.398 12.506 1.00 82.00 399 ILE A O 1
ATOM 3309 N N . ASN A 1 400 ? 0.958 -7.404 13.156 1.00 78.75 400 ASN A N 1
ATOM 3310 C CA . ASN A 1 400 ? 0.733 -7.961 11.829 1.00 78.75 400 ASN A CA 1
ATOM 3311 C C . ASN A 1 400 ? -0.381 -7.220 11.078 1.00 78.75 400 ASN A C 1
ATOM 3313 O O . ASN A 1 400 ? -1.560 -7.568 11.125 1.00 78.75 400 ASN A O 1
ATOM 3317 N N . THR A 1 401 ? -0.002 -6.158 10.381 1.00 75.06 401 THR A N 1
ATOM 3318 C CA . THR A 1 401 ? -0.894 -5.371 9.533 1.00 75.06 401 THR A CA 1
ATOM 3319 C C . THR A 1 401 ? -0.188 -5.048 8.232 1.00 75.06 401 THR A C 1
ATOM 3321 O O . THR A 1 401 ? 1.039 -5.075 8.159 1.00 75.06 401 THR A O 1
ATOM 3324 N N . LYS A 1 402 ? -0.956 -4.667 7.207 1.00 75.31 402 LYS A N 1
ATOM 3325 C CA . LYS A 1 402 ? -0.394 -4.244 5.917 1.00 75.31 402 LYS A CA 1
ATOM 3326 C C . LYS A 1 402 ? 0.637 -3.111 6.025 1.00 75.31 402 LYS A C 1
ATOM 3328 O O . LYS A 1 402 ? 1.498 -3.004 5.167 1.00 75.31 402 LYS A O 1
ATOM 3333 N N . HIS A 1 403 ? 0.557 -2.293 7.078 1.00 72.25 403 HIS A N 1
ATOM 3334 C CA . HIS A 1 403 ? 1.482 -1.185 7.328 1.00 72.25 403 HIS A CA 1
ATOM 3335 C C . HIS A 1 403 ? 2.861 -1.638 7.821 1.00 72.25 403 HIS A C 1
ATOM 3337 O O . HIS A 1 403 ? 3.817 -0.891 7.680 1.00 72.25 403 HIS A O 1
ATOM 3343 N N . ASN A 1 404 ? 2.967 -2.847 8.379 1.00 72.50 404 ASN A N 1
ATOM 3344 C CA . ASN A 1 404 ? 4.218 -3.403 8.896 1.00 72.50 404 ASN A CA 1
ATOM 3345 C C . ASN A 1 404 ? 4.756 -4.546 8.018 1.00 72.50 404 ASN A C 1
ATOM 3347 O O . ASN A 1 404 ? 5.623 -5.296 8.460 1.00 72.50 404 ASN A O 1
ATOM 3351 N N . LEU A 1 405 ? 4.235 -4.709 6.795 1.00 70.75 405 LEU A N 1
ATOM 3352 C CA . LEU A 1 405 ? 4.779 -5.674 5.844 1.00 70.75 405 LEU A CA 1
ATOM 3353 C C . LEU A 1 405 ? 6.178 -5.230 5.417 1.00 70.75 405 LEU A C 1
ATOM 3355 O O . LEU A 1 405 ? 6.329 -4.205 4.758 1.00 70.75 405 LEU A O 1
ATOM 3359 N N . ASN A 1 406 ? 7.180 -6.027 5.776 1.00 66.88 406 ASN A N 1
ATOM 3360 C CA . ASN A 1 406 ? 8.572 -5.801 5.410 1.00 66.88 406 ASN A CA 1
ATOM 3361 C C . ASN A 1 406 ? 9.064 -6.914 4.473 1.00 66.88 406 ASN A C 1
ATOM 3363 O O . ASN A 1 406 ? 8.600 -8.052 4.549 1.00 66.88 406 ASN A O 1
ATOM 3367 N N . ILE A 1 407 ? 10.042 -6.592 3.627 1.00 59.03 407 ILE A N 1
ATOM 3368 C CA . ILE A 1 407 ? 10.749 -7.532 2.749 1.00 59.03 407 ILE A CA 1
ATOM 3369 C C . ILE A 1 407 ? 11.401 -8.659 3.562 1.00 59.03 407 ILE A C 1
ATOM 3371 O O . ILE A 1 407 ? 11.534 -9.760 3.052 1.00 59.03 407 ILE A O 1
ATOM 3375 N N . LEU A 1 408 ? 11.733 -8.444 4.837 1.00 58.19 408 LEU A N 1
ATOM 3376 C CA . LEU A 1 408 ? 12.303 -9.483 5.703 1.00 58.19 408 LEU A CA 1
ATOM 3377 C C . LEU A 1 408 ? 11.279 -10.511 6.234 1.00 58.19 408 LEU A C 1
ATOM 3379 O O . LEU A 1 408 ? 11.664 -11.434 6.941 1.00 58.19 408 LEU A O 1
ATOM 3383 N N . ASN A 1 409 ? 9.985 -10.397 5.890 1.00 61.62 409 ASN A N 1
ATOM 3384 C CA . ASN A 1 409 ? 8.929 -11.344 6.293 1.00 61.62 409 ASN A CA 1
ATOM 3385 C C . ASN A 1 409 ? 8.862 -11.619 7.819 1.00 61.62 409 ASN A C 1
ATOM 3387 O O . ASN A 1 409 ? 8.549 -12.733 8.245 1.00 61.62 409 ASN A O 1
ATOM 3391 N N . GLU A 1 410 ? 9.116 -10.601 8.649 1.00 66.25 410 GLU A N 1
ATOM 3392 C CA . GLU A 1 410 ? 9.002 -10.688 10.113 1.00 66.25 410 GLU A CA 1
ATOM 3393 C C . GLU A 1 410 ? 7.622 -11.220 10.553 1.00 66.25 410 GLU A C 1
ATOM 3395 O O . GLU A 1 410 ? 6.570 -10.742 10.112 1.00 66.25 410 GLU A O 1
ATOM 3400 N N . LYS A 1 411 ? 7.607 -12.197 11.472 1.00 73.31 411 LYS A N 1
ATOM 3401 C CA . LYS A 1 411 ? 6.372 -12.720 12.077 1.00 73.31 411 LYS A CA 1
ATOM 3402 C C . LYS A 1 411 ? 5.932 -11.822 13.234 1.00 73.31 411 LYS A C 1
ATOM 3404 O O . LYS A 1 411 ? 6.336 -12.024 14.374 1.00 73.31 411 LYS A O 1
ATOM 3409 N N . LEU A 1 412 ? 5.070 -10.851 12.947 1.00 79.75 412 LEU A N 1
ATOM 3410 C CA . LEU A 1 412 ? 4.480 -9.982 13.969 1.00 79.75 412 LEU A CA 1
ATOM 3411 C C . LEU A 1 412 ? 3.211 -10.606 14.592 1.00 79.75 412 LEU A C 1
ATOM 3413 O O . LEU A 1 412 ? 2.500 -11.354 13.915 1.00 79.75 412 LEU A O 1
ATOM 3417 N N . PRO A 1 413 ? 2.881 -10.306 15.864 1.00 82.38 413 PRO A N 1
ATOM 3418 C CA . PRO A 1 413 ? 1.635 -10.760 16.487 1.00 82.38 413 PRO A CA 1
ATOM 3419 C C . PRO A 1 413 ? 0.422 -9.970 15.969 1.00 82.38 413 PRO A C 1
ATOM 3421 O O . PRO A 1 413 ? 0.546 -8.806 15.583 1.00 82.38 413 PRO A O 1
ATOM 3424 N N . ASN A 1 414 ? -0.777 -10.560 15.998 1.00 86.31 414 ASN A N 1
ATOM 3425 C CA . ASN A 1 414 ? -2.010 -9.788 15.797 1.00 86.31 414 ASN A CA 1
ATOM 3426 C C . ASN A 1 414 ? -2.371 -9.044 17.093 1.00 86.31 414 ASN A C 1
ATOM 3428 O O . ASN A 1 414 ? -1.999 -9.476 18.187 1.00 86.31 414 ASN A O 1
ATOM 3432 N N . PHE A 1 415 ? -3.153 -7.962 17.011 1.00 88.62 415 PHE A N 1
ATOM 3433 C CA . PHE A 1 415 ? -3.504 -7.189 18.215 1.00 88.62 415 PHE A CA 1
ATOM 3434 C C . PHE A 1 415 ? -4.278 -8.032 19.236 1.00 88.62 415 PHE A C 1
ATOM 3436 O O . PHE A 1 415 ? -4.060 -7.952 20.442 1.00 88.62 415 PHE A O 1
ATOM 3443 N N . ARG A 1 416 ? -5.132 -8.920 18.734 1.00 87.38 416 ARG A N 1
ATOM 3444 C CA . ARG A 1 416 ? -5.862 -9.899 19.535 1.00 87.38 416 ARG A CA 1
ATOM 3445 C C . ARG A 1 416 ? -4.946 -10.803 20.367 1.00 87.38 416 ARG A C 1
ATOM 3447 O O . ARG A 1 416 ? -5.255 -11.070 21.523 1.00 87.38 416 ARG A O 1
ATOM 3454 N N . ASP A 1 417 ? -3.824 -11.244 19.804 1.00 87.06 417 ASP A N 1
ATOM 3455 C CA . ASP A 1 417 ? -2.882 -12.114 20.514 1.00 87.06 417 ASP A CA 1
ATOM 3456 C C . ASP A 1 417 ? -2.196 -11.354 21.662 1.00 87.06 417 ASP A C 1
ATOM 3458 O O . ASP A 1 417 ? -1.934 -11.926 22.720 1.00 87.06 417 ASP A O 1
ATOM 3462 N N . ILE A 1 418 ? -1.977 -10.044 21.490 1.00 88.88 418 ILE A N 1
ATOM 3463 C CA . ILE A 1 418 ? -1.462 -9.160 22.544 1.00 88.88 418 ILE A CA 1
ATOM 3464 C C . ILE A 1 418 ? -2.486 -9.011 23.674 1.00 88.88 418 ILE A C 1
ATOM 3466 O O . ILE A 1 418 ? -2.117 -9.154 24.835 1.00 88.88 418 ILE A O 1
ATOM 3470 N N . ILE A 1 419 ? -3.769 -8.794 23.357 1.00 91.25 419 ILE A N 1
ATOM 3471 C CA . ILE A 1 419 ? -4.853 -8.724 24.360 1.00 91.25 419 ILE A CA 1
ATOM 3472 C C . ILE A 1 419 ? -4.908 -10.006 25.205 1.00 91.25 419 ILE A C 1
ATOM 3474 O O . ILE A 1 419 ? -5.170 -9.968 26.408 1.00 91.25 419 ILE A O 1
ATOM 3478 N N . PHE A 1 420 ? -4.669 -11.164 24.589 1.00 90.88 420 PHE A N 1
ATOM 3479 C CA . PHE A 1 420 ? -4.735 -12.440 25.303 1.00 90.88 420 PHE A CA 1
ATOM 3480 C C . PHE A 1 420 ? -3.609 -12.571 26.328 1.00 90.88 420 PHE A C 1
ATOM 3482 O O . PHE A 1 420 ? -3.848 -13.069 27.427 1.00 90.88 420 PHE A O 1
ATOM 3489 N N . LYS A 1 421 ? -2.416 -12.072 25.992 1.00 90.44 421 LYS A N 1
ATOM 3490 C CA . LYS A 1 421 ? -1.226 -12.150 26.844 1.00 90.44 421 LYS A CA 1
ATOM 3491 C C . LYS A 1 421 ? -1.151 -11.035 27.891 1.00 90.44 421 LYS A C 1
ATOM 3493 O O . LYS A 1 421 ? -0.776 -11.300 29.024 1.00 90.44 421 LYS A O 1
ATOM 3498 N N . ASN A 1 422 ? -1.522 -9.802 27.545 1.00 92.56 422 ASN A N 1
ATOM 3499 C CA . ASN A 1 422 ? -1.338 -8.634 28.408 1.00 92.56 422 ASN A CA 1
ATOM 3500 C C . ASN A 1 422 ? -2.657 -8.216 29.092 1.00 92.56 422 ASN A C 1
ATOM 3502 O O . ASN A 1 422 ? -3.575 -7.698 28.449 1.00 92.56 422 ASN A O 1
ATOM 3506 N N . LYS A 1 423 ? -2.741 -8.428 30.415 1.00 91.38 423 LYS A N 1
ATOM 3507 C CA . LYS A 1 423 ? -3.929 -8.131 31.239 1.00 91.38 423 LYS A CA 1
ATOM 3508 C C . LYS A 1 423 ? -4.263 -6.636 31.278 1.00 91.38 423 LYS A C 1
ATOM 3510 O O . LYS A 1 423 ? -5.441 -6.292 31.241 1.00 91.38 423 LYS A O 1
ATOM 3515 N N . GLU A 1 424 ? -3.266 -5.756 31.314 1.00 91.44 424 GLU A N 1
ATOM 3516 C CA . GLU A 1 424 ? -3.474 -4.304 31.368 1.00 91.44 424 GLU A CA 1
ATOM 3517 C C . GLU A 1 424 ? -4.075 -3.778 30.058 1.00 91.44 424 GLU A C 1
ATOM 3519 O O . GLU A 1 424 ? -5.115 -3.113 30.062 1.00 91.44 424 GLU A O 1
ATOM 3524 N N . ILE A 1 425 ? -3.481 -4.156 28.918 1.00 92.25 425 ILE A N 1
ATOM 3525 C CA . ILE A 1 425 ? -4.014 -3.834 27.586 1.00 92.25 425 ILE A CA 1
ATOM 3526 C C . ILE A 1 425 ? -5.433 -4.384 27.448 1.00 92.25 425 ILE A C 1
ATOM 3528 O O . ILE A 1 425 ? -6.306 -3.703 26.907 1.00 92.25 425 ILE A O 1
ATOM 3532 N N . ARG A 1 426 ? -5.689 -5.594 27.958 1.00 93.69 426 ARG A N 1
ATOM 3533 C CA . ARG A 1 426 ? -7.018 -6.207 27.934 1.00 93.69 426 ARG A CA 1
ATOM 3534 C C . ARG A 1 426 ? -8.045 -5.416 28.737 1.00 93.69 426 ARG A C 1
ATOM 3536 O O . ARG A 1 426 ? -9.078 -5.065 28.170 1.00 93.69 426 ARG A O 1
ATOM 3543 N N . LYS A 1 427 ? -7.750 -5.074 29.996 1.00 93.06 427 LYS A N 1
ATOM 3544 C CA . LYS A 1 427 ? -8.627 -4.251 30.846 1.00 93.06 427 LYS A CA 1
ATOM 3545 C C . LYS A 1 427 ? -8.961 -2.914 30.180 1.00 93.06 427 LYS A C 1
ATOM 3547 O O . LYS A 1 427 ? -10.136 -2.589 30.010 1.00 93.06 427 LYS A O 1
ATOM 3552 N N . LYS A 1 428 ? -7.941 -2.202 29.684 1.00 93.31 428 LYS A N 1
ATOM 3553 C CA . LYS A 1 428 ? -8.102 -0.937 28.945 1.00 93.31 428 LYS A CA 1
ATOM 3554 C C . LYS A 1 428 ? -8.921 -1.107 27.662 1.00 93.31 428 LYS A C 1
ATOM 3556 O O . LYS A 1 428 ? -9.738 -0.258 27.319 1.00 93.31 428 LYS A O 1
ATOM 3561 N N . THR A 1 429 ? -8.736 -2.205 26.937 1.00 94.38 429 THR A N 1
ATOM 3562 C CA . THR A 1 429 ? -9.478 -2.452 25.692 1.00 94.38 429 THR A CA 1
ATOM 3563 C C . THR A 1 429 ? -10.942 -2.792 25.962 1.00 94.38 429 THR A C 1
ATOM 3565 O O . THR A 1 429 ? -11.815 -2.353 25.218 1.00 94.38 429 THR A O 1
ATOM 3568 N N . PHE A 1 430 ? -11.242 -3.554 27.012 1.00 94.62 430 PHE A N 1
ATOM 3569 C CA . PHE A 1 430 ? -12.613 -3.965 27.332 1.00 94.62 430 PHE A CA 1
ATOM 3570 C C . PHE A 1 430 ? -13.362 -2.979 28.233 1.00 94.62 430 PHE A C 1
ATOM 3572 O O . PHE A 1 430 ? -14.567 -3.140 28.401 1.00 94.62 430 PHE A O 1
ATOM 3579 N N . PHE A 1 431 ? -12.684 -1.947 28.752 1.00 92.69 431 PHE A N 1
ATOM 3580 C CA . PHE A 1 431 ? -13.216 -1.055 29.791 1.00 92.69 431 PHE A CA 1
ATOM 3581 C C . PHE A 1 431 ? -13.690 -1.846 31.019 1.00 92.69 431 PHE A C 1
ATOM 3583 O O . PHE A 1 431 ? -14.748 -1.571 31.576 1.00 92.69 431 PHE A O 1
ATOM 3590 N N . ASN A 1 432 ? -12.908 -2.863 31.392 1.00 85.06 432 ASN A N 1
ATOM 3591 C CA . ASN A 1 432 ? -13.164 -3.736 32.533 1.00 85.06 432 ASN A CA 1
ATOM 3592 C C . ASN A 1 432 ? -12.161 -3.379 33.635 1.00 85.06 432 ASN A C 1
ATOM 3594 O O . ASN A 1 432 ? -11.037 -3.896 33.626 1.00 85.06 432 ASN A O 1
ATOM 3598 N N . TYR A 1 433 ? -12.527 -2.416 34.480 1.00 72.00 433 TYR A N 1
ATOM 3599 C CA . TYR A 1 433 ? -11.691 -1.955 35.587 1.00 72.00 433 TYR A CA 1
ATOM 3600 C C . TYR A 1 433 ? -12.014 -2.711 36.859 1.00 72.00 433 TYR A C 1
ATOM 3602 O O . TYR A 1 433 ? -13.210 -2.723 37.217 1.00 72.00 433 TYR A O 1
#

Solvent-accessible surface area (backbone atoms only — not comparable to full-atom values): 23996 Å² total; per-residue (Å²): 131,84,84,72,60,73,48,78,49,67,51,42,65,64,54,45,54,53,47,21,69,73,36,58,28,71,30,45,46,52,72,36,63,70,54,5,42,58,36,71,75,54,38,42,37,54,53,65,43,59,52,49,53,56,48,46,46,75,73,57,63,86,81,63,28,30,38,39,37,40,46,76,47,84,51,58,51,71,41,64,34,42,39,34,65,76,43,80,52,95,51,42,38,33,35,40,31,27,44,90,94,37,77,21,36,45,40,38,39,26,60,52,96,79,77,83,86,79,78,75,94,54,77,73,47,76,48,78,44,81,60,51,70,73,60,54,61,75,34,66,47,97,66,40,62,31,67,60,52,41,52,38,27,48,50,38,18,36,32,26,59,69,54,84,7,75,47,44,44,72,41,34,44,34,40,38,56,48,95,87,50,72,87,51,57,48,37,42,37,42,28,29,56,94,46,89,88,53,41,59,33,45,34,39,38,41,42,45,40,38,40,32,45,33,3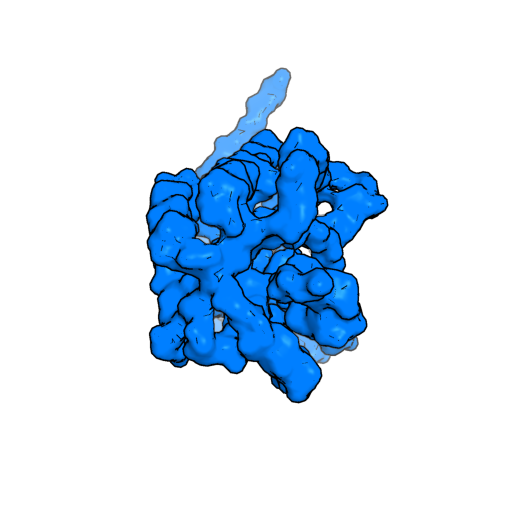5,33,34,46,56,62,73,85,78,88,82,81,80,83,78,54,71,68,57,49,51,58,50,52,66,52,75,54,19,37,34,32,37,28,24,48,48,52,64,27,27,46,49,51,72,54,52,66,74,28,74,89,33,50,36,38,33,25,22,65,86,55,78,67,82,83,83,50,97,44,50,46,81,42,83,47,52,64,92,81,42,53,65,63,53,52,53,50,54,69,72,49,54,54,28,44,34,36,54,50,55,70,76,89,82,64,68,79,67,88,44,72,68,55,44,53,53,47,37,42,50,53,30,54,51,49,50,57,51,47,57,52,31,53,78,62,71,25,32,40,37,40,75,43,50,49,56,52,77,67,74,52,90,22,58,60,30,53,39,46,48,51,32,55,58,62,50,62,77,61,50,95,56,68,91,39,60,35,77,44,66,44,70,87,41,57,32,46,85,63,61,40,76,83,62,73,89,50,52,45,63,60,60,48,39,73,72,34,65,66,61,30,27,56,73,64,71,56,128

Foldseek 3Di:
DDDWDKDKDAAALVNQVVLCVLLVLPQCLQPPQVNVCQALNNGRFHQPLSVVVRVCLRVQDDAFQKKKKFFPDTHDHPFMKIWTFPDDDPAKTWIFIDTPNDGGMIMMTGRDDPDDDDDDPDFPDKDKDFADPVSLVSQDDPSDDSVSSNVSSNVSCCQCPPPPHNQKDWGMKMKGFAPDFDQDRMKMKTKDDPDPLAQKIWMWIDHGRIIMTTIMGRFDHQDDDDDDADPVLLVLLQPQDAAEEQEACQFAQNVNVVVSNVSHPPHAYEYEDAPGWHPDDDPRYHYYHDDLLVPVVVVLVVLLPRPQYEYEQDDDDQDDQPDPDPVVLVRLLVRQPVRLVVVVVSCVVSVYAYEYEAAPVLVVPRPGSNNVSSVVRVVVVVVVCPRPLRYFYDHDYDARGSNPGDSSNDDGHGVVVVLNVDVVVVCSNSSPD